Protein AF-A0A2I0HYA8-F1 (afdb_monomer)

Structure (mmCIF, N/CA/C/O backbone):
data_AF-A0A2I0HYA8-F1
#
_entry.id   AF-A0A2I0HYA8-F1
#
loop_
_atom_site.group_PDB
_atom_site.id
_atom_site.type_symbol
_atom_site.label_atom_id
_atom_site.label_alt_id
_atom_site.label_comp_id
_atom_site.label_asym_id
_atom_site.label_entity_id
_atom_site.label_seq_id
_atom_site.pdbx_PDB_ins_code
_atom_site.Cartn_x
_atom_site.Cartn_y
_atom_site.Cartn_z
_atom_site.occupancy
_atom_site.B_iso_or_equiv
_atom_site.auth_seq_id
_atom_site.auth_comp_id
_atom_site.auth_asym_id
_atom_site.auth_atom_id
_atom_site.pdbx_PDB_model_num
ATOM 1 N N . ASN A 1 1 ? -7.323 3.928 -19.469 1.00 40.09 1 ASN A N 1
ATOM 2 C CA . ASN A 1 1 ? -8.258 3.705 -20.597 1.00 40.09 1 ASN A CA 1
ATOM 3 C C . ASN A 1 1 ? -7.567 4.068 -21.906 1.00 40.09 1 ASN A C 1
ATOM 5 O O . ASN A 1 1 ? -8.044 4.926 -22.631 1.00 40.09 1 ASN A O 1
ATOM 9 N N . GLU A 1 2 ? -6.427 3.440 -22.195 1.00 40.09 2 GLU A N 1
ATOM 10 C CA . GLU A 1 2 ? -5.537 3.835 -23.297 1.00 40.09 2 GLU A CA 1
ATOM 11 C C . GLU A 1 2 ? -4.958 2.585 -23.986 1.00 40.09 2 GLU A C 1
ATOM 13 O O . GLU A 1 2 ? -5.238 1.457 -23.568 1.00 40.09 2 GLU A O 1
ATOM 18 N N . GLY A 1 3 ? -4.184 2.773 -25.058 1.00 48.06 3 GLY A N 1
ATOM 19 C CA . GLY A 1 3 ? -3.508 1.685 -25.771 1.00 48.06 3 GLY A CA 1
ATOM 20 C C . GLY A 1 3 ? -4.446 0.676 -26.453 1.00 48.06 3 GLY A C 1
ATOM 21 O O . GLY A 1 3 ? -5.624 0.937 -26.706 1.00 48.06 3 GLY A O 1
ATOM 22 N N . ARG A 1 4 ? -3.907 -0.510 -26.775 1.00 54.56 4 ARG A N 1
ATOM 23 C CA . ARG A 1 4 ? -4.624 -1.559 -27.533 1.00 54.56 4 ARG A CA 1
ATOM 24 C C . ARG A 1 4 ? -5.858 -2.087 -26.788 1.00 54.56 4 ARG A C 1
ATOM 26 O O . ARG A 1 4 ? -6.889 -2.340 -27.407 1.00 54.56 4 ARG A O 1
ATOM 33 N N . GLU A 1 5 ? -5.794 -2.186 -25.461 1.00 60.78 5 GLU A N 1
ATOM 34 C CA . GLU A 1 5 ? -6.918 -2.643 -24.634 1.00 60.78 5 GLU A CA 1
ATOM 35 C C . GLU A 1 5 ? -8.131 -1.711 -24.676 1.00 60.78 5 GLU A C 1
ATOM 37 O O . GLU A 1 5 ? -9.268 -2.175 -24.576 1.00 60.78 5 GLU A O 1
ATOM 42 N N . TYR A 1 6 ? -7.917 -0.399 -24.817 1.00 67.25 6 TYR A N 1
ATOM 43 C CA . TYR A 1 6 ? -9.014 0.557 -24.941 1.00 67.25 6 TYR A CA 1
ATOM 44 C C . TYR A 1 6 ? -9.824 0.317 -26.219 1.00 67.25 6 TYR A C 1
ATOM 46 O O . TYR A 1 6 ? -11.050 0.407 -26.188 1.00 67.25 6 TYR A O 1
ATOM 54 N N . VAL A 1 7 ? -9.171 -0.084 -27.316 1.00 73.19 7 VAL A N 1
ATOM 55 C CA . VAL A 1 7 ? -9.851 -0.449 -28.569 1.00 73.19 7 VAL A CA 1
ATOM 56 C C . VAL A 1 7 ? -10.744 -1.678 -28.368 1.00 73.19 7 VAL A C 1
ATOM 58 O O . VAL A 1 7 ? -11.903 -1.661 -28.783 1.00 73.19 7 VAL A O 1
ATOM 61 N N . LEU A 1 8 ? -10.251 -2.708 -27.671 1.00 77.12 8 LEU A N 1
ATOM 62 C CA . LEU A 1 8 ? -11.030 -3.911 -27.348 1.00 77.12 8 LEU A CA 1
ATOM 63 C C . LEU A 1 8 ? -12.220 -3.587 -26.429 1.00 77.12 8 LEU A C 1
ATOM 65 O O . LEU A 1 8 ? -13.354 -3.967 -26.726 1.00 77.12 8 LEU A O 1
ATOM 69 N N . ARG A 1 9 ? -11.992 -2.815 -25.357 1.00 79.94 9 ARG A N 1
ATOM 70 C CA . ARG A 1 9 ? -13.054 -2.375 -24.436 1.00 79.94 9 ARG A CA 1
ATOM 71 C C . ARG A 1 9 ? -14.092 -1.487 -25.132 1.00 79.94 9 ARG A C 1
ATOM 73 O O . ARG A 1 9 ? -15.279 -1.630 -24.854 1.00 79.94 9 ARG A O 1
ATOM 80 N N . ARG A 1 10 ? -13.690 -0.631 -26.080 1.00 81.50 10 ARG A N 1
ATOM 81 C CA . ARG A 1 10 ? -14.598 0.174 -26.918 1.00 81.50 10 ARG A CA 1
ATOM 82 C C . ARG A 1 10 ? -15.525 -0.704 -27.760 1.00 81.50 10 ARG A C 1
ATOM 84 O O . ARG A 1 10 ? -16.740 -0.518 -27.717 1.00 81.50 10 ARG A O 1
ATOM 91 N N . ILE A 1 11 ? -14.964 -1.686 -28.471 1.00 84.25 11 ILE A N 1
ATOM 92 C CA . ILE A 1 11 ? -15.730 -2.632 -29.300 1.00 84.25 11 ILE A CA 1
ATOM 93 C C . ILE A 1 11 ? -16.726 -3.417 -28.435 1.00 84.25 11 ILE A C 1
ATOM 95 O O . ILE A 1 11 ? -17.914 -3.455 -28.758 1.00 84.25 11 ILE A O 1
ATOM 99 N N . LEU A 1 12 ? -16.274 -3.973 -27.303 1.00 85.19 12 LEU A N 1
ATOM 100 C CA . LEU A 1 12 ? -17.135 -4.732 -26.393 1.00 85.19 12 LEU A CA 1
ATOM 101 C C . LEU A 1 12 ? -18.269 -3.868 -25.821 1.00 85.19 12 LEU A C 1
ATOM 103 O O . LEU A 1 12 ? -19.423 -4.280 -25.859 1.00 85.19 12 LEU A O 1
ATOM 107 N N . ARG A 1 13 ? -17.991 -2.643 -25.358 1.00 86.12 13 ARG A N 1
ATOM 108 C CA . ARG A 1 13 ? -19.020 -1.742 -24.798 1.00 86.12 13 ARG A CA 1
ATOM 109 C C . ARG A 1 13 ? -20.067 -1.329 -25.833 1.00 86.12 13 ARG A C 1
ATOM 111 O O . ARG A 1 13 ? -21.257 -1.303 -25.517 1.00 86.12 13 ARG A O 1
ATOM 118 N N . ARG A 1 14 ? -19.658 -1.087 -27.084 1.00 84.50 14 ARG A N 1
ATOM 119 C CA . ARG A 1 14 ? -20.584 -0.844 -28.202 1.00 84.50 14 ARG A CA 1
ATOM 120 C C . ARG A 1 14 ? -21.463 -2.066 -28.492 1.00 84.50 14 ARG A C 1
ATOM 122 O O . ARG A 1 14 ? -22.670 -1.908 -28.676 1.00 84.50 14 ARG A O 1
ATOM 129 N N . ALA A 1 15 ? -20.887 -3.269 -28.477 1.00 85.31 15 ALA A N 1
ATOM 130 C CA . ALA A 1 15 ? -21.629 -4.515 -28.656 1.00 85.31 15 ALA A CA 1
ATOM 131 C C . ALA A 1 15 ? -22.629 -4.766 -27.508 1.00 85.31 15 ALA A C 1
ATOM 133 O O . ALA A 1 15 ? -23.795 -5.058 -27.769 1.00 85.31 15 ALA A O 1
ATOM 134 N N . VAL A 1 16 ? -22.220 -4.551 -26.251 1.00 84.81 16 VAL A N 1
ATOM 135 C CA . VAL A 1 16 ? -23.078 -4.677 -25.057 1.00 84.81 16 VAL A CA 1
ATOM 136 C C . VAL A 1 16 ? -24.238 -3.679 -25.081 1.00 84.81 16 VAL A C 1
ATOM 138 O O . VAL A 1 16 ? -25.373 -4.079 -24.819 1.00 84.81 16 VAL A O 1
ATOM 141 N N . ARG A 1 17 ? -24.010 -2.412 -25.475 1.00 83.06 17 ARG A N 1
ATOM 142 C CA . ARG A 1 17 ? -25.111 -1.450 -25.684 1.00 83.06 17 ARG A CA 1
ATOM 143 C C . ARG A 1 17 ? -26.112 -1.982 -26.713 1.00 83.06 17 ARG A C 1
ATOM 145 O O . ARG A 1 17 ? -27.308 -1.988 -26.439 1.00 83.06 17 ARG A O 1
ATOM 152 N N . TYR A 1 18 ? -25.638 -2.438 -27.873 1.00 83.94 18 TYR A N 1
ATOM 153 C CA . TYR A 1 18 ? -26.504 -2.939 -28.946 1.00 83.94 18 TYR A CA 1
ATOM 154 C C . TYR A 1 18 ? -27.297 -4.186 -28.516 1.00 83.94 18 TYR A C 1
ATOM 156 O O . TYR A 1 18 ? -28.506 -4.265 -28.738 1.00 83.94 18 TYR A O 1
ATOM 164 N N . GLY A 1 19 ? -26.645 -5.126 -27.823 1.00 84.38 19 GLY A N 1
ATOM 165 C CA . GLY A 1 19 ? -27.302 -6.288 -27.224 1.00 84.38 19 GLY A CA 1
ATOM 166 C C . GLY A 1 19 ? -28.405 -5.898 -26.234 1.00 84.38 19 GLY A C 1
ATOM 167 O O . GLY A 1 19 ? -29.491 -6.470 -26.277 1.00 84.38 19 GLY A O 1
ATOM 168 N N . SER A 1 20 ? -28.162 -4.887 -25.396 1.00 80.88 20 SER A N 1
ATOM 169 C CA . SER A 1 20 ? -29.113 -4.436 -24.377 1.00 80.88 20 SER A CA 1
ATOM 170 C C . SER A 1 20 ? -30.277 -3.605 -24.941 1.00 80.88 20 SER A C 1
ATOM 172 O O . SER A 1 20 ? -31.434 -3.947 -24.703 1.00 80.88 20 SER A O 1
ATOM 174 N N . GLU A 1 21 ? -30.014 -2.537 -25.707 1.00 79.31 21 GLU A N 1
ATOM 175 C CA . GLU A 1 21 ? -31.072 -1.627 -26.184 1.00 79.31 21 GLU A CA 1
ATOM 176 C C . GLU A 1 21 ? -31.797 -2.140 -27.443 1.00 79.31 21 GLU A C 1
ATOM 178 O O . GLU A 1 21 ? -33.006 -1.934 -27.562 1.00 79.31 21 GLU A O 1
ATOM 183 N N . VAL A 1 22 ? -31.102 -2.821 -28.368 1.00 82.31 22 VAL A N 1
ATOM 184 C CA . VAL A 1 22 ? -31.682 -3.254 -29.658 1.00 82.31 22 VAL A CA 1
ATOM 185 C C . VAL A 1 22 ? -32.153 -4.707 -29.608 1.00 82.31 22 VAL A C 1
ATOM 187 O O . VAL A 1 22 ? -33.307 -4.985 -29.933 1.00 82.31 22 VAL A O 1
ATOM 190 N N . LEU A 1 23 ? -31.294 -5.635 -29.171 1.00 84.81 23 LEU A N 1
ATOM 191 C CA . LEU A 1 23 ? -31.637 -7.066 -29.113 1.00 84.81 23 LEU A CA 1
ATOM 192 C C . LEU A 1 23 ? -32.412 -7.460 -27.843 1.00 84.81 23 LEU A C 1
ATOM 194 O O . LEU A 1 23 ? -32.966 -8.557 -27.792 1.00 84.81 23 LEU A O 1
ATOM 198 N N . LYS A 1 24 ? -32.465 -6.581 -26.829 1.00 83.94 24 LYS A N 1
ATOM 199 C CA . LYS A 1 24 ? -33.075 -6.828 -25.505 1.00 83.94 24 LYS A CA 1
ATOM 200 C C . LYS A 1 24 ? -32.529 -8.084 -24.808 1.00 83.94 24 LYS A C 1
ATOM 202 O O . LYS A 1 24 ? -33.241 -8.749 -24.055 1.00 83.94 24 LYS A O 1
ATOM 207 N N . ALA A 1 25 ? -31.263 -8.405 -25.068 1.00 82.06 25 ALA A N 1
ATOM 208 C CA . ALA A 1 25 ? -30.562 -9.522 -24.455 1.00 82.06 25 ALA A CA 1
ATOM 209 C C . ALA A 1 25 ? -30.290 -9.262 -22.961 1.00 82.06 25 ALA A C 1
ATOM 211 O O . ALA A 1 25 ? -30.156 -8.117 -22.524 1.00 82.06 25 ALA A O 1
ATOM 212 N N . GLN A 1 26 ? -30.205 -10.341 -22.181 1.00 77.88 26 GLN A N 1
ATOM 213 C CA . GLN A 1 26 ? -29.858 -10.283 -20.759 1.00 77.88 26 GLN A CA 1
ATOM 214 C C . GLN A 1 26 ? -28.337 -10.161 -20.544 1.00 77.88 26 GLN A C 1
ATOM 216 O O . GLN A 1 26 ? -27.539 -10.400 -21.450 1.00 77.88 26 GLN A O 1
ATOM 221 N N . GLU A 1 27 ? -27.943 -9.770 -19.331 1.00 74.06 27 GLU A N 1
ATOM 222 C CA . GLU A 1 27 ? -26.543 -9.667 -18.901 1.00 74.06 27 GLU A CA 1
ATOM 223 C C . GLU A 1 27 ? -25.821 -11.025 -19.035 1.00 74.06 27 GLU A C 1
ATOM 225 O O . GLU A 1 27 ? -26.378 -12.062 -18.674 1.00 74.06 27 GLU A O 1
ATOM 230 N N . GLY A 1 28 ? -24.597 -11.029 -19.578 1.00 76.56 28 GLY A N 1
ATOM 231 C CA . GLY A 1 28 ? -23.833 -12.253 -19.870 1.00 76.56 28 GLY A CA 1
ATOM 232 C C . GLY A 1 28 ? -24.049 -12.836 -21.276 1.00 76.56 28 GLY A C 1
ATOM 233 O O . GLY A 1 28 ? -23.553 -13.927 -21.573 1.00 76.56 28 GLY A O 1
ATOM 234 N N . PHE A 1 29 ? -24.780 -12.141 -22.155 1.00 84.75 29 PHE A N 1
ATOM 235 C CA . PHE A 1 29 ? -25.015 -12.573 -23.536 1.00 84.75 29 PHE A CA 1
ATOM 236 C C . PHE A 1 29 ? -23.711 -12.761 -24.326 1.00 84.75 29 PHE A C 1
ATOM 238 O O . PHE A 1 29 ? -23.567 -13.768 -25.023 1.00 84.75 29 PHE A O 1
ATOM 245 N N . PHE A 1 30 ? -22.735 -11.853 -24.198 1.00 85.44 30 PHE A N 1
ATOM 246 C CA . PHE A 1 30 ? -21.478 -11.980 -24.941 1.00 85.44 30 PHE A CA 1
ATOM 247 C C . PHE A 1 30 ? -20.555 -13.061 -24.360 1.00 85.44 30 PHE A C 1
ATOM 249 O O . PHE A 1 30 ? -19.912 -13.756 -25.146 1.00 85.44 30 PHE A O 1
ATOM 256 N N . ASN A 1 31 ? -20.559 -13.313 -23.043 1.00 86.94 31 ASN A N 1
ATOM 257 C CA . ASN A 1 31 ? -19.929 -14.511 -22.461 1.00 86.94 31 ASN A CA 1
ATOM 258 C C . ASN A 1 31 ? -20.483 -15.805 -23.086 1.00 86.94 31 ASN A C 1
ATOM 260 O O . ASN A 1 31 ? -19.707 -16.697 -23.439 1.00 86.94 31 ASN A O 1
ATOM 264 N N . GLY A 1 32 ? -21.807 -15.896 -23.255 1.00 83.81 32 GLY A N 1
ATOM 265 C CA . GLY A 1 32 ? -22.467 -17.058 -23.858 1.00 83.81 32 GLY A CA 1
ATOM 266 C C . GLY A 1 32 ? -22.040 -17.325 -25.306 1.00 83.81 32 GLY A C 1
ATOM 267 O O . GLY A 1 32 ? -21.925 -18.482 -25.712 1.00 83.81 32 GLY A O 1
ATOM 268 N N . LEU A 1 33 ? -21.738 -16.272 -26.073 1.00 88.81 33 LEU A N 1
ATOM 269 C CA . LEU A 1 33 ? -21.272 -16.387 -27.458 1.00 88.81 33 LEU A CA 1
ATOM 270 C C . LEU A 1 33 ? -19.834 -16.917 -27.587 1.00 88.81 33 LEU A C 1
ATOM 272 O O . LEU A 1 33 ? -19.516 -17.511 -28.618 1.00 88.81 33 LEU A O 1
ATOM 276 N N . VAL A 1 34 ? -18.973 -16.763 -26.571 1.00 89.19 34 VAL A N 1
ATOM 277 C CA . VAL A 1 34 ? -17.556 -17.181 -26.660 1.00 89.19 34 VAL A CA 1
ATOM 278 C C . VAL A 1 34 ? -17.429 -18.668 -26.986 1.00 89.19 34 VAL A C 1
ATOM 280 O O . VAL A 1 34 ? -16.695 -19.022 -27.902 1.00 89.19 34 VAL A O 1
ATOM 283 N N . ALA A 1 35 ? -18.196 -19.535 -26.319 1.00 87.94 35 ALA A N 1
ATOM 284 C CA . ALA A 1 35 ? -18.169 -20.980 -26.569 1.00 87.94 35 ALA A CA 1
ATOM 285 C C . ALA A 1 35 ? -18.573 -21.346 -28.015 1.00 87.94 35 ALA A C 1
ATOM 287 O O . ALA A 1 35 ? -18.082 -22.323 -28.580 1.00 87.94 35 ALA A O 1
ATOM 288 N N . VAL A 1 36 ? -19.439 -20.543 -28.647 1.00 90.88 36 VAL A N 1
ATOM 289 C CA . VAL A 1 36 ? -19.831 -20.721 -30.054 1.00 90.88 36 VAL A CA 1
ATOM 290 C C . VAL A 1 36 ? -18.691 -20.307 -30.989 1.00 90.88 36 VAL A C 1
ATOM 292 O O . VAL A 1 36 ? -18.402 -21.020 -31.947 1.00 90.88 36 VAL A O 1
ATOM 295 N N . VAL A 1 37 ? -17.995 -19.206 -30.686 1.00 90.50 37 VAL A N 1
ATOM 296 C CA . VAL A 1 37 ? -16.816 -18.752 -31.446 1.00 90.50 37 VAL A CA 1
ATOM 297 C C . VAL A 1 37 ? -15.657 -19.744 -31.315 1.00 90.50 37 VAL A C 1
ATOM 299 O O . VAL A 1 37 ? -15.082 -20.135 -32.327 1.00 90.50 37 VAL A O 1
ATOM 302 N N . VAL A 1 38 ? -15.358 -20.231 -30.105 1.00 90.12 38 VAL A N 1
ATOM 303 C CA . VAL A 1 38 ? -14.327 -21.260 -29.863 1.00 90.12 38 VAL A CA 1
ATOM 304 C C . VAL A 1 38 ? -14.651 -22.550 -30.623 1.00 90.12 38 VAL A C 1
ATOM 306 O O . VAL A 1 38 ? -13.760 -23.135 -31.237 1.00 90.12 38 VAL A O 1
ATOM 309 N N . LYS A 1 39 ? -15.927 -22.961 -30.674 1.00 90.75 39 LYS A N 1
ATOM 310 C CA . LYS A 1 39 ? -16.368 -24.122 -31.464 1.00 90.75 39 LYS A CA 1
ATOM 311 C C . LYS A 1 39 ? -16.248 -23.920 -32.982 1.00 90.75 39 LYS A C 1
ATOM 313 O O . LYS A 1 39 ? -16.005 -24.892 -33.686 1.00 90.75 39 LYS A O 1
ATOM 318 N N . LEU A 1 40 ? -16.443 -22.702 -33.491 1.00 92.25 40 LEU A N 1
ATOM 319 C CA . LEU A 1 40 ? -16.378 -22.400 -34.930 1.00 92.25 40 LEU A CA 1
ATOM 320 C C . LEU A 1 40 ? -14.958 -22.112 -35.436 1.00 92.25 40 LEU A C 1
ATOM 322 O O . LEU A 1 40 ? -14.663 -22.382 -36.595 1.00 92.25 40 LEU A O 1
ATOM 326 N N . MET A 1 41 ? -14.099 -21.526 -34.599 1.00 90.88 41 MET A N 1
ATOM 327 C CA . MET A 1 41 ? -12.796 -20.985 -35.009 1.00 90.88 41 MET A CA 1
ATOM 328 C C . MET A 1 41 ? -11.602 -21.659 -34.328 1.00 90.88 41 MET A C 1
ATOM 330 O O . MET A 1 41 ? -10.484 -21.538 -34.819 1.00 90.88 41 MET A O 1
ATOM 334 N N . GLY A 1 42 ? -11.805 -22.403 -33.237 1.00 87.00 42 GLY A N 1
ATOM 335 C CA . GLY A 1 42 ? -10.724 -23.025 -32.465 1.00 87.00 42 GLY A CA 1
ATOM 336 C C . GLY A 1 42 ? -9.997 -24.184 -33.159 1.00 87.00 42 GLY A C 1
ATOM 337 O O . GLY A 1 42 ? -9.056 -24.733 -32.591 1.00 87.00 42 GLY A O 1
ATOM 338 N N . ASP A 1 43 ? -10.433 -24.602 -34.350 1.00 88.31 43 ASP A N 1
ATOM 339 C CA . ASP A 1 43 ? -9.675 -25.511 -35.229 1.00 88.31 43 ASP A CA 1
ATOM 340 C C . ASP A 1 43 ? -8.633 -24.757 -36.079 1.00 88.31 43 ASP A C 1
ATOM 342 O O . ASP A 1 43 ? -7.635 -25.344 -36.485 1.00 88.31 43 ASP A O 1
ATOM 346 N N . VAL A 1 44 ? -8.842 -23.454 -36.310 1.00 91.31 44 VAL A N 1
ATOM 347 C CA . VAL A 1 44 ? -7.919 -22.553 -37.027 1.00 91.31 44 VAL A CA 1
ATOM 348 C C . VAL A 1 44 ? -7.036 -21.766 -36.049 1.00 91.31 44 VAL A C 1
ATOM 350 O O . VAL A 1 44 ? -5.884 -21.484 -36.360 1.00 91.31 44 VAL A O 1
ATOM 353 N N . PHE A 1 45 ? -7.564 -21.457 -34.860 1.00 87.62 45 PHE A N 1
ATOM 354 C CA . PHE A 1 45 ? -6.907 -20.684 -33.799 1.00 87.62 45 PHE A CA 1
ATOM 355 C C . PHE A 1 45 ? -6.909 -21.483 -32.475 1.00 87.62 45 PHE A C 1
ATOM 357 O O . PHE A 1 45 ? -7.801 -21.288 -31.637 1.00 87.62 45 PHE A O 1
ATOM 364 N N . PRO A 1 46 ? -5.977 -22.441 -32.279 1.00 84.81 46 PRO A N 1
ATOM 365 C CA . PRO A 1 46 ? -5.940 -23.318 -31.102 1.00 84.81 46 PRO A CA 1
ATOM 366 C C . PRO A 1 46 ? -5.865 -22.577 -29.758 1.00 84.81 46 PRO A C 1
ATOM 368 O O . PRO A 1 46 ? -6.397 -23.056 -28.753 1.00 84.81 46 PRO A O 1
ATOM 371 N N . GLU A 1 47 ? -5.268 -21.386 -29.736 1.00 81.31 47 GLU A N 1
ATOM 372 C CA . GLU A 1 47 ? -5.173 -20.498 -28.578 1.00 81.31 47 GLU A CA 1
ATOM 373 C C . GLU A 1 47 ? -6.551 -20.100 -28.018 1.00 81.31 47 GLU A C 1
ATOM 375 O O . GLU A 1 47 ? -6.705 -19.930 -26.807 1.00 81.31 47 GLU A O 1
ATOM 380 N N . LEU A 1 48 ? -7.595 -20.051 -28.859 1.00 83.88 48 LEU A N 1
ATOM 381 C CA . LEU A 1 48 ? -8.968 -19.791 -28.412 1.00 83.88 48 LEU A CA 1
ATOM 382 C C . LEU A 1 48 ? -9.515 -20.924 -27.532 1.00 83.88 48 LEU A C 1
ATOM 384 O O . LEU A 1 48 ? -10.258 -20.656 -26.590 1.00 83.88 48 LEU A O 1
ATOM 388 N N . LYS A 1 49 ? -9.124 -22.180 -27.796 1.00 84.19 49 LYS A N 1
ATOM 389 C CA . LYS A 1 49 ? -9.468 -23.331 -26.942 1.00 84.19 49 LYS A CA 1
ATOM 390 C C . LYS A 1 49 ? -8.639 -23.330 -25.658 1.00 84.19 49 LYS A C 1
ATOM 392 O O . LYS A 1 49 ? -9.183 -23.560 -24.584 1.00 84.19 49 LYS A O 1
ATOM 397 N N . GLN A 1 50 ? -7.341 -23.030 -25.757 1.00 80.56 50 GLN A N 1
ATOM 398 C CA . GLN A 1 50 ? -6.436 -22.966 -24.601 1.00 80.56 50 GLN A CA 1
ATOM 399 C C . GLN A 1 50 ? -6.806 -21.855 -23.605 1.00 80.56 50 GLN A C 1
ATOM 401 O O . GLN A 1 50 ? -6.461 -21.940 -22.426 1.00 80.56 50 GLN A O 1
ATOM 406 N N . HIS A 1 51 ? -7.487 -20.799 -24.059 1.00 86.31 51 HIS A N 1
ATOM 407 C CA . HIS A 1 51 ? -7.801 -19.628 -23.241 1.00 86.31 51 HIS A CA 1
ATOM 408 C C . HIS A 1 51 ? -9.304 -19.343 -23.074 1.00 86.31 51 HIS A C 1
ATOM 410 O O . HIS A 1 51 ? -9.631 -18.302 -22.502 1.00 86.31 51 HIS A O 1
ATOM 416 N N . GLU A 1 52 ? -10.218 -20.241 -23.487 1.00 86.25 52 GLU A N 1
ATOM 417 C CA . GLU A 1 52 ? -11.678 -20.003 -23.415 1.00 86.25 52 GLU A CA 1
ATOM 418 C C . GLU A 1 52 ? -12.108 -19.491 -22.033 1.00 86.25 52 GLU A C 1
ATOM 420 O O . GLU A 1 52 ? -12.770 -18.458 -21.945 1.00 86.25 52 GLU A O 1
ATOM 425 N N . VAL A 1 53 ? -11.714 -20.181 -20.955 1.00 83.62 53 VAL A N 1
ATOM 426 C CA . VAL A 1 53 ? -12.120 -19.841 -19.579 1.00 83.62 53 VAL A CA 1
ATOM 427 C C . VAL A 1 53 ? -11.726 -18.401 -19.234 1.00 83.62 53 VAL A C 1
ATOM 429 O O . VAL A 1 53 ? -12.584 -17.603 -18.861 1.00 83.62 53 VAL A O 1
ATOM 432 N N . ARG A 1 54 ? -10.462 -18.034 -19.476 1.00 79.38 54 ARG A N 1
ATOM 433 C CA . ARG A 1 54 ? -9.926 -16.686 -19.227 1.00 79.38 54 ARG A CA 1
ATOM 434 C C . ARG A 1 54 ? -10.625 -15.621 -20.079 1.00 79.38 54 ARG A C 1
ATOM 436 O O . ARG A 1 54 ? -10.934 -14.542 -19.583 1.00 79.38 54 ARG A O 1
ATOM 443 N N . ILE A 1 55 ? -10.894 -15.913 -21.354 1.00 84.94 55 ILE A N 1
ATOM 444 C CA . ILE A 1 55 ? -11.614 -15.004 -22.264 1.00 84.94 55 ILE A CA 1
ATOM 445 C C . ILE A 1 55 ? -13.047 -14.773 -21.758 1.00 84.94 55 ILE A C 1
ATOM 447 O O . ILE A 1 55 ? -13.528 -13.639 -21.740 1.00 84.94 55 ILE A O 1
ATOM 451 N N . ARG A 1 56 ? -13.717 -15.834 -21.295 1.00 86.94 56 ARG A N 1
ATOM 452 C CA . ARG A 1 56 ? -15.077 -15.782 -20.745 1.00 86.94 56 ARG A CA 1
ATOM 453 C C . ARG A 1 56 ? -15.152 -15.005 -19.437 1.00 86.94 56 ARG A C 1
ATOM 455 O O . ARG A 1 56 ? -16.066 -14.195 -19.289 1.00 86.94 56 ARG A O 1
ATOM 462 N N . GLU A 1 57 ? -14.199 -15.198 -18.530 1.00 83.62 57 GLU A N 1
ATOM 463 C CA . GLU A 1 57 ? -14.089 -14.426 -17.286 1.00 83.62 57 GLU A CA 1
ATOM 464 C C . GLU A 1 57 ? -13.902 -12.929 -17.573 1.00 83.62 57 GLU A C 1
ATOM 466 O O . GLU A 1 57 ? -14.691 -12.115 -17.094 1.00 83.62 57 GLU A O 1
ATOM 471 N N . ILE A 1 58 ? -12.946 -12.562 -18.437 1.00 82.38 58 ILE A N 1
ATOM 472 C CA . ILE A 1 58 ? -12.684 -11.160 -18.816 1.00 82.38 58 ILE A CA 1
ATOM 473 C C . ILE A 1 58 ? -13.923 -10.503 -19.448 1.00 82.38 58 ILE A C 1
ATOM 475 O O . ILE A 1 58 ? -14.266 -9.369 -19.103 1.00 82.38 58 ILE A O 1
ATOM 479 N N . ILE A 1 59 ? -14.617 -11.206 -20.352 1.00 86.62 59 ILE A N 1
ATOM 480 C CA . ILE A 1 59 ? -15.833 -10.685 -20.995 1.00 86.62 59 ILE A CA 1
ATOM 481 C C . ILE A 1 59 ? -16.971 -10.540 -19.980 1.00 86.62 59 ILE A C 1
ATOM 483 O O . ILE A 1 59 ? -17.588 -9.479 -19.944 1.00 86.62 59 ILE A O 1
ATOM 487 N N . ALA A 1 60 ? -17.209 -11.528 -19.110 1.00 85.75 60 ALA A N 1
ATOM 488 C CA . ALA A 1 60 ? -18.236 -11.429 -18.070 1.00 85.75 60 ALA A CA 1
ATOM 489 C C . ALA A 1 60 ? -17.960 -10.276 -17.092 1.00 85.75 60 ALA A C 1
ATOM 491 O O . ALA A 1 60 ? -18.877 -9.541 -16.724 1.00 85.75 60 ALA A O 1
ATOM 492 N N . GLU A 1 61 ? -16.700 -10.073 -16.696 1.00 82.44 61 GLU A N 1
ATOM 493 C CA . GLU A 1 61 ? -16.333 -8.960 -15.828 1.00 82.44 61 GLU A CA 1
ATOM 494 C C . GLU A 1 61 ? -16.522 -7.595 -16.504 1.00 82.44 61 GLU A C 1
ATOM 496 O O . GLU A 1 61 ? -16.955 -6.654 -15.837 1.00 82.44 61 GLU A O 1
ATOM 501 N N . GLU A 1 62 ? -16.180 -7.417 -17.785 1.00 82.81 62 GLU A N 1
ATOM 502 C CA . GLU A 1 62 ? -16.467 -6.157 -18.495 1.00 82.81 62 GLU A CA 1
ATOM 503 C C . GLU A 1 62 ? -17.966 -5.973 -18.784 1.00 82.81 62 GLU A C 1
ATOM 505 O O . GLU A 1 62 ? -18.450 -4.859 -18.589 1.00 82.81 62 GLU A O 1
ATOM 510 N N . GLU A 1 63 ? -18.721 -7.021 -19.144 1.00 83.88 63 GLU A N 1
ATOM 511 C CA . GLU A 1 63 ? -20.189 -6.967 -19.286 1.00 83.88 63 GLU A CA 1
ATOM 512 C C . GLU A 1 63 ? -20.844 -6.481 -17.983 1.00 83.88 63 GLU A C 1
ATOM 514 O O . GLU A 1 63 ? -21.517 -5.448 -17.974 1.00 83.88 63 GLU A O 1
ATOM 519 N N . ALA A 1 64 ? -20.580 -7.160 -16.862 1.00 82.06 64 ALA A N 1
ATOM 520 C CA . ALA A 1 64 ? -21.185 -6.848 -15.566 1.00 82.06 64 ALA A CA 1
ATOM 521 C C . ALA A 1 64 ? -20.666 -5.541 -14.941 1.00 82.06 64 ALA A C 1
ATOM 523 O O . ALA A 1 64 ? -21.328 -4.931 -14.097 1.00 82.06 64 ALA A O 1
ATOM 524 N N . SER A 1 65 ? -19.465 -5.091 -15.317 1.00 78.75 65 SER A N 1
ATOM 525 C CA . SER A 1 65 ? -18.932 -3.791 -14.896 1.00 78.75 65 SER A CA 1
ATOM 526 C C . SER A 1 65 ? -19.522 -2.646 -15.712 1.00 78.75 65 SER A C 1
ATOM 528 O O . SER A 1 65 ? -19.834 -1.603 -15.141 1.00 78.75 65 SER A O 1
ATOM 530 N N . PHE A 1 66 ? -19.683 -2.824 -17.026 1.00 79.81 66 PHE A N 1
ATOM 531 C CA . PHE A 1 66 ? -20.259 -1.804 -17.893 1.00 79.81 66 PHE A CA 1
ATOM 532 C C . PHE A 1 66 ? -21.772 -1.708 -17.711 1.00 79.81 66 PHE A C 1
ATOM 534 O O . PHE A 1 66 ? -22.271 -0.599 -17.602 1.00 79.81 66 PHE A O 1
ATOM 541 N N . GLY A 1 67 ? -22.508 -2.816 -17.552 1.00 80.44 67 GLY A N 1
ATOM 542 C CA . GLY A 1 67 ? -23.958 -2.793 -17.300 1.00 80.44 67 GLY A CA 1
ATOM 543 C C . GLY A 1 67 ? -24.361 -1.894 -16.117 1.00 80.44 67 GLY A C 1
ATOM 544 O O . GLY A 1 67 ? -25.338 -1.146 -16.194 1.00 80.44 67 GLY A O 1
ATOM 545 N N . LYS A 1 68 ? -23.537 -1.871 -15.059 1.00 78.25 68 LYS A N 1
ATOM 546 C CA . LYS A 1 68 ? -23.722 -1.030 -13.860 1.00 78.25 68 LYS A CA 1
ATOM 547 C C . LYS A 1 68 ? -23.537 0.474 -14.110 1.00 78.25 68 LYS A C 1
ATOM 549 O O . LYS A 1 68 ? -24.133 1.273 -13.382 1.00 78.25 68 LYS A O 1
ATOM 554 N N . THR A 1 69 ? -22.740 0.881 -15.105 1.00 79.62 69 THR A N 1
ATOM 555 C CA . THR A 1 69 ? -22.579 2.298 -15.496 1.00 79.62 69 THR A CA 1
ATOM 556 C C . THR A 1 69 ? -23.433 2.677 -16.706 1.00 79.62 69 THR A C 1
ATOM 558 O O . THR A 1 69 ? -23.889 3.815 -16.777 1.00 79.62 69 THR A O 1
ATOM 561 N N . LEU A 1 70 ? -23.726 1.727 -17.598 1.00 80.00 70 LEU A N 1
ATOM 562 C CA . LEU A 1 70 ? -24.479 1.872 -18.844 1.00 80.00 70 LEU A CA 1
ATOM 563 C C . LEU A 1 70 ? -25.844 2.522 -18.616 1.00 80.00 70 LEU A C 1
ATOM 565 O O . LEU A 1 70 ? -26.147 3.527 -19.251 1.00 80.00 70 LEU A O 1
ATOM 569 N N . LEU A 1 71 ? -26.638 2.028 -17.660 1.00 77.88 71 LEU A N 1
ATOM 570 C CA . LEU A 1 71 ? -27.947 2.620 -17.349 1.00 77.88 71 LEU A CA 1
ATOM 571 C C . LEU A 1 71 ? -27.831 4.088 -16.898 1.00 77.88 71 LEU A C 1
ATOM 573 O O . LEU A 1 71 ? -28.589 4.938 -17.363 1.00 77.88 71 LEU A O 1
ATOM 577 N N . LYS A 1 72 ? -26.844 4.405 -16.048 1.00 81.56 72 LYS A N 1
ATOM 578 C CA . LYS A 1 72 ? -26.615 5.765 -15.526 1.00 81.56 72 LYS A CA 1
ATOM 579 C C . LYS A 1 72 ? -26.074 6.716 -16.595 1.00 81.56 72 LYS A C 1
ATOM 581 O O . LYS A 1 72 ? -26.514 7.859 -16.666 1.00 81.56 72 LYS A O 1
ATOM 586 N N . GLY A 1 73 ? -25.150 6.249 -17.435 1.00 82.81 73 GLY A N 1
ATOM 587 C CA . GLY A 1 73 ? -24.602 7.022 -18.549 1.00 82.81 73 GLY A CA 1
ATOM 588 C C . GLY A 1 73 ? -25.635 7.261 -19.649 1.00 82.81 73 GLY A C 1
ATOM 589 O O . GLY A 1 73 ? -25.736 8.376 -20.146 1.00 82.81 73 GLY A O 1
ATOM 590 N N . ILE A 1 74 ? -26.493 6.275 -19.946 1.00 82.56 74 ILE A N 1
ATOM 591 C CA . ILE A 1 74 ? -27.661 6.451 -20.821 1.00 82.56 74 ILE A CA 1
ATOM 592 C C . ILE A 1 74 ? -28.625 7.495 -20.240 1.00 82.56 74 ILE A C 1
ATOM 594 O O . ILE A 1 74 ? -29.142 8.317 -20.992 1.00 82.56 74 ILE A O 1
ATOM 598 N N . GLU A 1 75 ? -28.879 7.500 -18.928 1.00 84.44 75 GLU A N 1
ATOM 599 C CA . GLU A 1 75 ? -29.744 8.502 -18.289 1.00 84.44 75 GLU A CA 1
ATOM 600 C C . GLU A 1 75 ? -29.124 9.913 -18.316 1.00 84.44 75 GLU A C 1
ATOM 602 O O . GLU A 1 75 ? -29.808 10.878 -18.663 1.00 84.44 75 GLU A O 1
ATOM 607 N N . LYS A 1 76 ? -27.823 10.045 -18.019 1.00 85.50 76 LYS A N 1
ATOM 608 C CA . LYS A 1 76 ? -27.088 11.320 -18.103 1.00 85.50 76 LYS A CA 1
ATOM 609 C C . LYS A 1 76 ? -27.026 11.839 -19.542 1.00 85.50 76 LYS A C 1
ATOM 611 O O . LYS A 1 76 ? -27.342 13.004 -19.759 1.00 85.50 76 LYS A O 1
ATOM 616 N N . PHE A 1 77 ? -26.739 10.980 -20.522 1.00 86.38 77 PHE A N 1
ATOM 617 C CA . PHE A 1 77 ? -26.815 11.327 -21.943 1.00 86.38 77 PHE A CA 1
ATOM 618 C C . PHE A 1 77 ? -28.234 11.747 -22.349 1.00 86.38 77 PHE A C 1
ATOM 620 O O . PHE A 1 77 ? -28.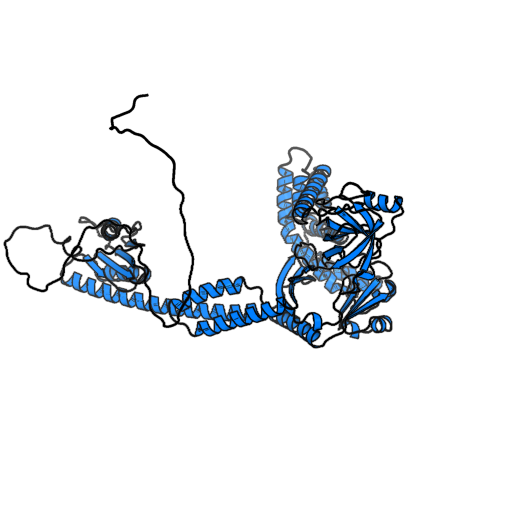399 12.740 -23.048 1.00 86.38 77 PHE A O 1
ATOM 627 N N . LYS A 1 78 ? -29.277 11.035 -21.890 1.00 86.12 78 LYS A N 1
ATOM 628 C CA . LYS A 1 78 ? -30.679 11.381 -22.184 1.00 86.12 78 LYS A CA 1
ATOM 629 C C . LYS A 1 78 ? -31.037 12.788 -21.699 1.00 86.12 78 LYS A C 1
ATOM 631 O O . LYS A 1 78 ? -31.710 13.481 -22.454 1.00 86.12 78 LYS A O 1
ATOM 636 N N . LYS A 1 79 ? -30.550 13.202 -20.522 1.00 86.25 79 LYS A N 1
ATOM 637 C CA . LYS A 1 79 ? -30.708 14.568 -19.985 1.00 86.25 79 LYS A CA 1
ATOM 638 C C . LYS A 1 79 ? -29.885 15.587 -20.774 1.00 86.25 79 LYS A C 1
ATOM 640 O O . LYS A 1 79 ? -30.459 16.505 -21.339 1.00 86.25 79 LYS A O 1
ATOM 645 N N . ALA A 1 80 ? -28.583 15.351 -20.949 1.00 84.19 80 ALA A N 1
ATOM 646 C CA . ALA A 1 80 ? -27.714 16.241 -21.723 1.00 84.19 80 ALA A CA 1
AT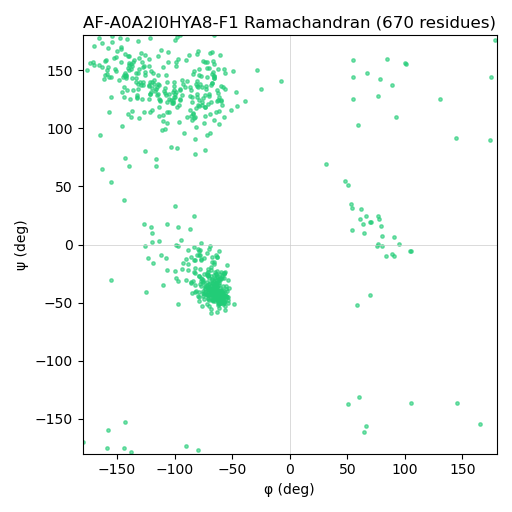OM 647 C C . ALA A 1 80 ? -28.249 16.488 -23.150 1.00 84.19 80 ALA A C 1
ATOM 649 O O . ALA A 1 80 ? -28.259 17.618 -23.619 1.00 84.19 80 ALA A O 1
ATOM 650 N N . ALA A 1 81 ? -28.782 15.457 -23.814 1.00 83.56 81 ALA A N 1
ATOM 651 C CA . ALA A 1 81 ? -29.415 15.554 -25.132 1.00 83.56 81 ALA A CA 1
ATOM 652 C C . ALA A 1 81 ? -30.822 16.197 -25.136 1.00 83.56 81 ALA A C 1
ATOM 654 O O . ALA A 1 81 ? -31.347 16.470 -26.213 1.00 83.56 81 ALA A O 1
ATOM 655 N N . GLN A 1 82 ? -31.452 16.404 -23.975 1.00 83.88 82 GLN A N 1
ATOM 656 C CA . GLN A 1 82 ? -32.679 17.201 -23.810 1.00 83.88 82 GLN A CA 1
ATOM 657 C C . GLN A 1 82 ? -32.364 18.675 -23.515 1.00 83.88 82 GLN A C 1
ATOM 659 O O . GLN A 1 82 ? -33.116 19.548 -23.939 1.00 83.88 82 GLN A O 1
ATOM 664 N N . ASP A 1 83 ? -31.240 18.946 -22.847 1.00 81.19 83 ASP A N 1
ATOM 665 C CA . ASP A 1 83 ? -30.796 20.293 -22.469 1.00 81.19 83 ASP A CA 1
ATOM 666 C C . ASP A 1 83 ? -30.109 21.060 -23.633 1.00 81.19 83 ASP A C 1
ATOM 668 O O . ASP A 1 83 ? -29.857 22.263 -23.530 1.00 81.19 83 ASP A O 1
ATOM 672 N N . VAL A 1 84 ? -29.822 20.398 -24.766 1.00 84.56 84 VAL A N 1
ATOM 673 C CA . VAL A 1 84 ? -29.216 21.013 -25.967 1.00 84.56 84 VAL A CA 1
ATOM 674 C C . VAL A 1 84 ? -30.185 21.971 -26.670 1.00 84.56 84 VAL A C 1
ATOM 676 O O . VAL A 1 84 ? -31.139 21.561 -27.333 1.00 84.56 84 VAL A O 1
ATOM 679 N N . GLN A 1 85 ? -29.866 23.266 -26.639 1.00 70.56 85 GLN A N 1
ATOM 680 C CA . GLN A 1 85 ? -30.506 24.281 -27.481 1.00 70.56 85 GLN A CA 1
ATOM 681 C C . GLN A 1 85 ? -29.877 24.304 -28.886 1.00 70.56 85 GLN A C 1
ATOM 683 O O . GLN A 1 85 ? -29.059 25.162 -29.207 1.00 70.56 85 GLN A O 1
ATOM 688 N N . GLY A 1 86 ? -30.244 23.340 -29.736 1.00 77.56 86 GLY A N 1
ATOM 689 C CA . GLY A 1 86 ? -29.793 23.281 -31.130 1.00 77.56 86 GLY A CA 1
ATOM 690 C C . GLY A 1 86 ? -29.596 21.856 -31.638 1.00 77.56 86 GLY A C 1
ATOM 691 O O . GLY A 1 86 ? -30.430 20.987 -31.402 1.00 77.56 86 GLY A O 1
ATOM 692 N N . LYS A 1 87 ? -28.493 21.622 -32.360 1.00 83.12 87 LYS A N 1
ATOM 693 C CA . LYS A 1 87 ? -28.100 20.294 -32.875 1.00 83.12 87 LYS A CA 1
ATOM 694 C C . LYS A 1 87 ? -26.742 19.794 -32.373 1.00 83.12 87 LYS A C 1
ATOM 696 O O . LYS A 1 87 ? -26.311 18.732 -32.805 1.00 83.12 87 LYS A O 1
ATOM 701 N N . ILE A 1 88 ? -26.056 20.541 -31.508 1.00 84.50 88 ILE A N 1
ATOM 702 C CA . ILE A 1 88 ? -24.681 20.234 -31.090 1.00 84.50 88 ILE A CA 1
ATOM 703 C C . ILE A 1 88 ? -24.670 19.861 -29.606 1.00 84.50 88 ILE A C 1
ATOM 705 O O . ILE A 1 88 ? -25.021 20.682 -28.761 1.00 84.50 88 ILE A O 1
ATOM 709 N N . LEU A 1 89 ? -24.260 18.631 -29.293 1.00 87.38 89 LEU A N 1
ATOM 710 C CA . LEU A 1 89 ? -23.938 18.205 -27.932 1.00 87.38 89 LEU A CA 1
ATOM 711 C C . LEU A 1 89 ? -22.521 18.682 -27.592 1.00 87.38 89 LEU A C 1
ATOM 713 O O . LEU A 1 89 ? -21.593 18.438 -28.365 1.00 87.38 89 LEU A O 1
ATOM 717 N N . SER A 1 90 ? -22.350 19.351 -26.450 1.00 88.12 90 SER A N 1
ATOM 718 C CA . SER A 1 90 ? -21.064 19.948 -26.078 1.00 88.12 90 SER A CA 1
ATOM 719 C C . SER A 1 90 ? -19.977 18.896 -25.842 1.00 88.12 90 SER A C 1
ATOM 721 O O . SER A 1 90 ? -20.215 17.832 -25.258 1.00 88.12 90 SER A O 1
ATOM 723 N N . GLY A 1 91 ? -18.748 19.225 -26.244 1.00 84.00 91 GLY A N 1
ATOM 724 C CA . GLY A 1 91 ? -17.591 18.361 -26.035 1.00 84.00 91 GLY A CA 1
ATOM 725 C C . GLY A 1 91 ? -17.310 18.053 -24.560 1.00 84.00 91 GLY A C 1
ATOM 726 O O . GLY A 1 91 ? -16.849 16.962 -24.238 1.00 84.00 91 GLY A O 1
ATOM 727 N N . GLN A 1 92 ? -17.676 18.965 -23.651 1.00 82.69 92 GLN A N 1
ATOM 728 C CA . GLN A 1 92 ? -17.557 18.782 -22.199 1.00 82.69 92 GLN A CA 1
ATOM 729 C C . GLN A 1 92 ? -18.527 17.725 -21.641 1.00 82.69 92 GLN A C 1
ATOM 731 O O . GLN A 1 92 ? -18.130 16.920 -20.802 1.00 82.69 92 GLN A O 1
ATOM 736 N N . GLU A 1 93 ? -19.775 17.663 -22.121 1.00 83.94 93 GLU A N 1
ATOM 737 C CA . GLU A 1 93 ? -20.719 16.600 -21.732 1.00 83.94 93 GLU A CA 1
ATOM 738 C C . GLU A 1 93 ? -20.308 15.242 -22.323 1.00 83.94 93 GLU A C 1
ATOM 740 O O . GLU A 1 93 ? -20.381 14.215 -21.646 1.00 83.94 93 GLU A O 1
ATOM 745 N N . ALA A 1 94 ? -19.781 15.230 -23.553 1.00 84.38 94 ALA A N 1
ATOM 746 C CA . ALA A 1 94 ? -19.185 14.030 -24.137 1.00 84.38 94 ALA A CA 1
ATOM 747 C C . ALA A 1 94 ? -17.931 13.561 -23.368 1.00 84.38 94 ALA A C 1
ATOM 749 O O . ALA A 1 94 ? -17.758 12.358 -23.163 1.00 84.38 94 ALA A O 1
ATOM 750 N N . PHE A 1 95 ? -17.095 14.488 -22.887 1.00 82.00 95 PHE A N 1
ATOM 751 C CA . PHE A 1 95 ? -15.939 14.193 -22.037 1.00 82.00 95 PHE A CA 1
ATOM 752 C C . PHE A 1 95 ? -16.361 13.631 -20.672 1.00 82.00 95 PHE A C 1
ATOM 754 O O . PHE A 1 95 ? -15.818 12.620 -20.236 1.00 82.00 95 PHE A O 1
ATOM 761 N N . LEU A 1 96 ? -17.382 14.208 -20.030 1.00 82.38 96 LEU A N 1
ATOM 762 C CA . LEU A 1 96 ? -17.930 13.706 -18.765 1.00 82.38 96 LEU A CA 1
ATOM 763 C C . LEU A 1 96 ? -18.468 12.268 -18.893 1.00 82.38 96 LEU A C 1
ATOM 765 O O . LEU A 1 96 ? -18.245 11.434 -18.013 1.00 82.38 96 LEU A O 1
ATOM 769 N N . LEU A 1 97 ? -19.151 11.953 -19.999 1.00 82.50 97 LEU A N 1
ATOM 770 C CA . LEU A 1 97 ? -19.608 10.592 -20.306 1.00 82.50 97 LEU A CA 1
ATOM 771 C C . LEU A 1 97 ? -18.437 9.617 -20.523 1.00 82.50 97 LEU A C 1
ATOM 773 O O . LEU A 1 97 ? -18.513 8.462 -20.093 1.00 82.50 97 LEU A O 1
ATOM 777 N N . TRP A 1 98 ? -17.347 10.080 -21.137 1.00 81.06 98 TRP A N 1
ATOM 778 C CA . TRP A 1 98 ? -16.131 9.295 -21.348 1.00 81.06 98 TRP A CA 1
ATOM 779 C C . TRP A 1 98 ? -15.384 8.991 -20.049 1.00 81.06 98 TRP A C 1
ATOM 781 O O . TRP A 1 98 ? -15.176 7.820 -19.724 1.00 81.06 98 TRP A O 1
ATOM 791 N N . ASP A 1 99 ? -15.038 10.032 -19.297 1.00 78.12 99 ASP A N 1
ATOM 792 C CA . ASP A 1 99 ? -14.230 9.962 -18.081 1.00 78.12 99 ASP A CA 1
ATOM 793 C C . ASP A 1 99 ? -14.975 9.257 -16.935 1.00 78.12 99 ASP A C 1
ATOM 795 O O . ASP A 1 99 ? -14.554 8.204 -16.452 1.00 78.12 99 ASP A O 1
ATOM 799 N N . THR A 1 100 ? -16.139 9.786 -16.546 1.00 75.50 100 THR A N 1
ATOM 800 C CA . THR A 1 100 ? -16.851 9.349 -15.335 1.00 75.50 100 THR A CA 1
ATOM 801 C C . THR A 1 100 ? -17.732 8.114 -15.561 1.00 75.50 100 THR A C 1
ATOM 803 O O . THR A 1 100 ? -17.905 7.304 -14.648 1.00 75.50 100 THR A O 1
ATOM 806 N N . TYR A 1 101 ? -18.298 7.931 -16.762 1.00 75.81 101 TYR A N 1
ATOM 807 C CA . TYR A 1 101 ? -19.232 6.825 -17.052 1.00 75.81 101 TYR A CA 1
ATOM 808 C C . TYR A 1 101 ? -18.635 5.726 -17.948 1.00 75.81 101 TYR A C 1
ATOM 810 O O . TYR A 1 101 ? -19.211 4.635 -18.046 1.00 75.81 101 TYR A O 1
ATOM 818 N N . GLY A 1 102 ? -17.470 5.969 -18.560 1.00 72.62 102 GLY A N 1
ATOM 819 C CA . GLY A 1 102 ? -16.750 5.001 -19.387 1.00 72.62 102 GLY A CA 1
ATOM 820 C C . GLY A 1 102 ? -17.310 4.815 -20.801 1.00 72.62 102 GLY A C 1
ATOM 821 O O . GLY A 1 102 ? -17.079 3.752 -21.391 1.00 72.62 102 GLY A O 1
ATOM 822 N N . PHE A 1 103 ? -18.058 5.794 -21.324 1.00 81.50 103 PHE A N 1
ATOM 823 C CA . PHE A 1 103 ? -18.652 5.772 -22.666 1.00 81.50 103 PHE A CA 1
ATOM 824 C C . PHE A 1 103 ? -17.622 6.250 -23.704 1.00 81.50 103 PHE A C 1
ATOM 826 O O . PHE A 1 103 ? -17.252 7.422 -23.697 1.00 81.50 103 PHE A O 1
ATOM 833 N N . PRO A 1 104 ? -17.132 5.388 -24.611 1.00 79.50 104 PRO A N 1
ATOM 834 C CA . PRO A 1 104 ? -16.186 5.822 -25.631 1.00 79.50 104 PRO A CA 1
ATOM 835 C C . PRO A 1 104 ? -16.858 6.803 -26.609 1.00 79.50 104 PRO A C 1
ATOM 837 O O . PRO A 1 104 ? -18.058 6.703 -26.867 1.00 79.50 104 PRO A O 1
ATOM 840 N N . LEU A 1 105 ? -16.090 7.758 -27.149 1.00 81.00 105 LEU A N 1
ATOM 841 C CA . LEU A 1 105 ? -16.623 8.871 -27.953 1.00 81.00 105 LEU A CA 1
ATOM 842 C C . LEU A 1 105 ? -17.476 8.410 -29.149 1.00 81.00 105 LEU A C 1
ATOM 844 O O . LEU A 1 105 ? -18.490 9.036 -29.438 1.00 81.00 105 LEU A O 1
ATOM 848 N N . ASP A 1 106 ? -17.120 7.293 -29.790 1.00 80.62 106 ASP A N 1
ATOM 849 C CA . ASP A 1 106 ? -17.874 6.713 -30.909 1.00 80.62 106 ASP A CA 1
ATOM 850 C C . ASP A 1 106 ? -19.267 6.215 -30.495 1.00 80.62 106 ASP A C 1
ATOM 852 O O . ASP A 1 106 ? -20.206 6.271 -31.286 1.00 80.62 106 ASP A O 1
ATOM 856 N N . LEU A 1 107 ? -19.431 5.773 -29.245 1.00 82.19 107 LEU A N 1
ATOM 857 C CA . LEU A 1 107 ? -20.733 5.413 -28.688 1.00 82.19 107 LEU A CA 1
ATOM 858 C C . LEU A 1 107 ? -21.590 6.662 -28.451 1.00 82.19 107 LEU A C 1
ATOM 860 O O . LEU A 1 107 ? -22.765 6.667 -28.807 1.00 82.19 107 LEU A O 1
ATOM 864 N N . THR A 1 108 ? -20.994 7.726 -27.906 1.00 85.38 108 THR A N 1
ATOM 865 C CA . THR A 1 108 ? -21.664 9.018 -27.674 1.00 85.38 108 THR A CA 1
ATOM 866 C C . THR A 1 108 ? -22.054 9.703 -28.989 1.00 85.38 108 THR A C 1
ATOM 868 O O . THR A 1 108 ? -23.144 10.261 -29.080 1.00 85.38 108 THR A O 1
ATOM 871 N N . GLN A 1 109 ? -21.211 9.610 -30.025 1.00 84.25 109 GLN A N 1
ATOM 872 C CA . GLN A 1 109 ? -21.517 10.060 -31.388 1.00 84.25 109 GLN A CA 1
ATOM 873 C C . GLN A 1 109 ? -22.711 9.300 -31.972 1.00 84.25 109 GLN A C 1
ATOM 875 O O . GLN A 1 109 ? -23.692 9.924 -32.363 1.00 84.25 109 GLN A O 1
ATOM 880 N N . LEU A 1 110 ? -22.691 7.966 -31.931 1.00 83.25 110 LEU A N 1
ATOM 881 C CA . LEU A 1 110 ? -23.776 7.130 -32.456 1.00 83.25 110 LEU A CA 1
ATOM 882 C C . LEU A 1 110 ? -25.107 7.395 -31.715 1.00 83.25 110 LEU A C 1
ATOM 884 O O . LEU A 1 110 ? -26.157 7.528 -32.339 1.00 83.25 110 LEU A O 1
ATOM 888 N N . MET A 1 111 ? -25.066 7.578 -30.389 1.00 83.62 111 MET A N 1
ATOM 889 C CA . MET A 1 111 ? -26.235 7.969 -29.580 1.00 83.62 111 MET A CA 1
ATOM 890 C C . MET A 1 111 ? -26.764 9.383 -29.892 1.00 83.62 111 MET A C 1
ATOM 892 O O . MET A 1 111 ? -27.945 9.658 -29.658 1.00 83.62 111 MET A O 1
ATOM 896 N N . ALA A 1 112 ? -25.915 10.286 -30.392 1.00 86.25 112 ALA A N 1
ATOM 897 C CA . ALA A 1 112 ? -26.308 11.619 -30.848 1.00 86.25 112 ALA A CA 1
ATOM 898 C C . ALA A 1 112 ? -26.927 11.566 -32.256 1.00 86.25 112 ALA A C 1
ATOM 900 O O . ALA A 1 112 ? -28.004 12.127 -32.467 1.00 86.25 112 ALA A O 1
ATOM 901 N N . GLU A 1 113 ? -26.317 10.818 -33.178 1.00 86.06 113 GLU A N 1
ATOM 902 C CA . GLU A 1 113 ? -26.806 10.606 -34.548 1.00 86.06 113 GLU A CA 1
ATOM 903 C C . GLU A 1 113 ? -28.211 9.981 -34.563 1.00 86.06 113 GLU A C 1
ATOM 905 O O . GLU A 1 113 ? -29.096 10.479 -35.261 1.00 86.06 113 GLU A O 1
ATOM 910 N N . GLU A 1 114 ? -28.468 8.986 -33.702 1.00 83.44 114 GLU A N 1
ATOM 911 C CA . GLU A 1 114 ? -29.799 8.396 -33.448 1.00 83.44 114 GLU A CA 1
ATOM 912 C C . GLU A 1 114 ? -30.883 9.427 -33.060 1.00 83.44 114 GLU A C 1
ATOM 914 O O . GLU A 1 114 ? -32.077 9.132 -33.124 1.00 83.44 114 GLU A O 1
ATOM 919 N N . ARG A 1 115 ? -30.482 10.632 -32.635 1.00 84.19 115 ARG A N 1
ATOM 920 C CA . ARG A 1 115 ? -31.352 11.738 -32.205 1.00 84.19 115 ARG A CA 1
ATOM 921 C C . ARG A 1 115 ? -31.299 12.953 -33.134 1.00 84.19 115 ARG A C 1
ATOM 923 O O . ARG A 1 115 ? -31.932 13.962 -32.837 1.00 84.19 115 ARG A O 1
ATOM 930 N N . GLY A 1 116 ? -30.551 12.885 -34.238 1.00 84.12 116 GLY A N 1
ATOM 931 C CA . GLY A 1 116 ? -30.312 14.028 -35.126 1.00 84.12 116 GLY A CA 1
ATOM 932 C C . GLY A 1 116 ? -29.409 15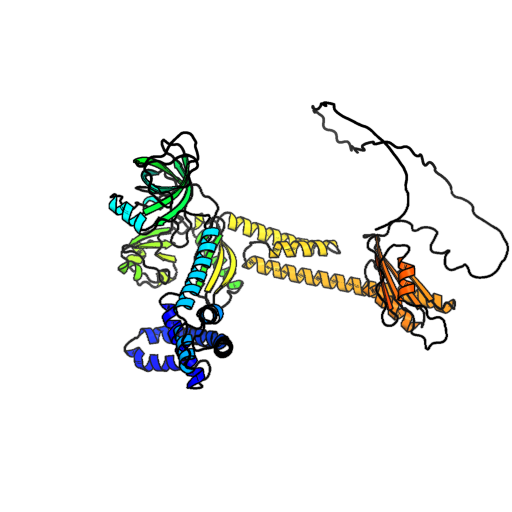.116 -34.525 1.00 84.12 116 GLY A C 1
ATOM 933 O O . GLY A 1 116 ? -29.436 16.256 -34.998 1.00 84.12 116 GLY A O 1
ATOM 934 N N . LEU A 1 117 ? -28.635 14.768 -33.492 1.00 89.12 117 LEU A N 1
ATOM 935 C CA . LEU A 1 117 ? -27.612 15.602 -32.863 1.00 89.12 117 LEU A CA 1
ATOM 936 C C . LEU A 1 117 ? -26.216 15.229 -33.389 1.00 89.12 117 LEU A C 1
ATOM 938 O O . LEU A 1 117 ? -25.976 14.106 -33.824 1.00 89.12 117 LEU A O 1
ATOM 942 N N . VAL A 1 118 ? -25.278 16.166 -33.295 1.00 88.81 118 VAL A N 1
ATOM 943 C CA . VAL A 1 118 ? -23.853 15.988 -33.604 1.00 88.81 118 VAL A CA 1
ATOM 944 C C . VAL A 1 118 ? -23.050 16.284 -32.340 1.00 88.81 118 VAL A C 1
ATOM 946 O O . VAL A 1 118 ? -23.376 17.217 -31.609 1.00 88.81 118 VAL A O 1
ATOM 949 N N . VAL A 1 119 ? -22.008 15.505 -32.055 1.00 88.12 119 VAL A N 1
ATOM 950 C CA . VAL A 1 119 ? -21.105 15.778 -30.924 1.00 88.12 119 VAL A CA 1
ATOM 951 C C . VAL A 1 119 ? -20.013 16.747 -31.360 1.00 88.12 119 VAL A C 1
ATOM 953 O O . VAL A 1 119 ? -19.378 16.537 -32.393 1.00 88.12 119 VAL A O 1
ATOM 956 N N . ASP A 1 120 ? -19.757 17.774 -30.555 1.00 88.56 120 ASP A N 1
ATOM 957 C CA . ASP A 1 120 ? -18.593 18.639 -30.719 1.00 88.56 120 ASP A CA 1
ATOM 958 C C . ASP A 1 120 ? -17.293 17.887 -30.372 1.00 88.56 120 ASP A C 1
ATOM 960 O O . ASP A 1 120 ? -16.878 17.770 -29.216 1.00 88.56 120 ASP A O 1
ATOM 964 N N . VAL A 1 121 ? -16.647 17.360 -31.414 1.00 82.69 121 VAL A N 1
ATOM 965 C CA . VAL A 1 121 ? -15.360 16.655 -31.327 1.00 82.69 121 VAL A CA 1
ATOM 966 C C . VAL A 1 121 ? -14.205 17.617 -31.023 1.00 82.69 121 VAL A C 1
ATOM 968 O O . VAL A 1 121 ? -13.223 17.201 -30.412 1.00 82.69 121 VAL A O 1
ATOM 971 N N . GLN A 1 122 ? -14.303 18.896 -31.404 1.00 80.25 122 GLN A N 1
ATOM 972 C CA . GLN A 1 122 ? -13.242 19.869 -31.130 1.00 80.25 122 GLN A CA 1
ATOM 973 C C . GLN A 1 122 ? -13.217 20.218 -29.642 1.00 80.25 122 GLN A C 1
ATOM 975 O O . GLN A 1 122 ? -12.184 20.031 -29.006 1.00 80.25 122 GLN A O 1
ATOM 980 N N . GLY A 1 123 ? -14.358 20.583 -29.054 1.00 82.31 123 GLY A N 1
ATOM 981 C CA . GLY A 1 123 ? -14.475 20.797 -27.613 1.00 82.31 123 GLY A CA 1
ATOM 982 C C . GLY A 1 123 ? -14.219 19.536 -26.781 1.00 82.31 123 GLY A C 1
ATOM 983 O O . GLY A 1 123 ? -13.743 19.653 -25.655 1.00 82.31 123 GLY A O 1
ATOM 984 N N . PHE A 1 124 ? -14.470 18.329 -27.313 1.00 81.88 124 PHE A N 1
ATOM 985 C CA . PHE A 1 124 ? -14.071 17.083 -26.643 1.00 81.88 124 PHE A CA 1
ATOM 986 C C . PHE A 1 124 ? -12.545 16.964 -26.590 1.00 81.88 124 PHE A C 1
ATOM 988 O O . PHE A 1 124 ? -11.988 16.702 -25.527 1.00 81.88 124 PHE A O 1
ATOM 995 N N . ASN A 1 125 ? -11.863 17.196 -27.716 1.00 76.06 125 ASN A N 1
ATOM 996 C CA . ASN A 1 125 ? -10.404 17.153 -27.784 1.00 76.06 125 ASN A CA 1
ATOM 997 C C . ASN A 1 125 ? -9.765 18.252 -26.918 1.00 76.06 125 ASN A C 1
ATOM 999 O O . ASN A 1 125 ? -8.792 17.972 -26.225 1.00 76.06 125 ASN A O 1
ATOM 1003 N N . SER A 1 126 ? -10.338 19.460 -26.884 1.00 78.00 126 SER A N 1
ATOM 1004 C CA . SER A 1 126 ? -9.913 20.529 -25.970 1.00 78.00 126 SER A CA 1
ATOM 1005 C C . SER A 1 126 ? -10.111 20.140 -24.505 1.00 78.00 126 SER A C 1
ATOM 1007 O O . SER A 1 126 ? -9.165 20.238 -23.737 1.00 78.00 126 SER A O 1
ATOM 1009 N N . ALA A 1 127 ? -11.276 19.613 -24.111 1.00 78.06 127 ALA A N 1
ATOM 1010 C CA . ALA A 1 127 ? -11.510 19.151 -22.738 1.00 78.06 127 ALA A CA 1
ATOM 1011 C C . ALA A 1 127 ? -10.594 17.974 -22.342 1.00 78.06 127 ALA A C 1
ATOM 1013 O O . ALA A 1 127 ? -10.171 17.873 -21.187 1.00 78.06 127 ALA A O 1
ATOM 1014 N N . MET A 1 128 ? -10.260 17.101 -23.299 1.00 71.75 128 MET A N 1
ATOM 1015 C CA . MET A 1 128 ? -9.329 15.990 -23.112 1.00 71.75 128 MET A CA 1
ATOM 1016 C C . MET A 1 128 ? -7.886 16.479 -22.948 1.00 71.75 128 MET A C 1
ATOM 1018 O O . MET A 1 128 ? -7.199 16.013 -22.040 1.00 71.75 128 MET A O 1
ATOM 1022 N N . GLU A 1 129 ? -7.432 17.440 -23.755 1.00 69.38 129 GLU A N 1
ATOM 1023 C CA . GLU A 1 129 ? -6.098 18.025 -23.598 1.00 69.38 129 GLU A CA 1
ATOM 1024 C C . GLU A 1 129 ? -6.031 18.929 -22.353 1.00 69.38 129 GLU A C 1
ATOM 1026 O O . GLU A 1 129 ? -5.060 18.829 -21.623 1.00 69.38 129 GLU A O 1
ATOM 1031 N N . GLU A 1 130 ? -7.086 19.661 -21.969 1.00 74.00 130 GLU A N 1
ATOM 1032 C CA . GLU A 1 130 ? -7.190 20.344 -20.663 1.00 74.00 130 GLU A CA 1
ATOM 1033 C C . GLU A 1 130 ? -7.129 19.362 -19.478 1.00 74.00 130 GLU A C 1
ATOM 1035 O O . GLU A 1 130 ? -6.597 19.681 -18.414 1.00 74.00 130 GLU A O 1
ATOM 1040 N N . ALA A 1 131 ? -7.728 18.172 -19.592 1.00 62.00 131 ALA A N 1
ATOM 1041 C CA . ALA A 1 131 ? -7.630 17.128 -18.568 1.00 62.00 131 ALA A CA 1
ATOM 1042 C C . ALA A 1 131 ? -6.215 16.529 -18.513 1.00 62.00 131 ALA A C 1
ATOM 1044 O O . ALA A 1 131 ? -5.676 16.272 -17.432 1.00 62.00 131 ALA A O 1
ATOM 1045 N N . ARG A 1 132 ? -5.581 16.372 -19.677 1.00 61.34 132 ARG A N 1
ATOM 1046 C CA . ARG A 1 132 ? -4.191 15.939 -19.822 1.00 61.34 132 ARG A CA 1
ATOM 1047 C C . ARG A 1 132 ? -3.206 16.991 -19.318 1.00 61.34 132 ARG A C 1
ATOM 1049 O O . ARG A 1 132 ? -2.248 16.623 -18.660 1.00 61.34 132 ARG A O 1
ATOM 1056 N N . GLU A 1 133 ? -3.460 18.277 -19.528 1.00 59.41 133 GLU A N 1
ATOM 1057 C CA . GLU A 1 133 ? -2.673 19.405 -19.022 1.00 59.41 133 GLU A CA 1
ATOM 1058 C C . GLU A 1 133 ? -2.883 19.630 -17.531 1.00 59.41 133 GLU A C 1
ATOM 1060 O O . GLU A 1 133 ? -1.919 19.909 -16.826 1.00 59.41 133 GLU A O 1
ATOM 1065 N N . ARG A 1 134 ? -4.091 19.419 -16.994 1.00 60.38 134 ARG A N 1
ATOM 1066 C CA . ARG A 1 134 ? -4.291 19.317 -15.539 1.00 60.38 134 ARG A CA 1
ATOM 1067 C C . ARG A 1 134 ? -3.512 18.136 -14.961 1.00 60.38 134 ARG A C 1
ATOM 1069 O O . ARG A 1 134 ? -2.850 18.296 -13.944 1.00 60.38 134 ARG A O 1
ATOM 1076 N N . SER A 1 135 ? -3.491 16.994 -15.648 1.00 47.66 135 SER A N 1
ATOM 1077 C CA . SER A 1 135 ? -2.674 15.837 -15.249 1.00 47.66 135 SER A CA 1
ATOM 1078 C C . SER A 1 135 ? -1.168 16.131 -15.335 1.00 47.66 135 SER A C 1
ATOM 1080 O O . SER A 1 135 ? -0.447 15.843 -14.385 1.00 47.66 135 SER A O 1
ATOM 1082 N N . ARG A 1 136 ? -0.692 16.770 -16.417 1.00 47.06 136 ARG A N 1
ATOM 1083 C CA . ARG A 1 136 ? 0.705 17.210 -16.592 1.00 47.06 136 ARG A CA 1
ATOM 1084 C C . ARG A 1 136 ? 1.104 18.272 -15.579 1.00 47.06 136 ARG A C 1
ATOM 1086 O O . ARG A 1 136 ? 2.203 18.201 -15.071 1.00 47.06 136 ARG A O 1
ATOM 1093 N N . SER A 1 137 ? 0.261 19.257 -15.283 1.00 44.25 137 SER A N 1
ATOM 1094 C CA . SER A 1 137 ? 0.598 20.359 -14.369 1.00 44.25 137 SER A CA 1
ATOM 1095 C C . SER A 1 137 ? 0.502 19.956 -12.899 1.00 44.25 137 SER A C 1
ATOM 1097 O O . SER A 1 137 ? 1.254 20.484 -12.083 1.00 44.25 137 SER A O 1
ATOM 1099 N N . VAL A 1 138 ? -0.340 18.972 -12.561 1.00 41.22 138 VAL A N 1
ATOM 1100 C CA . VAL A 1 138 ? -0.228 18.225 -11.300 1.00 41.22 138 VAL A CA 1
ATOM 1101 C C . VAL A 1 138 ? 1.090 17.450 -11.272 1.00 41.22 138 VAL A C 1
ATOM 1103 O O . VAL A 1 138 ? 1.825 17.576 -10.302 1.00 41.22 138 VAL A O 1
ATOM 1106 N N . GLN A 1 139 ? 1.445 16.745 -12.351 1.00 34.16 139 GLN A N 1
ATOM 1107 C CA . GLN A 1 139 ? 2.701 15.996 -12.441 1.00 34.16 139 GLN A CA 1
ATOM 1108 C C . GLN A 1 139 ? 3.944 16.906 -12.356 1.00 34.16 139 GLN A C 1
ATOM 1110 O O . GLN A 1 139 ? 4.833 16.624 -11.575 1.00 34.16 139 GLN A O 1
ATOM 1115 N N . ILE A 1 140 ? 3.984 18.059 -13.028 1.00 39.78 140 ILE A N 1
ATOM 1116 C CA . ILE A 1 140 ? 5.073 19.055 -12.942 1.00 39.78 140 ILE A CA 1
ATOM 1117 C C . ILE A 1 140 ? 5.182 19.637 -11.522 1.00 39.78 140 ILE A C 1
ATOM 1119 O O . ILE A 1 140 ? 6.283 19.861 -11.027 1.00 39.78 140 ILE A O 1
ATOM 1123 N N . LYS A 1 141 ? 4.049 19.825 -10.828 1.00 37.41 141 LYS A N 1
ATOM 1124 C CA . LYS A 1 141 ? 4.010 20.253 -9.417 1.00 37.41 141 LYS A CA 1
ATOM 1125 C C . LYS A 1 141 ? 4.282 19.128 -8.407 1.00 37.41 141 LYS A C 1
ATOM 1127 O O . LYS A 1 141 ? 4.356 19.421 -7.217 1.00 37.41 141 LYS A O 1
ATOM 1132 N N . GLN A 1 142 ? 4.415 17.876 -8.848 1.00 35.56 142 GLN A N 1
ATOM 1133 C CA . GLN A 1 142 ? 4.748 16.719 -8.005 1.00 35.56 142 GLN A CA 1
ATOM 1134 C C . GLN A 1 142 ? 6.163 16.182 -8.286 1.00 35.56 142 GLN A C 1
ATOM 1136 O O . GLN A 1 142 ? 6.865 15.834 -7.345 1.00 35.56 142 GLN A O 1
ATOM 1141 N N . ASN A 1 143 ? 6.634 16.231 -9.534 1.00 35.59 143 ASN A N 1
ATOM 1142 C CA . ASN A 1 143 ? 7.986 15.873 -9.983 1.00 35.59 143 ASN A CA 1
ATOM 1143 C C . ASN A 1 143 ? 9.019 17.012 -9.802 1.00 35.59 143 ASN A C 1
ATOM 1145 O O . ASN A 1 143 ? 10.015 17.066 -10.519 1.00 35.59 143 ASN A O 1
ATOM 1149 N N . GLY A 1 144 ? 8.785 17.941 -8.868 1.00 36.94 144 GLY A N 1
ATOM 1150 C CA . GLY A 1 144 ? 9.814 18.869 -8.378 1.00 36.94 144 GLY A CA 1
ATOM 1151 C C . GLY A 1 144 ? 10.454 19.816 -9.401 1.00 36.94 144 GLY A C 1
ATOM 1152 O O . GLY A 1 144 ? 11.550 20.286 -9.142 1.00 36.94 144 GLY A O 1
ATOM 1153 N N . GLY A 1 145 ? 9.809 20.103 -10.539 1.00 46.06 145 GLY A N 1
ATOM 1154 C CA . GLY A 1 145 ? 10.362 21.004 -11.564 1.00 46.06 145 GLY A CA 1
ATOM 1155 C C . GLY A 1 145 ? 11.410 20.391 -12.505 1.00 46.06 145 GLY A C 1
ATOM 1156 O O . GLY A 1 145 ? 11.964 21.128 -13.312 1.00 46.06 145 GLY A O 1
ATOM 1157 N N . ALA A 1 146 ? 11.640 19.072 -12.443 1.00 56.47 146 ALA A N 1
ATOM 1158 C CA . ALA A 1 146 ? 12.704 18.382 -13.177 1.00 56.47 146 ALA A CA 1
ATOM 1159 C C . ALA A 1 146 ? 12.820 18.772 -14.667 1.00 56.47 146 ALA A C 1
ATOM 1161 O O . ALA A 1 146 ? 11.842 18.737 -15.419 1.00 56.47 146 ALA A O 1
ATOM 1162 N N . ILE A 1 147 ? 14.051 19.077 -15.088 1.00 72.69 147 ILE A N 1
ATOM 1163 C CA . ILE A 1 147 ? 14.422 19.431 -16.462 1.00 72.69 147 ILE A CA 1
ATOM 1164 C C . ILE A 1 147 ? 14.073 18.289 -17.436 1.00 72.69 147 ILE A C 1
ATOM 1166 O O . ILE A 1 147 ? 14.527 17.152 -17.289 1.00 72.69 147 ILE A O 1
ATOM 1170 N N . VAL A 1 148 ? 13.290 18.607 -18.471 1.00 76.75 148 VAL A N 1
ATOM 1171 C CA . VAL A 1 148 ? 12.888 17.669 -19.532 1.00 76.75 148 VAL A CA 1
ATOM 1172 C C . VAL A 1 148 ? 13.600 18.023 -20.831 1.00 76.75 148 VAL A C 1
ATOM 1174 O O . VAL A 1 148 ? 13.579 19.179 -21.240 1.00 76.75 148 VAL A O 1
ATOM 1177 N N . MET A 1 149 ? 14.195 17.031 -21.498 1.00 77.94 149 MET A N 1
ATOM 1178 C CA . MET A 1 149 ? 14.803 17.200 -22.819 1.00 77.94 149 MET A CA 1
ATOM 1179 C C . MET A 1 149 ? 13.884 16.622 -23.902 1.00 77.94 149 MET A C 1
ATOM 1181 O O . MET A 1 149 ? 13.490 15.457 -23.837 1.00 77.94 149 MET A O 1
ATOM 1185 N N . ASP A 1 150 ? 13.520 17.439 -24.891 1.00 75.62 150 ASP A N 1
ATOM 1186 C CA . ASP A 1 150 ? 12.552 17.064 -25.926 1.00 75.62 150 ASP A CA 1
ATOM 1187 C C . ASP A 1 150 ? 13.183 16.407 -27.179 1.00 75.62 150 ASP A C 1
ATOM 1189 O O . ASP A 1 150 ? 14.374 16.070 -27.237 1.00 75.62 150 ASP A O 1
ATOM 1193 N N . ALA A 1 151 ? 12.351 16.175 -28.199 1.00 75.19 151 ALA A N 1
ATOM 1194 C CA . ALA A 1 151 ? 12.759 15.553 -29.457 1.00 75.19 151 ALA A CA 1
ATOM 1195 C C . ALA A 1 151 ? 13.651 16.454 -30.336 1.00 75.19 151 ALA A C 1
ATOM 1197 O O . ALA A 1 151 ? 14.447 15.937 -31.122 1.00 75.19 151 ALA A O 1
ATOM 1198 N N . ASP A 1 152 ? 13.558 17.780 -30.209 1.00 73.50 152 ASP A N 1
ATOM 1199 C CA . ASP A 1 152 ? 14.383 18.728 -30.963 1.00 73.50 152 ASP A CA 1
ATOM 1200 C C . ASP A 1 152 ? 15.727 18.974 -30.263 1.00 73.50 152 ASP A C 1
ATOM 1202 O O . ASP A 1 152 ? 16.759 19.091 -30.933 1.00 73.50 152 ASP A O 1
ATOM 1206 N N . ALA A 1 153 ? 15.756 18.944 -28.930 1.00 78.44 153 ALA A N 1
ATOM 1207 C CA . ALA A 1 153 ? 16.968 18.982 -28.122 1.00 78.44 153 ALA A CA 1
ATOM 1208 C C . ALA A 1 153 ? 17.816 17.706 -28.293 1.00 78.44 153 ALA A C 1
ATOM 1210 O O . ALA A 1 153 ? 19.003 17.805 -28.615 1.00 78.44 153 ALA A O 1
ATOM 1211 N N . THR A 1 154 ? 17.217 16.509 -28.215 1.00 83.19 154 THR A N 1
ATOM 1212 C CA . THR A 1 154 ? 17.921 15.242 -28.530 1.00 83.19 154 THR A CA 1
ATOM 1213 C C . THR A 1 154 ? 18.397 15.200 -29.987 1.00 83.19 154 THR A C 1
ATOM 1215 O O . THR A 1 154 ? 19.556 14.878 -30.258 1.00 83.19 154 THR A O 1
ATOM 1218 N N . SER A 1 155 ? 17.567 15.645 -30.938 1.00 79.31 155 SER A N 1
ATOM 1219 C CA . SER A 1 155 ? 17.983 15.814 -32.339 1.00 79.31 155 SER A CA 1
ATOM 1220 C C . SER A 1 155 ? 19.131 16.818 -32.508 1.00 79.31 155 SER A C 1
ATOM 1222 O O . SER A 1 155 ? 19.910 16.703 -33.454 1.00 79.31 155 SER A O 1
ATOM 1224 N N . SER A 1 156 ? 19.254 17.811 -31.625 1.00 81.50 156 SER A N 1
ATOM 1225 C CA . SER A 1 156 ? 20.333 18.804 -31.657 1.00 81.50 156 SER A CA 1
ATOM 1226 C C . SER A 1 156 ? 21.649 18.261 -31.097 1.00 81.50 156 SER A C 1
ATOM 1228 O O . SER A 1 156 ? 22.697 18.573 -31.659 1.00 81.50 156 SER A O 1
ATOM 1230 N N . LEU A 1 157 ? 21.615 17.375 -30.094 1.00 85.50 157 LEU A N 1
ATOM 1231 C CA . LEU A 1 157 ? 22.795 16.620 -29.647 1.00 85.50 157 LEU A CA 1
ATOM 1232 C C . LEU A 1 157 ? 23.351 15.730 -30.767 1.00 85.50 157 LEU A C 1
ATOM 1234 O O . LEU A 1 157 ? 24.542 15.807 -31.075 1.00 85.50 157 LEU A O 1
ATOM 1238 N N . HIS A 1 158 ? 22.488 14.979 -31.461 1.00 82.56 158 HIS A N 1
ATOM 1239 C CA . HIS A 1 158 ? 22.902 14.194 -32.630 1.00 82.56 158 HIS A CA 1
ATOM 1240 C C . HIS A 1 158 ? 23.485 15.073 -33.754 1.00 82.56 158 HIS A C 1
ATOM 1242 O O . HIS A 1 158 ? 24.504 14.716 -34.340 1.00 82.56 158 HIS A O 1
ATOM 1248 N N . LYS A 1 159 ? 22.902 16.253 -34.030 1.00 82.38 159 LYS A N 1
ATOM 1249 C CA . LYS A 1 159 ? 23.450 17.224 -35.006 1.00 82.38 159 LYS A CA 1
ATOM 1250 C C . LYS A 1 159 ? 24.793 17.829 -34.566 1.00 82.38 159 LYS A C 1
ATOM 1252 O O . LYS A 1 159 ? 25.624 18.099 -35.427 1.00 82.38 159 LYS A O 1
ATOM 1257 N N . LYS A 1 160 ? 25.021 18.021 -33.257 1.00 81.56 160 LYS A N 1
ATOM 1258 C CA . LYS A 1 160 ? 26.325 18.406 -32.678 1.00 81.56 160 LYS A CA 1
ATOM 1259 C C . LYS A 1 160 ? 27.359 17.261 -32.714 1.00 81.56 160 LYS A C 1
ATOM 1261 O O . LYS A 1 160 ? 28.519 17.500 -32.396 1.00 81.56 160 LYS A O 1
ATOM 1266 N N . GLY A 1 161 ? 26.974 16.041 -33.105 1.00 83.06 161 GLY A N 1
ATOM 1267 C CA . GLY A 1 161 ? 27.860 14.872 -33.138 1.00 83.06 161 GLY A CA 1
ATOM 1268 C C . GLY A 1 161 ? 28.080 14.209 -31.774 1.00 83.06 161 GLY A C 1
ATOM 1269 O O . GLY A 1 161 ? 29.014 13.424 -31.628 1.00 83.06 161 GLY A O 1
ATOM 1270 N N . VAL A 1 162 ? 27.239 14.510 -30.779 1.00 86.38 162 VAL A N 1
ATOM 1271 C CA . VAL A 1 162 ? 27.299 13.869 -29.459 1.00 86.38 162 VAL A CA 1
ATOM 1272 C C . VAL A 1 162 ? 26.729 12.451 -29.566 1.00 86.38 162 VAL A C 1
ATOM 1274 O O . VAL A 1 162 ? 25.617 12.251 -30.065 1.00 86.38 162 VAL A O 1
ATOM 1277 N N . ALA A 1 163 ? 27.505 11.463 -29.120 1.00 86.12 163 ALA A N 1
ATOM 1278 C CA . ALA A 1 163 ? 27.080 10.069 -29.040 1.00 86.12 163 ALA A CA 1
ATOM 1279 C C . ALA A 1 163 ? 26.097 9.847 -27.877 1.00 86.12 163 ALA A C 1
ATOM 1281 O O . ALA A 1 163 ? 26.089 10.612 -26.913 1.00 86.12 163 ALA A O 1
ATOM 1282 N N . ALA A 1 164 ? 25.287 8.789 -27.967 1.00 87.44 164 ALA A N 1
ATOM 1283 C CA . ALA A 1 164 ? 24.480 8.310 -26.845 1.00 87.44 164 ALA A CA 1
ATOM 1284 C C . ALA A 1 164 ? 25.374 7.998 -25.627 1.00 87.44 164 ALA A C 1
ATOM 1286 O O . ALA A 1 164 ? 26.524 7.590 -25.800 1.00 87.44 164 ALA A O 1
ATOM 1287 N N . THR A 1 165 ? 24.851 8.192 -24.415 1.00 90.44 165 THR A N 1
ATOM 1288 C CA . THR A 1 165 ? 25.606 7.946 -23.177 1.00 90.44 165 THR A CA 1
ATOM 1289 C C . THR A 1 165 ? 25.744 6.444 -22.943 1.00 90.44 165 THR A C 1
ATOM 1291 O O . THR A 1 165 ? 24.745 5.727 -22.935 1.00 90.44 165 THR A O 1
ATOM 1294 N N . ASP A 1 166 ? 26.966 5.972 -22.704 1.00 88.50 166 ASP A N 1
ATOM 1295 C CA . ASP A 1 166 ? 27.217 4.592 -22.285 1.00 88.50 166 ASP A CA 1
ATOM 1296 C C . ASP A 1 166 ? 26.976 4.449 -20.772 1.00 88.50 166 ASP A C 1
ATOM 1298 O O . ASP A 1 166 ? 27.792 4.842 -19.936 1.00 88.50 166 ASP A O 1
ATOM 1302 N N . ASP A 1 167 ? 25.814 3.904 -20.421 1.00 86.25 167 ASP A N 1
ATOM 1303 C CA . ASP A 1 167 ? 25.394 3.661 -19.040 1.00 86.25 167 ASP A CA 1
ATOM 1304 C C . ASP A 1 167 ? 25.649 2.210 -18.576 1.00 86.25 167 ASP A C 1
ATOM 1306 O O . ASP A 1 167 ? 25.124 1.776 -17.550 1.00 86.25 167 ASP A O 1
ATOM 1310 N N . SER A 1 168 ? 26.472 1.435 -19.299 1.00 84.31 168 SER A N 1
ATOM 1311 C CA . SER A 1 168 ? 26.766 0.027 -18.969 1.00 84.31 168 SER A CA 1
ATOM 1312 C C . SER A 1 168 ? 27.400 -0.166 -17.584 1.00 84.31 168 SER A C 1
ATOM 1314 O O . SER A 1 168 ? 27.260 -1.227 -16.969 1.00 84.31 168 SER A O 1
ATOM 1316 N N . LEU A 1 169 ? 28.054 0.874 -17.062 1.00 82.50 169 LEU A N 1
ATOM 1317 C CA . LEU A 1 169 ? 28.764 0.862 -15.785 1.00 82.50 169 LEU A CA 1
ATOM 1318 C C . LEU A 1 169 ? 27.833 0.949 -14.567 1.00 82.50 169 LEU A C 1
ATOM 1320 O O . LEU A 1 169 ? 28.264 0.593 -13.474 1.00 82.50 169 LEU A O 1
ATOM 1324 N N . LYS A 1 170 ? 26.541 1.279 -14.741 1.00 79.88 170 LYS A N 1
ATOM 1325 C CA . LYS A 1 170 ? 25.518 1.275 -13.667 1.00 79.88 170 LYS A CA 1
ATOM 1326 C C . LYS A 1 170 ? 25.265 -0.091 -13.014 1.00 79.88 170 LYS A C 1
ATOM 1328 O O . LYS A 1 170 ? 24.483 -0.222 -12.078 1.00 79.88 170 LYS A O 1
ATOM 1333 N N . PHE A 1 171 ? 25.890 -1.145 -13.534 1.00 76.38 171 PHE A N 1
ATOM 1334 C CA . PHE A 1 171 ? 25.860 -2.488 -12.959 1.00 76.38 171 PHE A CA 1
ATOM 1335 C C . PHE A 1 171 ? 27.095 -2.811 -12.093 1.00 76.38 171 PHE A C 1
ATOM 1337 O O . PHE A 1 171 ? 27.159 -3.904 -11.528 1.00 76.38 171 PHE A O 1
ATOM 1344 N N . ILE A 1 172 ? 28.061 -1.890 -11.972 1.00 70.56 172 ILE A N 1
ATOM 1345 C CA . ILE A 1 172 ? 29.315 -2.056 -11.223 1.00 70.56 172 ILE A CA 1
ATOM 1346 C C . ILE A 1 172 ? 29.287 -1.145 -9.988 1.00 70.56 172 ILE A C 1
ATOM 1348 O O . ILE A 1 172 ? 29.569 0.045 -10.062 1.00 70.56 172 ILE A O 1
ATOM 1352 N N . TRP A 1 173 ? 28.947 -1.724 -8.839 1.00 57.22 173 TRP A N 1
ATOM 1353 C CA . TRP A 1 173 ? 28.788 -0.990 -7.582 1.00 57.22 173 TRP A CA 1
ATOM 1354 C C . TRP A 1 173 ? 30.131 -0.660 -6.909 1.00 57.22 173 TRP A C 1
ATOM 1356 O O . TRP A 1 173 ? 31.077 -1.447 -6.964 1.00 57.22 173 TRP A O 1
ATOM 1366 N N . PHE A 1 174 ? 30.160 0.449 -6.160 1.00 55.91 174 PHE A N 1
ATOM 1367 C CA . PHE A 1 174 ? 31.260 0.853 -5.264 1.00 55.91 174 PHE A CA 1
ATOM 1368 C C . PHE A 1 174 ? 32.620 1.105 -5.944 1.00 55.91 174 PHE A C 1
ATOM 1370 O O . PHE A 1 174 ? 33.669 0.916 -5.322 1.00 55.91 174 PHE A O 1
ATOM 1377 N N . GLN A 1 175 ? 32.617 1.556 -7.201 1.00 66.12 175 GLN A N 1
ATOM 1378 C CA . GLN A 1 175 ? 33.824 1.934 -7.935 1.00 66.12 175 GLN A CA 1
ATOM 1379 C C . GLN A 1 175 ? 33.695 3.354 -8.509 1.00 66.12 175 GLN A C 1
ATOM 1381 O O . GLN A 1 175 ? 32.910 3.574 -9.425 1.00 66.12 175 GLN A O 1
ATOM 1386 N N . ASP A 1 176 ? 34.514 4.292 -8.014 1.00 68.81 176 ASP A N 1
ATOM 1387 C CA . ASP A 1 176 ? 34.655 5.645 -8.574 1.00 68.81 176 ASP A CA 1
ATOM 1388 C C . ASP A 1 176 ? 34.920 5.575 -10.090 1.00 68.81 176 ASP A C 1
ATOM 1390 O O . ASP A 1 176 ? 35.959 5.066 -10.531 1.00 68.81 176 ASP A O 1
ATOM 1394 N N . HIS A 1 177 ? 33.993 6.104 -10.894 1.00 76.50 177 HIS A N 1
ATOM 1395 C CA . HIS A 1 177 ? 34.087 6.081 -12.356 1.00 76.50 177 HIS A CA 1
ATOM 1396 C C . HIS A 1 177 ? 34.436 7.455 -12.939 1.00 76.50 177 HIS A C 1
ATOM 1398 O O . HIS A 1 177 ? 33.903 8.472 -12.504 1.00 76.50 177 HIS A O 1
ATOM 1404 N N . LYS A 1 178 ? 35.305 7.491 -13.956 1.00 88.69 178 LYS A N 1
ATOM 1405 C CA . LYS A 1 178 ? 35.731 8.716 -14.650 1.00 88.69 178 LYS A CA 1
ATOM 1406 C C . LYS A 1 178 ? 35.010 8.902 -15.982 1.00 88.69 178 LYS A C 1
ATOM 1408 O O . LYS A 1 178 ? 35.131 8.064 -16.872 1.00 88.69 178 LYS A O 1
ATOM 1413 N N . SER A 1 179 ? 34.357 10.046 -16.152 1.00 92.12 179 SER A N 1
ATOM 1414 C CA . SER A 1 179 ? 33.641 10.420 -17.374 1.00 92.12 179 SER A CA 1
ATOM 1415 C C . SER A 1 179 ? 33.993 11.839 -17.829 1.00 92.12 179 SER A C 1
ATOM 1417 O O . SER A 1 179 ? 34.707 12.562 -17.138 1.00 92.12 179 SER A O 1
ATOM 1419 N N . THR A 1 180 ? 33.479 12.241 -18.991 1.00 92.94 180 THR A N 1
ATOM 1420 C CA . THR A 1 180 ? 33.647 13.585 -19.566 1.00 92.94 180 THR A CA 1
ATOM 1421 C C . THR A 1 180 ? 32.279 14.216 -19.802 1.00 92.94 180 THR A C 1
ATOM 1423 O O . THR A 1 180 ? 31.384 13.556 -20.344 1.00 92.94 180 THR A O 1
ATOM 1426 N N . ILE A 1 181 ? 32.110 15.495 -19.456 1.00 92.88 181 ILE A N 1
ATOM 1427 C CA . ILE A 1 181 ? 30.892 16.255 -19.782 1.00 92.88 181 ILE A CA 1
ATOM 1428 C C . ILE A 1 181 ? 30.826 16.478 -21.297 1.00 92.88 181 ILE A C 1
ATOM 1430 O O . ILE A 1 181 ? 31.728 17.073 -21.885 1.00 92.88 181 ILE A O 1
ATOM 1434 N N . ARG A 1 182 ? 29.745 16.025 -21.942 1.00 92.81 182 ARG A N 1
ATOM 1435 C CA . ARG A 1 182 ? 29.525 16.157 -23.394 1.00 92.81 182 ARG A CA 1
ATOM 1436 C C . ARG A 1 182 ? 28.470 17.198 -23.770 1.00 92.81 182 ARG A C 1
ATOM 1438 O O . ARG A 1 182 ? 28.525 17.708 -24.886 1.00 92.81 182 ARG A O 1
ATOM 1445 N N . ALA A 1 183 ? 27.560 17.552 -22.861 1.00 91.50 183 ALA A N 1
ATOM 1446 C CA . ALA A 1 183 ? 26.704 18.735 -22.986 1.00 91.50 183 ALA A CA 1
ATOM 1447 C C . ALA A 1 183 ? 26.168 19.211 -21.624 1.00 91.50 183 ALA A C 1
ATOM 1449 O O . ALA A 1 183 ? 25.968 18.405 -20.716 1.00 91.50 183 ALA A O 1
ATOM 1450 N N . ILE A 1 184 ? 25.876 20.511 -21.528 1.00 91.44 184 ILE A N 1
ATOM 1451 C CA . ILE A 1 184 ? 25.176 21.162 -20.411 1.00 91.44 184 ILE A CA 1
ATOM 1452 C C . ILE A 1 184 ? 23.854 21.724 -20.955 1.00 91.44 184 ILE A C 1
ATOM 1454 O O . ILE A 1 184 ? 23.857 22.345 -22.018 1.00 91.44 184 ILE A O 1
ATOM 1458 N N . TYR A 1 185 ? 22.732 21.516 -20.262 1.00 89.56 185 TYR A N 1
ATOM 1459 C CA . TYR A 1 185 ? 21.388 21.872 -20.734 1.00 89.56 185 TYR A CA 1
ATOM 1460 C C . TYR A 1 185 ? 20.539 22.546 -19.645 1.00 89.56 185 TYR A C 1
ATOM 1462 O O . TYR A 1 185 ? 20.443 22.041 -18.531 1.00 89.56 185 TYR A O 1
ATOM 1470 N N . THR A 1 186 ? 19.877 23.659 -19.968 1.00 81.31 186 THR A N 1
ATOM 1471 C CA . THR A 1 186 ? 19.059 24.457 -19.021 1.00 81.31 186 THR A CA 1
ATOM 1472 C C . THR A 1 186 ? 17.568 24.103 -19.020 1.00 81.31 186 THR A C 1
ATOM 1474 O O . THR A 1 186 ? 16.764 24.797 -18.403 1.00 81.31 186 THR A O 1
ATOM 1477 N N . GLY A 1 187 ? 17.154 23.091 -19.788 1.00 78.19 187 GLY A N 1
ATOM 1478 C CA . GLY A 1 187 ? 15.738 22.833 -20.089 1.00 78.19 187 GLY A CA 1
ATOM 1479 C C . GLY A 1 187 ? 15.172 23.651 -21.252 1.00 78.19 187 GLY A C 1
ATOM 1480 O O . GLY A 1 187 ? 14.087 23.337 -21.727 1.00 78.19 187 GLY A O 1
ATOM 1481 N N . ASN A 1 188 ? 15.910 24.649 -21.752 1.00 76.25 188 ASN A N 1
ATOM 1482 C CA . ASN A 1 188 ? 15.566 25.381 -22.977 1.00 76.25 188 ASN A CA 1
ATOM 1483 C C . ASN A 1 188 ? 16.709 25.360 -24.004 1.00 76.25 188 ASN A C 1
ATOM 1485 O O . ASN A 1 188 ? 16.459 25.185 -25.194 1.00 76.25 188 ASN A O 1
ATOM 1489 N N . GLU A 1 189 ? 17.961 25.515 -23.565 1.00 84.88 189 GLU A N 1
ATOM 1490 C CA . GLU A 1 189 ? 19.121 25.629 -24.457 1.00 84.88 189 GLU A CA 1
ATOM 1491 C C . GLU A 1 189 ? 20.354 24.880 -23.936 1.00 84.88 189 GLU A C 1
ATOM 1493 O O . GLU A 1 189 ? 20.443 24.527 -22.757 1.00 84.88 189 GLU A O 1
ATOM 1498 N N . PHE A 1 190 ? 21.306 24.620 -24.837 1.00 87.44 190 PHE A N 1
ATOM 1499 C CA . PHE A 1 190 ? 22.584 23.995 -24.505 1.00 87.44 190 PHE A CA 1
ATOM 1500 C C . PHE A 1 190 ? 23.660 25.054 -24.286 1.00 87.44 190 PHE A C 1
ATOM 1502 O O . PHE A 1 190 ? 23.936 25.843 -25.191 1.00 87.44 190 PHE A O 1
ATOM 1509 N N . LEU A 1 191 ? 24.299 25.019 -23.120 1.00 86.69 191 LEU A N 1
ATOM 1510 C CA . LEU A 1 191 ? 25.394 25.913 -22.760 1.00 86.69 191 LEU A CA 1
ATOM 1511 C C . LEU A 1 191 ? 26.751 25.232 -22.955 1.00 86.69 191 LEU A C 1
ATOM 1513 O O . LEU A 1 191 ? 26.879 24.013 -22.855 1.00 86.69 191 LEU A O 1
ATOM 1517 N N . GLU A 1 192 ? 27.778 26.046 -23.187 1.00 85.38 192 GLU A N 1
ATOM 1518 C CA . GLU A 1 192 ? 29.177 25.598 -23.176 1.00 85.38 192 GLU A CA 1
ATOM 1519 C C . GLU A 1 192 ? 29.787 25.683 -21.756 1.00 85.38 192 GLU A C 1
ATOM 1521 O O . GLU A 1 192 ? 30.763 24.996 -21.465 1.00 85.38 192 GLU A O 1
ATOM 1526 N N . ASN A 1 193 ? 29.208 26.513 -20.869 1.00 84.44 193 ASN A N 1
ATOM 1527 C CA . ASN A 1 193 ? 29.636 26.734 -19.478 1.00 84.44 193 ASN A CA 1
ATOM 1528 C C . ASN A 1 193 ? 28.409 26.916 -18.552 1.00 84.44 193 ASN A C 1
ATOM 1530 O O . ASN A 1 193 ? 27.436 27.539 -18.977 1.00 84.44 193 ASN A O 1
ATOM 1534 N N . ALA A 1 194 ? 28.474 26.464 -17.294 1.00 82.38 194 ALA A N 1
ATOM 1535 C CA . ALA A 1 194 ? 27.479 26.714 -16.236 1.00 82.38 194 ALA A CA 1
ATOM 1536 C C . ALA A 1 194 ? 28.089 27.403 -15.001 1.00 82.38 194 ALA A C 1
ATOM 1538 O O . ALA A 1 194 ? 29.280 27.237 -14.718 1.00 82.38 194 ALA A O 1
ATOM 1539 N N . SER A 1 195 ? 27.259 28.144 -14.256 1.00 78.12 195 SER A N 1
ATOM 1540 C CA . SER A 1 195 ? 27.658 28.904 -13.061 1.00 78.12 195 SER A CA 1
ATOM 1541 C C . SER A 1 195 ? 27.179 28.247 -11.759 1.00 78.12 195 SER A C 1
ATOM 1543 O O . SER A 1 195 ? 26.314 27.372 -11.754 1.00 78.12 195 SER A O 1
ATOM 1545 N N . CYS A 1 196 ? 27.726 28.692 -10.624 1.00 73.31 196 CYS A N 1
ATOM 1546 C CA . CYS A 1 196 ? 27.247 28.289 -9.301 1.00 73.31 196 CYS A CA 1
ATOM 1547 C C . CYS A 1 196 ? 25.799 28.755 -9.063 1.00 73.31 196 CYS A C 1
ATOM 1549 O O . CYS A 1 196 ? 25.484 29.927 -9.265 1.00 73.31 196 CYS A O 1
ATOM 1551 N N . GLY A 1 197 ? 24.945 27.851 -8.571 1.00 66.56 197 GLY A N 1
ATOM 1552 C CA . GLY A 1 197 ? 23.544 28.130 -8.231 1.00 66.56 197 GLY A CA 1
ATOM 1553 C C . GLY A 1 197 ? 22.519 27.917 -9.353 1.00 66.56 197 GLY A C 1
ATOM 1554 O O . GLY A 1 197 ? 21.325 27.908 -9.054 1.00 66.56 197 GLY A O 1
ATOM 1555 N N . ASP A 1 198 ? 22.947 27.698 -10.599 1.00 70.38 198 ASP A N 1
ATOM 1556 C CA . ASP A 1 198 ? 22.048 27.297 -11.688 1.00 70.38 198 ASP A CA 1
ATOM 1557 C C . ASP A 1 198 ? 21.679 25.803 -11.559 1.00 70.38 198 ASP A C 1
ATOM 1559 O O . ASP A 1 198 ? 22.549 24.957 -11.328 1.00 70.38 198 ASP A O 1
ATOM 1563 N N . GLU A 1 199 ? 20.398 25.462 -11.737 1.00 81.81 199 GLU A N 1
ATOM 1564 C CA . GLU A 1 199 ? 19.964 24.072 -11.938 1.00 81.81 199 GLU A CA 1
ATOM 1565 C C . GLU A 1 199 ? 20.101 23.716 -13.425 1.00 81.81 199 GLU A C 1
ATOM 1567 O O . GLU A 1 199 ? 19.544 24.394 -14.293 1.00 81.81 199 GLU A O 1
ATOM 1572 N N . VAL A 1 200 ? 20.864 22.665 -13.731 1.00 88.94 200 VAL A N 1
ATOM 1573 C CA . VAL A 1 200 ? 21.155 22.225 -15.104 1.00 88.94 200 VAL A CA 1
ATOM 1574 C C . VAL A 1 200 ? 21.120 20.703 -15.222 1.00 88.94 200 VAL A C 1
ATOM 1576 O O . VAL A 1 200 ? 21.312 19.974 -14.252 1.00 88.94 200 VAL A O 1
ATOM 1579 N N . GLY A 1 201 ? 20.874 20.214 -16.435 1.00 90.31 201 GLY A N 1
ATOM 1580 C CA . GLY A 1 201 ? 21.026 18.814 -16.813 1.00 90.31 201 GLY A CA 1
ATOM 1581 C C . GLY A 1 201 ? 22.348 18.579 -17.545 1.00 90.31 201 GLY A C 1
ATOM 1582 O O . GLY A 1 201 ? 22.652 19.277 -18.514 1.00 90.31 201 GLY A O 1
ATOM 1583 N N . LEU A 1 202 ? 23.120 17.583 -17.115 1.00 91.31 202 LEU A N 1
ATOM 1584 C CA . LEU A 1 202 ? 24.413 17.221 -17.702 1.00 91.31 202 LEU A CA 1
ATOM 1585 C C . LEU A 1 202 ? 24.320 15.913 -18.487 1.00 91.31 202 LEU A C 1
ATOM 1587 O O . LEU A 1 202 ? 23.876 14.893 -17.957 1.00 91.31 202 LEU A O 1
ATOM 1591 N N . VAL A 1 203 ? 24.787 15.929 -19.735 1.00 92.62 203 VAL A N 1
ATOM 1592 C CA . VAL A 1 203 ? 24.971 14.720 -20.547 1.00 92.62 203 VAL A CA 1
ATOM 1593 C C . VAL A 1 203 ? 26.433 14.308 -20.463 1.00 92.62 203 VAL A C 1
ATOM 1595 O O . VAL A 1 203 ? 27.322 15.061 -20.870 1.00 92.62 203 VAL A O 1
ATOM 1598 N N . LEU A 1 204 ? 26.676 13.111 -19.936 1.00 92.94 204 LEU A N 1
ATOM 1599 C CA . LEU A 1 204 ? 28.005 12.511 -19.834 1.00 92.94 204 LEU A CA 1
ATOM 1600 C C . LEU A 1 204 ? 28.264 11.547 -21.000 1.00 92.94 204 LEU A C 1
ATOM 1602 O O . LEU A 1 204 ? 27.334 11.063 -21.647 1.00 92.94 204 LEU A O 1
ATOM 1606 N N . GLU A 1 205 ? 29.538 11.261 -21.257 1.00 91.75 205 GLU A N 1
ATOM 1607 C CA . GLU A 1 205 ? 29.969 10.237 -22.220 1.00 91.75 205 GLU A CA 1
ATOM 1608 C C . GLU A 1 205 ? 29.674 8.816 -21.728 1.00 91.75 205 GLU A C 1
ATOM 1610 O O . GLU A 1 205 ? 29.084 8.011 -22.443 1.00 91.75 205 GLU A O 1
ATOM 1615 N N . THR A 1 206 ? 30.046 8.541 -20.480 1.00 90.88 206 THR A N 1
ATOM 1616 C CA . THR A 1 206 ? 29.747 7.308 -19.737 1.00 90.88 206 THR A CA 1
ATOM 1617 C C . THR A 1 206 ? 29.138 7.657 -18.377 1.00 90.88 206 THR A C 1
ATOM 1619 O O . THR A 1 206 ? 29.368 8.760 -17.876 1.00 90.88 206 THR A O 1
ATOM 1622 N N . THR A 1 207 ? 28.388 6.756 -17.741 1.00 89.38 207 THR A N 1
ATOM 1623 C CA . THR A 1 207 ? 27.910 6.976 -16.362 1.00 89.38 207 THR A CA 1
ATOM 1624 C C . THR A 1 207 ? 27.692 5.677 -15.584 1.00 89.38 207 THR A C 1
ATOM 1626 O O . THR A 1 207 ? 27.376 4.641 -16.169 1.00 89.38 207 THR A O 1
ATOM 1629 N N . SER A 1 208 ? 27.855 5.747 -14.259 1.00 84.25 208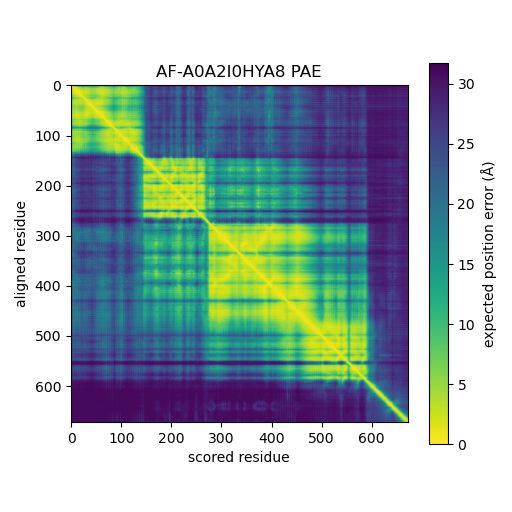 SER A N 1
ATOM 1630 C CA . SER A 1 208 ? 27.407 4.718 -13.310 1.00 84.25 208 SER A CA 1
ATOM 1631 C C . SER A 1 208 ? 26.006 4.996 -12.750 1.00 84.25 208 SER A C 1
ATOM 1633 O O . SER A 1 208 ? 25.371 4.088 -12.228 1.00 84.25 208 SER A O 1
ATOM 1635 N N . PHE A 1 209 ? 25.481 6.218 -12.891 1.00 81.44 209 PHE A N 1
ATOM 1636 C CA . PHE A 1 209 ? 24.171 6.576 -12.348 1.00 81.44 209 PHE A CA 1
ATOM 1637 C C . PHE A 1 209 ? 23.038 5.879 -13.109 1.00 81.44 209 PHE A C 1
ATOM 1639 O O . PHE A 1 209 ? 22.909 6.014 -14.330 1.00 81.44 209 PHE A O 1
ATOM 1646 N N . TYR A 1 210 ? 22.148 5.208 -12.383 1.00 82.50 210 TYR A N 1
ATOM 1647 C CA . TYR A 1 210 ? 20.903 4.694 -12.931 1.00 82.50 210 TYR A CA 1
ATOM 1648 C C . TYR A 1 210 ? 19.917 5.835 -13.232 1.00 82.50 210 TYR A C 1
ATOM 1650 O O . TYR A 1 210 ? 19.501 6.575 -12.340 1.00 82.50 210 TYR A O 1
ATOM 1658 N N . ALA A 1 211 ? 19.499 5.960 -14.493 1.00 85.31 211 ALA A N 1
ATOM 1659 C CA . ALA A 1 211 ? 18.386 6.824 -14.890 1.00 85.31 211 ALA A CA 1
ATOM 1660 C C . ALA A 1 211 ? 17.030 6.187 -14.537 1.00 85.31 211 ALA A C 1
ATOM 1662 O O . ALA A 1 211 ? 16.882 4.975 -14.677 1.00 85.31 211 ALA A O 1
ATOM 1663 N N . GLU A 1 212 ? 16.025 6.981 -14.144 1.00 78.94 212 GLU A N 1
ATOM 1664 C CA . GLU A 1 212 ? 14.684 6.470 -13.800 1.00 78.94 212 GLU A CA 1
ATOM 1665 C C . GLU A 1 212 ? 14.061 5.685 -14.972 1.00 78.94 212 GLU A C 1
ATOM 1667 O O . GLU A 1 212 ? 13.668 6.248 -15.995 1.00 78.94 212 GLU A O 1
ATOM 1672 N N . GLN A 1 213 ? 13.957 4.363 -14.817 1.00 73.56 213 GLN A N 1
ATOM 1673 C CA . GLN A 1 213 ? 13.358 3.453 -15.797 1.00 73.56 213 GLN A CA 1
ATOM 1674 C C . GLN A 1 213 ? 12.934 2.134 -15.132 1.00 73.56 213 GLN A C 1
ATOM 1676 O O . GLN A 1 213 ? 13.408 1.774 -14.052 1.00 73.56 213 GLN A O 1
ATOM 1681 N N . GLY A 1 214 ? 12.015 1.395 -15.763 1.00 64.06 214 GLY A N 1
ATOM 1682 C CA . GLY A 1 214 ? 11.562 0.076 -15.286 1.00 64.06 214 GLY A CA 1
ATOM 1683 C C . GLY A 1 214 ? 10.826 0.065 -13.932 1.00 64.06 214 GLY A C 1
ATOM 1684 O O . GLY A 1 214 ? 10.604 -1.005 -13.377 1.00 64.06 214 GLY A O 1
ATOM 1685 N N . GLY A 1 215 ? 10.463 1.232 -13.385 1.00 60.75 215 GLY A N 1
ATOM 1686 C CA . GLY A 1 215 ? 9.861 1.379 -12.048 1.00 60.75 215 GLY A CA 1
ATOM 1687 C C . GLY A 1 215 ? 10.873 1.557 -10.904 1.00 60.75 215 GLY A C 1
ATOM 1688 O O . GLY A 1 215 ? 10.490 1.908 -9.787 1.00 60.75 215 GLY A O 1
ATOM 1689 N N . GLN A 1 216 ? 12.168 1.392 -11.174 1.00 62.84 216 GLN A N 1
ATOM 1690 C CA . GLN A 1 216 ? 13.234 1.800 -10.261 1.00 62.84 216 GLN A CA 1
ATOM 1691 C C . GLN A 1 216 ? 13.473 3.314 -10.395 1.00 62.84 216 GLN A C 1
ATOM 1693 O O . GLN A 1 216 ? 13.518 3.847 -11.506 1.00 62.84 216 GLN A O 1
ATOM 1698 N N . ILE A 1 217 ? 13.609 3.999 -9.257 1.00 64.56 217 ILE A N 1
ATOM 1699 C CA . ILE A 1 217 ? 13.949 5.428 -9.207 1.00 64.56 217 ILE A CA 1
ATOM 1700 C C . ILE A 1 217 ? 15.361 5.689 -9.727 1.00 64.56 217 ILE A C 1
ATOM 1702 O O . ILE A 1 217 ? 16.204 4.797 -9.706 1.00 64.56 217 ILE A O 1
ATOM 1706 N N . CYS A 1 218 ? 15.621 6.921 -10.155 1.00 74.56 218 CYS A N 1
ATOM 1707 C CA . CYS A 1 218 ? 16.973 7.359 -10.467 1.00 74.56 218 CYS A CA 1
ATOM 1708 C C . CYS A 1 218 ? 17.901 7.314 -9.246 1.00 74.56 218 CYS A C 1
ATOM 1710 O O . CYS A 1 218 ? 17.464 7.558 -8.116 1.00 74.56 218 CYS A O 1
ATOM 1712 N N . ASP A 1 219 ? 19.191 7.112 -9.495 1.00 73.94 219 ASP A N 1
ATOM 1713 C CA . ASP A 1 219 ? 20.220 7.380 -8.496 1.00 73.94 219 ASP A CA 1
ATOM 1714 C C . ASP A 1 219 ? 20.404 8.890 -8.283 1.00 73.94 219 ASP A C 1
ATOM 1716 O O . ASP A 1 219 ? 20.101 9.725 -9.140 1.00 73.94 219 ASP A O 1
ATOM 1720 N N . THR A 1 220 ? 20.939 9.236 -7.117 1.00 74.44 220 THR A N 1
ATOM 1721 C CA . THR A 1 220 ? 21.371 10.586 -6.737 1.00 74.44 220 THR A CA 1
ATOM 1722 C C . THR A 1 220 ? 22.823 10.529 -6.282 1.00 74.44 220 THR A C 1
ATOM 1724 O O . THR A 1 220 ? 23.336 9.446 -5.992 1.00 74.44 220 THR A O 1
ATOM 1727 N N . GLY A 1 221 ? 23.521 11.661 -6.222 1.00 74.19 221 GLY A N 1
ATOM 1728 C CA . GLY A 1 221 ? 24.946 11.638 -5.895 1.00 74.19 221 GLY A CA 1
ATOM 1729 C C . GLY A 1 221 ? 25.700 12.919 -6.199 1.00 74.19 221 GLY A C 1
ATOM 1730 O O . GLY A 1 221 ? 25.130 14.005 -6.232 1.00 74.19 221 GLY A O 1
ATOM 1731 N N . LEU A 1 222 ? 27.003 12.773 -6.411 1.00 81.94 222 LEU A N 1
ATOM 1732 C CA . LEU A 1 222 ? 27.939 13.855 -6.679 1.00 81.94 222 LEU A CA 1
ATOM 1733 C C . LEU A 1 222 ? 28.740 13.551 -7.951 1.00 81.94 222 LEU A C 1
ATOM 1735 O O . LEU A 1 222 ? 29.182 12.421 -8.167 1.00 81.94 222 LEU A O 1
ATOM 1739 N N . LEU A 1 223 ? 28.964 14.582 -8.763 1.00 85.25 223 LEU A N 1
ATOM 1740 C CA . LEU A 1 223 ? 30.008 14.600 -9.785 1.00 85.25 223 LEU A CA 1
ATOM 1741 C C . LEU A 1 223 ? 31.123 15.532 -9.301 1.00 85.25 223 LEU A C 1
ATOM 1743 O O . LEU A 1 223 ? 30.904 16.735 -9.147 1.00 85.25 223 LEU A O 1
ATOM 1747 N N . GLU A 1 224 ? 32.307 14.985 -9.031 1.00 85.12 224 GLU A N 1
ATOM 1748 C CA . GLU A 1 224 ? 33.488 15.763 -8.629 1.00 85.12 224 GLU A CA 1
ATOM 1749 C C . GLU A 1 224 ? 34.364 16.073 -9.848 1.00 85.12 224 GLU A C 1
ATOM 1751 O O . GLU A 1 224 ? 34.790 15.158 -10.551 1.00 85.12 224 GLU A O 1
ATOM 1756 N N . GLY A 1 225 ? 34.672 17.348 -10.086 1.00 84.94 225 GLY A N 1
ATOM 1757 C CA . GLY A 1 225 ? 35.510 17.799 -11.200 1.00 84.94 225 GLY A CA 1
ATOM 1758 C C . GLY A 1 225 ? 36.398 18.998 -10.836 1.00 84.94 225 GLY A C 1
ATOM 1759 O O . GLY A 1 225 ? 36.411 19.440 -9.684 1.00 84.94 225 GLY A O 1
ATOM 1760 N N . PRO A 1 226 ? 37.137 19.575 -11.804 1.00 80.44 226 PRO A N 1
ATOM 1761 C CA . PRO A 1 226 ? 37.981 20.758 -11.586 1.00 80.44 226 PRO A CA 1
ATOM 1762 C C . PRO A 1 226 ? 37.224 21.982 -11.043 1.00 80.44 226 PRO A C 1
ATOM 1764 O O . PRO A 1 226 ? 37.818 22.843 -10.398 1.00 80.44 226 PRO A O 1
ATOM 1767 N N . PHE A 1 227 ? 35.915 22.038 -11.294 1.00 76.75 227 PHE A N 1
ATOM 1768 C CA . PHE A 1 227 ? 34.976 23.074 -10.859 1.00 76.75 227 PHE A CA 1
ATOM 1769 C C . PHE A 1 227 ? 34.431 22.881 -9.426 1.00 76.75 227 PHE A C 1
ATOM 1771 O O . PHE A 1 227 ? 33.653 23.712 -8.959 1.00 76.75 227 PHE A O 1
ATOM 1778 N N . GLY A 1 228 ? 34.807 21.799 -8.731 1.00 82.94 228 GLY A N 1
ATOM 1779 C CA . GLY A 1 228 ? 34.270 21.427 -7.419 1.00 82.94 228 GLY A CA 1
ATOM 1780 C C . GLY A 1 228 ? 33.294 20.251 -7.496 1.00 82.94 228 GLY A C 1
ATOM 1781 O O . GLY A 1 228 ? 33.575 19.258 -8.167 1.00 82.94 228 GLY A O 1
ATOM 1782 N N . SER A 1 229 ? 32.166 20.338 -6.786 1.00 83.06 229 SER A N 1
ATOM 1783 C CA . SER A 1 229 ? 31.154 19.274 -6.722 1.00 83.06 229 SER A CA 1
ATOM 1784 C C . SER A 1 229 ? 29.817 19.722 -7.307 1.00 83.06 229 SER A C 1
ATOM 1786 O O . SER A 1 229 ? 29.298 20.775 -6.940 1.00 83.06 229 SER A O 1
ATOM 1788 N N . PHE A 1 230 ? 29.236 18.899 -8.175 1.00 84.81 230 PHE A N 1
ATOM 1789 C CA . PHE A 1 230 ? 27.877 19.057 -8.691 1.00 84.81 230 PHE A CA 1
ATOM 1790 C C . PHE A 1 230 ? 26.958 18.013 -8.043 1.00 84.81 230 PHE A C 1
ATOM 1792 O O . PHE A 1 230 ? 27.238 16.816 -8.119 1.00 84.81 230 PHE A O 1
ATOM 1799 N N . GLU A 1 231 ? 25.888 18.460 -7.387 1.00 81.31 231 GLU A N 1
ATOM 1800 C CA . GLU A 1 231 ? 24.942 17.611 -6.654 1.00 81.31 231 GLU A CA 1
ATOM 1801 C C . GLU A 1 231 ? 23.824 17.137 -7.587 1.00 81.31 231 GLU A C 1
ATOM 1803 O O . GLU A 1 231 ? 22.985 17.922 -8.027 1.00 81.31 231 GLU A O 1
ATOM 1808 N N . VAL A 1 232 ? 23.835 15.841 -7.911 1.00 82.31 232 VAL A N 1
ATOM 1809 C CA . VAL A 1 232 ? 22.878 15.180 -8.804 1.00 82.31 232 VAL A CA 1
ATOM 1810 C C . VAL A 1 232 ? 21.640 14.782 -8.006 1.00 82.31 232 VAL A C 1
ATOM 1812 O O . VAL A 1 232 ? 21.658 13.824 -7.227 1.00 82.31 232 VAL A O 1
ATOM 1815 N N . CYS A 1 233 ? 20.550 15.509 -8.234 1.00 77.94 233 CYS A N 1
ATOM 1816 C CA . CYS A 1 233 ? 19.278 15.350 -7.534 1.00 77.94 233 CYS A CA 1
ATOM 1817 C C . CYS A 1 233 ? 18.288 14.428 -8.261 1.00 77.94 233 CYS A C 1
ATOM 1819 O O . CYS A 1 233 ? 17.353 13.943 -7.619 1.00 77.94 233 CYS A O 1
ATOM 1821 N N . ASN A 1 234 ? 18.453 14.217 -9.573 1.00 78.00 234 ASN A N 1
ATOM 1822 C CA . ASN A 1 234 ? 17.601 13.365 -10.412 1.00 78.00 234 ASN A CA 1
ATOM 1823 C C . ASN A 1 234 ? 18.367 12.939 -11.686 1.00 78.00 234 ASN A C 1
ATOM 1825 O O . ASN A 1 234 ? 19.158 13.723 -12.208 1.00 78.00 234 ASN A O 1
ATOM 1829 N N . VAL A 1 235 ? 18.134 11.735 -12.220 1.00 82.75 235 VAL A N 1
ATOM 1830 C CA . VAL A 1 235 ? 18.751 11.253 -13.473 1.00 82.75 235 VAL A CA 1
ATOM 1831 C C . VAL A 1 235 ? 17.691 10.644 -14.394 1.00 82.75 235 VAL A C 1
ATOM 1833 O O . VAL A 1 235 ? 16.946 9.750 -14.000 1.00 82.75 235 VAL A O 1
ATOM 1836 N N . GLN A 1 236 ? 17.612 11.117 -15.638 1.00 84.62 236 GLN A N 1
ATOM 1837 C CA . GLN A 1 236 ? 16.559 10.755 -16.599 1.00 84.62 236 GLN A CA 1
ATOM 1838 C C . GLN A 1 236 ? 17.162 10.364 -17.955 1.00 84.62 236 GLN A C 1
ATOM 1840 O O . GLN A 1 236 ? 18.218 10.870 -18.330 1.00 84.62 236 GLN A O 1
ATOM 1845 N N . ILE A 1 237 ? 16.493 9.488 -18.713 1.00 85.19 237 ILE A N 1
ATOM 1846 C CA . ILE A 1 237 ? 16.966 9.025 -20.029 1.00 85.19 237 ILE A CA 1
ATOM 1847 C C . ILE A 1 237 ? 16.069 9.526 -21.169 1.00 85.19 237 ILE A C 1
ATOM 1849 O O . ILE A 1 237 ? 14.865 9.277 -21.206 1.00 85.19 237 ILE A O 1
ATOM 1853 N N . TYR A 1 238 ? 16.676 10.210 -22.142 1.00 85.00 238 TYR A N 1
ATOM 1854 C CA . TYR A 1 238 ? 15.989 10.814 -23.285 1.00 85.00 238 TYR A CA 1
ATOM 1855 C C . TYR A 1 238 ? 16.705 10.437 -24.587 1.00 85.00 238 TYR A C 1
ATOM 1857 O O . TYR A 1 238 ? 17.812 10.894 -24.856 1.00 85.00 238 TYR A O 1
ATOM 1865 N N . GLY A 1 239 ? 16.089 9.581 -25.410 1.00 79.12 239 GLY A N 1
ATOM 1866 C CA . GLY A 1 239 ? 16.621 9.216 -26.735 1.00 79.12 239 GLY A CA 1
ATOM 1867 C C . GLY A 1 239 ? 17.973 8.480 -26.735 1.00 79.12 239 GLY A C 1
ATOM 1868 O O . GLY A 1 239 ? 18.631 8.447 -27.768 1.00 79.12 239 GLY A O 1
ATOM 1869 N N . GLY A 1 240 ? 18.392 7.907 -25.601 1.00 81.94 240 GLY A N 1
ATOM 1870 C CA . GLY A 1 240 ? 19.718 7.295 -25.420 1.00 81.94 240 GLY A CA 1
ATOM 1871 C C . GLY A 1 240 ? 20.771 8.221 -24.798 1.00 81.94 240 GLY A C 1
ATOM 1872 O O . GLY A 1 240 ? 21.899 7.797 -24.577 1.00 81.94 240 GLY A O 1
ATOM 1873 N N . PHE A 1 241 ? 20.425 9.468 -24.476 1.00 89.62 241 PHE A N 1
ATOM 1874 C CA . PHE A 1 241 ? 21.252 10.341 -23.642 1.00 89.62 241 PHE A CA 1
ATOM 1875 C C . PHE A 1 241 ? 20.785 10.257 -22.187 1.00 89.62 241 PHE A C 1
ATOM 1877 O O . PHE A 1 241 ? 19.581 10.351 -21.927 1.00 89.62 241 PHE A O 1
ATOM 1884 N N . VAL A 1 242 ? 21.721 10.119 -21.245 1.00 89.75 242 VAL A N 1
ATOM 1885 C CA . VAL A 1 242 ? 21.422 10.176 -19.806 1.00 89.75 242 VAL A CA 1
ATOM 1886 C C . VAL A 1 242 ? 21.694 11.589 -19.294 1.00 89.75 242 VAL A C 1
ATOM 1888 O O . VAL A 1 242 ? 22.809 12.100 -19.407 1.00 89.75 242 VAL A O 1
ATOM 1891 N N . LEU A 1 243 ? 20.652 12.222 -18.756 1.00 91.56 243 LEU A N 1
ATOM 1892 C CA . LEU A 1 243 ? 20.644 13.596 -18.272 1.00 91.56 243 LEU A CA 1
ATOM 1893 C C . LEU A 1 243 ? 20.671 13.609 -16.739 1.00 91.56 243 LEU A C 1
ATOM 1895 O O . LEU A 1 243 ? 19.706 13.199 -16.094 1.00 91.56 243 LEU A O 1
ATOM 1899 N N . HIS A 1 244 ? 21.766 14.106 -16.171 1.00 90.62 244 HIS A N 1
ATOM 1900 C CA . HIS A 1 244 ? 22.000 14.202 -14.731 1.00 90.62 244 HIS A CA 1
ATOM 1901 C C . HIS A 1 244 ? 21.606 15.610 -14.277 1.00 90.62 244 HIS A C 1
ATOM 1903 O O . HIS A 1 244 ? 22.294 16.577 -14.598 1.00 90.62 244 HIS A O 1
ATOM 1909 N N . ILE A 1 245 ? 20.464 15.736 -13.608 1.00 87.12 245 ILE A N 1
ATOM 1910 C CA . ILE A 1 245 ? 19.844 17.007 -13.220 1.00 87.12 245 ILE A CA 1
ATOM 1911 C C . ILE A 1 245 ? 20.289 17.357 -11.800 1.00 87.12 245 ILE A C 1
ATOM 1913 O O . ILE A 1 245 ? 20.189 16.532 -10.888 1.00 87.12 245 ILE A O 1
ATOM 1917 N N . GLY A 1 246 ? 20.780 18.577 -11.610 1.00 85.50 246 GLY A N 1
ATOM 1918 C CA . GLY A 1 246 ? 21.398 18.990 -10.357 1.00 85.50 246 GLY A CA 1
ATOM 1919 C C . GLY A 1 246 ? 21.877 20.436 -10.364 1.00 85.50 246 GLY A C 1
ATOM 1920 O O . GLY A 1 246 ? 21.598 21.187 -11.300 1.00 85.50 246 GLY A O 1
ATOM 1921 N N . SER A 1 247 ? 22.627 20.819 -9.332 1.00 84.50 247 SER A N 1
ATOM 1922 C CA . SER A 1 247 ? 23.235 22.150 -9.225 1.00 84.50 247 SER A CA 1
ATOM 1923 C C . SER A 1 247 ? 24.673 22.094 -8.700 1.00 84.50 247 SER A C 1
ATOM 1925 O O . SER A 1 247 ? 25.094 21.143 -8.037 1.00 84.50 247 SER A O 1
ATOM 1927 N N . LEU A 1 248 ? 25.466 23.113 -9.038 1.00 83.44 248 LEU A N 1
ATOM 1928 C CA . LEU A 1 248 ? 26.861 23.222 -8.606 1.00 83.44 248 LEU A CA 1
ATOM 1929 C C . LEU A 1 248 ? 26.933 23.737 -7.157 1.00 83.44 248 LEU A C 1
ATOM 1931 O O . LEU A 1 248 ? 26.482 24.848 -6.876 1.00 83.44 248 LEU A O 1
ATOM 1935 N N . SER A 1 249 ? 27.531 22.956 -6.251 1.00 69.44 249 SER A N 1
ATOM 1936 C CA . SER A 1 249 ? 27.534 23.219 -4.801 1.00 69.44 249 SER A CA 1
ATOM 1937 C C . SER A 1 249 ? 28.545 24.285 -4.345 1.00 69.44 249 SER A C 1
ATOM 1939 O O . SER A 1 249 ? 28.565 24.644 -3.167 1.00 69.44 249 SER A O 1
ATOM 1941 N N . THR A 1 250 ? 29.439 24.746 -5.228 1.00 62.00 250 THR A N 1
ATOM 1942 C CA . THR A 1 250 ? 30.624 25.541 -4.863 1.00 62.00 250 THR A CA 1
ATOM 1943 C C . THR A 1 250 ? 30.815 26.781 -5.734 1.00 62.00 250 THR A C 1
ATOM 1945 O O . THR A 1 250 ? 30.947 26.678 -6.949 1.00 62.00 250 THR A O 1
ATOM 1948 N N . GLU A 1 251 ? 30.978 27.946 -5.097 1.00 56.78 251 GLU A N 1
ATOM 1949 C CA . GLU A 1 251 ? 31.224 29.252 -5.747 1.00 56.78 251 GLU A CA 1
ATOM 1950 C C . GLU A 1 251 ? 32.565 29.343 -6.515 1.00 56.78 251 GLU A C 1
ATOM 1952 O O . GLU A 1 251 ? 32.827 30.324 -7.208 1.00 56.78 251 GLU A O 1
ATOM 1957 N N . ALA A 1 252 ? 33.443 28.345 -6.372 1.00 51.31 252 ALA A N 1
ATOM 1958 C CA . ALA A 1 252 ? 34.851 28.390 -6.771 1.00 51.31 252 ALA A CA 1
ATOM 1959 C C . ALA A 1 252 ? 35.157 27.715 -8.127 1.00 51.31 252 ALA A C 1
ATOM 1961 O O . ALA A 1 252 ? 36.243 27.167 -8.310 1.00 51.31 252 ALA A O 1
ATOM 1962 N N . GLY A 1 253 ? 34.227 27.764 -9.082 1.00 58.38 253 GLY A N 1
ATOM 1963 C CA . GLY A 1 253 ? 34.431 27.236 -10.430 1.00 58.38 253 GLY A CA 1
ATOM 1964 C C . GLY A 1 253 ? 33.246 27.495 -11.358 1.00 58.38 253 GLY A C 1
ATOM 1965 O O . GLY A 1 253 ? 32.105 27.568 -10.913 1.00 58.38 253 GLY A O 1
ATOM 1966 N N . GLY A 1 254 ? 33.525 27.633 -12.655 1.00 72.12 254 GLY A N 1
ATOM 1967 C CA . GLY A 1 254 ? 32.537 27.422 -13.713 1.00 72.12 254 GLY A CA 1
ATOM 1968 C C . GLY A 1 254 ? 32.756 26.032 -14.307 1.00 72.12 254 GLY A C 1
ATOM 1969 O O . GLY A 1 254 ? 33.903 25.616 -14.458 1.00 72.12 254 GLY A O 1
ATOM 1970 N N . MET A 1 255 ? 31.677 25.317 -14.609 1.00 85.69 255 MET A N 1
ATOM 1971 C CA . MET A 1 255 ? 31.719 23.964 -15.178 1.00 85.69 255 MET A CA 1
ATOM 1972 C C . MET A 1 255 ? 31.599 24.035 -16.702 1.00 85.69 255 MET A C 1
ATOM 1974 O O . MET A 1 255 ? 30.703 24.715 -17.201 1.00 85.69 255 MET A O 1
ATOM 1978 N N . THR A 1 256 ? 32.458 23.326 -17.434 1.00 88.94 256 THR A N 1
ATOM 1979 C CA . THR A 1 256 ? 32.630 23.458 -18.891 1.00 88.94 256 THR A CA 1
ATOM 1980 C C . THR A 1 256 ? 32.309 22.152 -19.620 1.00 88.94 256 THR A C 1
ATOM 1982 O O . THR A 1 256 ? 32.578 21.054 -19.128 1.00 88.94 256 THR A O 1
ATOM 1985 N N . VAL A 1 257 ? 31.782 22.242 -20.845 1.00 89.38 257 VAL A N 1
ATOM 1986 C CA . VAL A 1 257 ? 31.728 21.078 -21.745 1.00 89.38 257 VAL A CA 1
ATOM 1987 C C . VAL A 1 257 ? 33.157 20.625 -22.070 1.00 89.38 257 VAL A C 1
ATOM 1989 O O . VAL A 1 257 ? 33.964 21.403 -22.574 1.00 89.38 257 VAL A O 1
ATOM 1992 N N . GLY A 1 258 ? 33.463 19.355 -21.796 1.00 87.56 258 GLY A N 1
ATOM 1993 C CA . GLY A 1 258 ? 34.800 18.773 -21.927 1.00 87.56 258 GLY A CA 1
ATOM 1994 C C . GLY A 1 258 ? 35.555 18.555 -20.610 1.00 87.56 258 GLY A C 1
ATOM 1995 O O . GLY A 1 258 ? 36.613 17.931 -20.651 1.00 87.56 258 GLY A O 1
ATOM 1996 N N . ASP A 1 259 ? 35.033 19.002 -19.460 1.00 88.88 259 ASP A N 1
ATOM 1997 C CA . ASP A 1 259 ? 35.646 18.706 -18.157 1.00 88.88 259 ASP A CA 1
ATOM 1998 C C . ASP A 1 259 ? 35.549 17.203 -17.804 1.00 88.88 259 ASP A C 1
ATOM 2000 O O . ASP A 1 259 ? 34.511 16.561 -18.014 1.00 88.88 259 ASP A O 1
ATOM 2004 N N . GLU A 1 260 ? 36.630 16.648 -17.236 1.00 89.88 260 GLU A N 1
ATOM 2005 C CA . GLU A 1 260 ? 36.640 15.322 -16.595 1.00 89.88 260 GLU A CA 1
ATOM 2006 C C . GLU A 1 260 ? 35.896 15.375 -15.250 1.00 89.88 260 GLU A C 1
ATOM 2008 O O . GLU A 1 260 ? 36.134 16.269 -14.436 1.00 89.88 260 GLU A O 1
ATOM 2013 N N . VAL A 1 261 ? 35.059 14.371 -14.979 1.00 88.69 261 VAL A N 1
ATOM 2014 C CA . VAL A 1 261 ? 34.306 14.219 -13.724 1.00 88.69 261 VAL A CA 1
ATOM 2015 C C . VAL A 1 261 ? 34.423 12.810 -13.148 1.00 88.69 261 VAL A C 1
ATOM 2017 O O . VAL A 1 261 ? 34.502 11.827 -13.887 1.00 88.69 261 VAL A O 1
ATOM 2020 N N . ILE A 1 262 ? 34.398 12.705 -11.820 1.00 84.56 262 ILE A N 1
ATOM 2021 C CA . ILE A 1 262 ? 34.309 11.447 -11.073 1.00 84.56 262 ILE A CA 1
ATOM 2022 C C . ILE A 1 262 ? 32.866 11.262 -10.597 1.00 84.56 262 ILE A C 1
ATOM 2024 O O . ILE A 1 262 ? 32.337 12.106 -9.875 1.00 84.56 262 ILE A O 1
ATOM 2028 N N . CYS A 1 263 ? 32.245 10.155 -10.997 1.00 77.50 263 CYS A N 1
ATOM 2029 C CA . CYS A 1 263 ? 30.898 9.756 -10.604 1.00 77.50 263 CYS A CA 1
ATOM 2030 C C . CYS A 1 263 ? 30.919 9.112 -9.212 1.00 77.50 263 CYS A C 1
ATOM 2032 O O . CYS A 1 263 ? 31.684 8.171 -8.991 1.00 77.50 263 CYS A O 1
ATOM 2034 N N . LYS A 1 264 ? 30.082 9.607 -8.290 1.00 67.75 264 LYS A N 1
ATOM 2035 C CA . LYS A 1 264 ? 29.905 9.054 -6.939 1.00 67.75 264 LYS A CA 1
ATOM 2036 C C . LYS A 1 264 ? 28.427 9.024 -6.550 1.00 67.75 264 LYS A C 1
ATOM 2038 O O . LYS A 1 264 ? 27.837 10.071 -6.287 1.00 67.75 264 LYS A O 1
ATOM 2043 N N . GLU A 1 265 ? 27.829 7.839 -6.466 1.00 53.09 265 GLU A N 1
ATOM 2044 C CA . GLU A 1 265 ? 26.455 7.687 -5.970 1.00 53.09 265 GLU A CA 1
ATOM 2045 C C . GLU A 1 265 ? 26.343 8.011 -4.465 1.00 53.09 265 GLU A C 1
ATOM 2047 O O . GLU A 1 265 ? 27.158 7.581 -3.646 1.00 53.09 265 GLU A O 1
ATOM 2052 N N . VAL A 1 266 ? 25.292 8.744 -4.083 1.00 44.53 266 VAL A N 1
ATOM 2053 C CA . VAL A 1 266 ? 24.918 9.049 -2.692 1.00 44.53 266 VAL A CA 1
ATOM 2054 C C . VAL A 1 266 ? 23.392 8.989 -2.567 1.00 44.53 266 VAL A C 1
ATOM 2056 O O . VAL A 1 266 ? 22.678 9.822 -3.120 1.00 44.53 266 VAL A O 1
ATOM 2059 N N . LEU A 1 267 ? 22.883 8.001 -1.827 1.00 33.62 267 LEU A N 1
ATOM 2060 C CA . LEU A 1 267 ? 21.451 7.674 -1.744 1.00 33.62 267 LEU A CA 1
ATOM 2061 C C . LEU A 1 267 ? 20.605 8.788 -1.078 1.00 33.62 267 LEU A C 1
ATOM 2063 O O . LEU A 1 267 ? 20.634 8.965 0.143 1.00 33.62 267 LEU A O 1
ATOM 2067 N N . GLY A 1 268 ? 19.825 9.508 -1.891 1.00 33.56 268 GLY A N 1
ATOM 2068 C CA . GLY A 1 268 ? 18.917 10.604 -1.527 1.00 33.56 268 GLY A CA 1
ATOM 2069 C C . GLY A 1 268 ? 17.447 10.178 -1.376 1.00 33.56 268 GLY A C 1
ATOM 2070 O O . GLY A 1 268 ? 17.108 9.005 -1.515 1.00 33.56 268 GLY A O 1
ATOM 2071 N N . ASN A 1 269 ? 16.554 11.117 -1.023 1.00 29.61 269 ASN A N 1
ATOM 2072 C CA . ASN A 1 269 ? 15.193 10.796 -0.553 1.00 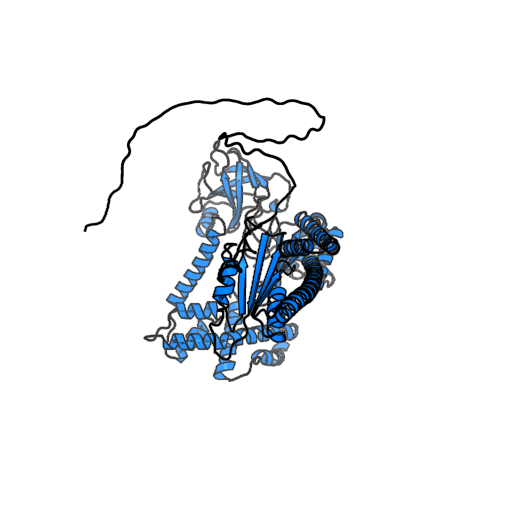29.61 269 ASN A CA 1
ATOM 2073 C C . ASN A 1 269 ? 14.096 11.784 -1.029 1.00 29.61 269 ASN A C 1
ATOM 2075 O O . ASN A 1 269 ? 13.558 12.545 -0.223 1.00 29.61 269 ASN A O 1
ATOM 2079 N N . HIS A 1 270 ? 13.693 11.731 -2.307 1.00 28.47 270 HIS A N 1
ATOM 2080 C CA . HIS A 1 270 ? 12.586 12.547 -2.853 1.00 28.47 270 HIS A CA 1
ATOM 2081 C C . HIS A 1 270 ? 11.968 11.928 -4.130 1.00 28.47 270 HIS A C 1
ATOM 2083 O O . HIS A 1 270 ? 12.656 11.817 -5.136 1.00 28.47 270 HIS A O 1
ATOM 2089 N N . VAL A 1 271 ? 10.690 11.487 -4.104 1.00 26.36 271 VAL A N 1
ATOM 2090 C CA . VAL A 1 271 ? 10.065 10.681 -5.195 1.00 26.36 271 VAL A CA 1
ATOM 2091 C C . VAL A 1 271 ? 8.520 10.754 -5.255 1.00 26.36 271 VAL A C 1
ATOM 2093 O O . VAL A 1 271 ? 7.875 10.700 -4.210 1.00 26.36 271 VAL A O 1
ATOM 2096 N N . ASP A 1 272 ? 7.935 10.734 -6.466 1.00 28.00 272 ASP A N 1
ATOM 2097 C CA . ASP A 1 272 ? 6.709 9.989 -6.883 1.00 28.00 272 ASP A CA 1
ATOM 2098 C C . ASP A 1 272 ? 6.530 10.159 -8.427 1.00 28.00 272 ASP A C 1
ATOM 2100 O O . ASP A 1 272 ? 6.978 11.160 -8.978 1.00 28.00 272 ASP A O 1
ATOM 2104 N N . GLN A 1 273 ? 5.860 9.316 -9.233 1.00 31.12 273 GLN A N 1
ATOM 2105 C CA . GLN A 1 273 ? 5.437 7.899 -9.170 1.00 31.12 273 GLN A CA 1
ATOM 2106 C C . GLN A 1 273 ? 4.900 7.498 -10.577 1.00 31.12 273 GLN A C 1
ATOM 2108 O O . GLN A 1 273 ? 4.281 8.345 -11.229 1.00 31.12 273 GLN A O 1
ATOM 2113 N N . LYS A 1 274 ? 4.925 6.202 -10.976 1.00 33.56 274 LYS A N 1
ATOM 2114 C CA . LYS A 1 274 ? 3.766 5.620 -11.723 1.00 33.56 274 LYS A CA 1
ATOM 2115 C C . LYS A 1 274 ? 3.498 4.102 -11.680 1.00 33.56 274 LYS A C 1
ATOM 2117 O O . LYS A 1 274 ? 2.318 3.757 -11.698 1.00 33.56 274 LYS A O 1
ATOM 2122 N N . GLY A 1 275 ? 4.480 3.204 -11.551 1.00 42.59 275 GLY A N 1
ATOM 2123 C CA . GLY A 1 275 ? 4.221 1.748 -11.493 1.00 42.59 275 GLY A CA 1
ATOM 2124 C C . GLY A 1 275 ? 5.416 0.917 -11.008 1.00 42.59 275 GLY A C 1
ATOM 2125 O O . GLY A 1 275 ? 6.537 1.391 -11.120 1.00 42.59 275 GLY A O 1
ATOM 2126 N N . SER A 1 276 ? 5.148 -0.267 -10.429 1.00 55.78 276 SER A N 1
ATOM 2127 C CA . SER A 1 276 ? 6.113 -1.214 -9.811 1.00 55.78 276 SER A CA 1
ATOM 2128 C C . SER A 1 276 ? 7.345 -0.552 -9.172 1.00 55.78 276 SER A C 1
ATOM 2130 O O . SER A 1 276 ? 8.454 -0.642 -9.687 1.00 55.78 276 SER A O 1
ATOM 2132 N N . ILE A 1 277 ? 7.131 0.161 -8.066 1.00 65.19 277 ILE A N 1
ATOM 2133 C CA . ILE A 1 277 ? 8.040 1.214 -7.601 1.00 65.19 277 ILE A CA 1
ATOM 2134 C C . ILE A 1 277 ? 8.960 0.709 -6.490 1.00 65.19 277 ILE A C 1
ATOM 2136 O O . ILE A 1 277 ? 8.466 0.250 -5.457 1.00 65.19 277 ILE A O 1
ATOM 2140 N N . VAL A 1 278 ? 10.273 0.878 -6.650 1.00 69.19 278 VAL A N 1
ATOM 2141 C CA . VAL A 1 278 ? 11.267 0.687 -5.577 1.00 69.19 278 VAL A CA 1
ATOM 2142 C C . VAL A 1 278 ? 11.685 2.053 -5.027 1.00 69.19 278 VAL A C 1
ATOM 2144 O O . VAL A 1 278 ? 12.139 2.907 -5.779 1.00 69.19 278 VAL A O 1
ATOM 2147 N N . LEU A 1 279 ? 11.508 2.266 -3.721 1.00 68.69 279 LEU A N 1
ATOM 2148 C CA . LEU A 1 279 ? 11.865 3.486 -2.984 1.00 68.69 279 LEU A CA 1
ATOM 2149 C C . LEU A 1 279 ? 12.837 3.137 -1.839 1.00 68.69 279 LEU A C 1
ATOM 2151 O O . LEU A 1 279 ? 12.814 1.992 -1.378 1.00 68.69 279 LEU A O 1
ATOM 2155 N N . PRO A 1 280 ? 13.609 4.099 -1.291 1.00 69.81 280 PRO A N 1
ATOM 2156 C CA . PRO A 1 280 ? 14.568 3.825 -0.213 1.00 69.81 280 PRO A CA 1
ATOM 2157 C C . PRO A 1 280 ? 13.929 3.262 1.069 1.00 69.81 280 PRO A C 1
ATOM 2159 O O . PRO A 1 280 ? 14.584 2.560 1.837 1.00 69.81 280 PRO A O 1
ATOM 2162 N N . ASP A 1 281 ? 12.645 3.549 1.312 1.00 75.31 281 ASP A N 1
ATOM 2163 C CA . ASP A 1 281 ? 11.900 3.063 2.477 1.00 75.31 281 ASP A CA 1
ATOM 2164 C C . ASP A 1 281 ? 11.002 1.842 2.198 1.00 75.31 281 ASP A C 1
ATOM 2166 O O . ASP A 1 281 ? 10.651 1.127 3.140 1.00 75.31 281 ASP A O 1
ATOM 2170 N N . LYS A 1 282 ? 10.592 1.603 0.941 1.00 82.69 282 LYS A N 1
ATOM 2171 C CA . LYS A 1 282 ? 9.554 0.615 0.583 1.00 82.69 282 LYS A CA 1
ATOM 2172 C C . LYS A 1 282 ? 9.541 0.231 -0.897 1.00 82.69 282 LYS A C 1
ATOM 2174 O O . LYS A 1 282 ? 9.805 1.056 -1.762 1.00 82.69 282 LYS A O 1
ATOM 2179 N N . LEU A 1 283 ? 9.076 -0.980 -1.195 1.00 85.94 283 LEU A N 1
ATOM 2180 C CA . LEU A 1 283 ? 8.690 -1.397 -2.546 1.00 85.94 283 LEU A CA 1
ATOM 2181 C C . LEU A 1 283 ? 7.163 -1.504 -2.683 1.00 85.94 283 LEU A C 1
ATOM 2183 O O . LEU A 1 283 ? 6.464 -1.880 -1.737 1.00 85.94 283 LEU A O 1
ATOM 2187 N N . ARG A 1 284 ? 6.647 -1.175 -3.870 1.00 85.31 284 ARG A N 1
ATOM 2188 C CA . ARG A 1 284 ? 5.237 -1.272 -4.285 1.00 85.31 284 ARG A CA 1
ATOM 2189 C C . ARG A 1 284 ? 5.153 -2.193 -5.507 1.00 85.31 284 ARG A C 1
ATOM 2191 O O . ARG A 1 284 ? 5.645 -1.816 -6.564 1.00 85.31 284 ARG A O 1
ATOM 2198 N N . PHE A 1 285 ? 4.512 -3.354 -5.394 1.00 77.19 285 PHE A N 1
ATOM 2199 C CA . PHE A 1 285 ? 4.358 -4.314 -6.496 1.00 77.19 285 PHE A CA 1
ATOM 2200 C C . PHE A 1 285 ? 2.892 -4.435 -6.927 1.00 77.19 285 PHE A C 1
ATOM 2202 O O . PHE A 1 285 ? 2.032 -4.772 -6.107 1.00 77.19 285 PHE A O 1
ATOM 2209 N N . ASP A 1 286 ? 2.619 -4.188 -8.211 1.00 75.56 286 ASP A N 1
ATOM 2210 C CA . ASP A 1 286 ? 1.269 -4.189 -8.785 1.00 75.56 286 ASP A CA 1
ATOM 2211 C C . ASP A 1 286 ? 1.027 -5.460 -9.612 1.00 75.56 286 ASP A C 1
ATOM 2213 O O . ASP A 1 286 ? 1.815 -5.809 -10.488 1.00 75.56 286 ASP A O 1
ATOM 2217 N N . PHE A 1 287 ? -0.084 -6.151 -9.355 1.00 67.00 287 PHE A N 1
ATOM 2218 C CA . PHE A 1 287 ? -0.392 -7.456 -9.940 1.00 67.00 287 PHE A CA 1
ATOM 2219 C C . PHE A 1 287 ? -1.876 -7.598 -10.304 1.00 67.00 287 PHE A C 1
ATOM 2221 O O . PHE A 1 287 ? -2.763 -6.983 -9.704 1.00 67.00 287 PHE A O 1
ATOM 2228 N N . SER A 1 288 ? -2.158 -8.431 -11.309 1.00 65.38 288 SER A N 1
ATOM 2229 C CA . SER A 1 288 ? -3.526 -8.711 -11.763 1.00 65.38 288 SER A CA 1
ATOM 2230 C C . SER A 1 288 ? -4.190 -9.768 -10.876 1.00 65.38 288 SER A C 1
ATOM 2232 O O . SER A 1 288 ? -3.822 -10.941 -10.926 1.00 65.38 288 SER A O 1
ATOM 2234 N N . HIS A 1 289 ? -5.179 -9.372 -10.073 1.00 67.88 289 HIS A N 1
ATOM 2235 C CA . HIS A 1 289 ? -5.956 -10.283 -9.231 1.00 67.88 289 HIS A CA 1
ATOM 2236 C C . HIS A 1 289 ? -7.350 -9.714 -8.905 1.00 67.88 289 HIS A C 1
ATOM 2238 O O . HIS A 1 289 ? -7.489 -8.601 -8.400 1.00 67.88 289 HIS A O 1
ATOM 2244 N N . GLY A 1 290 ? -8.411 -10.483 -9.176 1.00 60.09 290 GLY A N 1
ATOM 2245 C CA . GLY A 1 290 ? -9.802 -10.009 -9.066 1.00 60.09 290 GLY A CA 1
ATOM 2246 C C . GLY A 1 290 ? -10.389 -9.938 -7.646 1.00 60.09 290 GLY A C 1
ATOM 2247 O O . GLY A 1 290 ? -11.486 -9.413 -7.468 1.00 60.09 290 GLY A O 1
ATOM 2248 N N . LYS A 1 291 ? -9.701 -10.468 -6.626 1.00 75.81 291 LYS A N 1
ATOM 2249 C CA . LYS A 1 291 ? -10.204 -10.601 -5.240 1.00 75.81 291 LYS A CA 1
ATOM 2250 C C . LYS A 1 291 ? -9.187 -10.068 -4.231 1.00 75.81 291 LYS A C 1
ATOM 2252 O O . LYS A 1 291 ? -8.021 -9.933 -4.566 1.00 75.81 291 LYS A O 1
ATOM 2257 N N . GLN A 1 292 ? -9.616 -9.754 -3.009 1.00 83.12 292 GLN A N 1
ATOM 2258 C CA . GLN A 1 292 ? -8.686 -9.375 -1.940 1.00 83.12 292 GLN A CA 1
ATOM 2259 C C . GLN A 1 292 ? -7.827 -10.574 -1.520 1.00 83.12 292 GLN A C 1
ATOM 2261 O O . GLN A 1 292 ? -8.342 -11.687 -1.409 1.00 83.12 292 GLN A O 1
ATOM 2266 N N . VAL A 1 293 ? -6.534 -10.347 -1.279 1.00 79.50 293 VAL A N 1
ATOM 2267 C CA . VAL A 1 293 ? -5.612 -11.390 -0.824 1.00 79.50 293 VAL A CA 1
ATOM 2268 C C . VAL A 1 293 ? -5.867 -11.660 0.656 1.00 79.50 293 VAL A C 1
ATOM 2270 O O . VAL A 1 293 ? -5.804 -10.764 1.498 1.00 79.50 293 VAL A O 1
ATOM 2273 N N . GLU A 1 294 ? -6.175 -12.911 0.989 1.00 85.62 294 GLU A N 1
ATOM 2274 C CA . GLU A 1 294 ? -6.454 -13.305 2.369 1.00 85.62 294 GLU A CA 1
ATOM 2275 C C . GLU A 1 294 ? -5.210 -13.176 3.260 1.00 85.62 294 GLU A C 1
ATOM 2277 O O . GLU A 1 294 ? -4.093 -13.484 2.845 1.00 85.62 294 GLU A O 1
ATOM 2282 N N . THR A 1 295 ? -5.402 -12.802 4.528 1.00 89.25 295 THR A N 1
ATOM 2283 C CA . THR A 1 295 ? -4.323 -12.627 5.521 1.00 89.25 295 THR A CA 1
ATOM 2284 C C . THR A 1 295 ? -3.414 -13.856 5.663 1.00 89.25 295 THR A C 1
ATOM 2286 O O . THR A 1 295 ? -2.228 -13.718 5.962 1.00 89.25 295 THR A O 1
ATOM 2289 N N . GLU A 1 296 ? -3.945 -15.062 5.444 1.00 86.31 296 GLU A N 1
ATOM 2290 C CA . GLU A 1 296 ? -3.157 -16.299 5.471 1.00 86.31 296 GLU A CA 1
ATOM 2291 C C . GLU A 1 296 ? -2.261 -16.440 4.233 1.00 86.31 296 GLU A C 1
ATOM 2293 O O . GLU A 1 296 ? -1.109 -16.853 4.341 1.00 86.31 296 GLU A O 1
ATOM 2298 N N . LEU A 1 297 ? -2.752 -16.039 3.057 1.00 79.62 297 LEU A N 1
ATOM 2299 C CA . LEU A 1 297 ? -1.963 -16.012 1.828 1.00 79.62 297 LEU A CA 1
ATOM 2300 C C . LEU A 1 297 ? -0.898 -14.907 1.885 1.00 79.62 297 LEU A C 1
ATOM 2302 O O . LEU A 1 297 ? 0.251 -15.165 1.540 1.00 79.62 297 LEU A O 1
ATOM 2306 N N . MET A 1 298 ? -1.229 -13.736 2.441 1.00 84.94 298 MET A N 1
ATOM 2307 C CA . MET A 1 298 ? -0.256 -12.681 2.763 1.00 84.94 298 MET A CA 1
ATOM 2308 C C . MET A 1 298 ? 0.883 -13.206 3.651 1.00 84.94 298 MET A C 1
ATOM 2310 O O . MET A 1 298 ? 2.052 -12.967 3.362 1.00 84.94 298 MET A O 1
ATOM 2314 N N . ARG A 1 299 ? 0.565 -13.977 4.704 1.00 89.06 299 ARG A N 1
ATOM 2315 C CA . ARG A 1 299 ? 1.582 -14.589 5.577 1.00 89.06 299 ARG A CA 1
ATOM 2316 C C . ARG A 1 299 ? 2.446 -15.616 4.839 1.00 89.06 299 ARG A C 1
ATOM 2318 O O . ARG A 1 299 ? 3.645 -15.671 5.081 1.00 89.06 299 ARG A O 1
ATOM 2325 N N . LYS A 1 300 ? 1.865 -16.412 3.936 1.00 84.44 300 LYS A N 1
ATOM 2326 C CA . LYS A 1 300 ? 2.618 -17.376 3.114 1.00 84.44 300 LYS A CA 1
ATOM 2327 C C . LYS A 1 300 ? 3.574 -16.683 2.144 1.00 84.44 300 LYS A C 1
ATOM 2329 O O . LYS A 1 300 ? 4.715 -17.110 2.044 1.00 84.44 300 LYS A O 1
ATOM 2334 N N . ILE A 1 301 ? 3.142 -15.604 1.489 1.00 83.62 301 ILE A N 1
ATOM 2335 C CA . ILE A 1 301 ? 3.995 -14.792 0.604 1.00 83.62 301 ILE A CA 1
ATOM 2336 C C . ILE A 1 301 ? 5.167 -14.196 1.396 1.00 83.62 301 ILE A C 1
ATOM 2338 O O . ILE A 1 301 ? 6.317 -14.334 0.991 1.00 83.62 301 ILE A O 1
ATOM 2342 N N . GLU A 1 302 ? 4.885 -13.613 2.564 1.00 92.44 302 GLU A N 1
ATOM 2343 C CA . GLU A 1 302 ? 5.907 -13.109 3.488 1.00 92.44 302 GLU A CA 1
ATOM 2344 C C . GLU A 1 302 ? 6.893 -14.212 3.919 1.00 92.44 302 GLU A C 1
ATOM 2346 O O . GLU A 1 302 ? 8.100 -13.980 3.906 1.00 92.44 302 GLU A O 1
ATOM 2351 N N . SER A 1 303 ? 6.414 -15.423 4.225 1.00 91.62 303 SER A N 1
ATOM 2352 C CA . SER A 1 303 ? 7.269 -16.572 4.562 1.00 91.62 303 SER A CA 1
ATOM 2353 C C . SER A 1 303 ? 8.179 -16.972 3.397 1.00 91.62 303 SER A C 1
ATOM 2355 O O . SER A 1 303 ? 9.394 -16.991 3.561 1.00 91.62 303 SER A O 1
ATOM 2357 N N . ILE A 1 304 ? 7.616 -17.185 2.200 1.00 86.19 304 ILE A N 1
ATOM 2358 C CA . ILE A 1 304 ? 8.346 -17.641 1.004 1.00 86.19 304 ILE A CA 1
ATOM 2359 C C . ILE A 1 304 ? 9.476 -16.673 0.628 1.00 86.19 304 ILE A C 1
ATOM 2361 O O . ILE A 1 304 ? 10.584 -17.117 0.331 1.00 86.19 304 ILE A O 1
ATOM 2365 N N . VAL A 1 305 ? 9.241 -15.357 0.678 1.00 88.62 305 VAL A N 1
ATOM 2366 C CA . VAL A 1 305 ? 10.294 -14.373 0.367 1.00 88.62 305 VAL A CA 1
ATOM 2367 C C . VAL A 1 305 ? 11.397 -14.390 1.433 1.00 88.62 305 VAL A C 1
ATOM 2369 O O . VAL A 1 305 ? 12.574 -14.408 1.085 1.00 88.62 305 VAL A O 1
ATOM 2372 N N . ASN A 1 306 ? 11.061 -14.465 2.727 1.00 95.25 306 ASN A N 1
ATOM 2373 C CA . ASN A 1 306 ? 12.080 -14.581 3.780 1.00 95.25 306 ASN A CA 1
ATOM 2374 C C . ASN A 1 306 ? 12.828 -15.929 3.741 1.00 95.25 306 ASN A C 1
ATOM 2376 O O . ASN A 1 306 ? 14.007 -15.982 4.084 1.00 95.25 306 ASN A O 1
ATOM 2380 N N . GLU A 1 307 ? 12.185 -17.007 3.291 1.00 93.12 307 GLU A N 1
ATOM 2381 C CA . GLU A 1 307 ? 12.822 -18.304 3.041 1.00 93.12 307 GLU A CA 1
ATOM 2382 C C . GLU A 1 307 ? 13.821 -18.222 1.875 1.00 93.12 307 GLU A C 1
ATOM 2384 O O . GLU A 1 307 ? 14.926 -18.744 1.999 1.00 93.12 307 GLU A O 1
ATOM 2389 N N . GLN A 1 308 ? 13.499 -17.500 0.794 1.00 87.81 308 GLN A N 1
ATOM 2390 C CA . GLN A 1 308 ? 14.424 -17.243 -0.322 1.00 87.81 308 GLN A CA 1
ATOM 2391 C C . GLN A 1 308 ? 15.575 -16.294 0.050 1.00 87.81 308 GLN A C 1
ATOM 2393 O O . GLN A 1 308 ? 16.693 -16.490 -0.422 1.00 87.81 308 GLN A O 1
ATOM 2398 N N . ILE A 1 309 ? 15.347 -15.304 0.921 1.00 94.38 309 ILE A N 1
ATOM 2399 C CA . ILE A 1 309 ? 16.410 -14.462 1.507 1.00 94.38 309 ILE A CA 1
ATOM 2400 C C . ILE A 1 309 ? 17.351 -15.322 2.362 1.00 94.38 309 ILE A C 1
ATOM 2402 O O . ILE A 1 309 ? 18.567 -15.263 2.206 1.00 94.38 309 ILE A O 1
ATOM 2406 N N . LYS A 1 310 ? 16.790 -16.181 3.221 1.00 96.25 310 LYS A N 1
ATOM 2407 C CA . LYS A 1 310 ? 17.542 -17.108 4.081 1.00 96.25 310 LYS A CA 1
ATOM 2408 C C . LYS A 1 310 ? 18.264 -18.222 3.308 1.00 96.25 310 LYS A C 1
ATOM 2410 O O . LYS A 1 310 ? 19.207 -18.804 3.835 1.00 96.25 310 LYS A O 1
ATOM 2415 N N . ALA A 1 311 ? 17.825 -18.537 2.092 1.00 94.62 311 ALA A N 1
ATOM 2416 C CA . ALA A 1 311 ? 18.474 -19.513 1.220 1.00 94.62 311 ALA A CA 1
ATOM 2417 C C . ALA A 1 311 ? 19.738 -18.974 0.520 1.00 94.62 311 ALA A C 1
ATOM 2419 O O . ALA A 1 311 ? 20.402 -19.755 -0.155 1.00 94.62 311 ALA A O 1
ATOM 2420 N N . GLU A 1 312 ? 20.061 -17.681 0.679 1.00 96.94 312 GLU A N 1
ATOM 2421 C CA . GLU A 1 312 ? 21.236 -17.014 0.095 1.00 96.94 312 GLU A CA 1
ATOM 2422 C C . GLU A 1 312 ? 21.411 -17.316 -1.405 1.00 96.94 312 GLU A C 1
ATOM 2424 O O . GLU A 1 312 ? 22.453 -17.796 -1.851 1.00 96.94 312 GLU A O 1
ATOM 2429 N N . LEU A 1 313 ? 20.364 -17.065 -2.194 1.00 93.56 313 LEU A N 1
ATOM 2430 C CA . LEU A 1 313 ? 20.346 -17.347 -3.628 1.00 93.56 313 LEU A CA 1
ATOM 2431 C C . LEU A 1 313 ? 21.104 -16.259 -4.396 1.00 93.56 313 LEU A C 1
ATOM 2433 O O . LEU A 1 313 ? 20.758 -15.081 -4.308 1.00 93.56 313 LEU A O 1
ATOM 2437 N N . ASP A 1 314 ? 22.095 -16.657 -5.190 1.00 96.81 314 ASP A N 1
ATOM 2438 C CA . ASP A 1 314 ? 22.807 -15.750 -6.095 1.00 96.81 314 ASP A CA 1
ATOM 2439 C C . ASP A 1 314 ? 21.881 -15.221 -7.205 1.00 96.81 314 ASP A C 1
ATOM 2441 O O . ASP A 1 314 ? 21.004 -15.935 -7.706 1.00 96.81 314 ASP A O 1
ATOM 2445 N N . VAL A 1 315 ? 22.091 -13.967 -7.604 1.00 94.56 315 VAL A N 1
ATOM 2446 C CA . VAL A 1 315 ? 21.366 -13.293 -8.686 1.00 94.56 315 VAL A CA 1
ATOM 2447 C C . VAL A 1 315 ? 22.273 -13.207 -9.911 1.00 94.56 315 VAL A C 1
ATOM 2449 O O . VAL A 1 315 ? 23.387 -12.692 -9.848 1.00 94.56 315 VAL A O 1
ATOM 2452 N N . PHE A 1 316 ? 21.788 -13.704 -11.044 1.00 94.75 316 PHE A N 1
ATOM 2453 C CA . PHE A 1 316 ? 22.517 -13.745 -12.307 1.00 94.75 316 PHE A CA 1
ATOM 2454 C C . PHE A 1 316 ? 21.845 -12.825 -13.324 1.00 94.75 316 PHE A C 1
ATOM 2456 O O . PHE A 1 316 ? 20.624 -12.842 -13.460 1.00 94.75 316 PHE A O 1
ATOM 2463 N N . ALA A 1 317 ? 22.633 -12.056 -14.074 1.00 93.50 317 ALA A N 1
ATOM 2464 C CA . ALA A 1 317 ? 22.146 -11.198 -15.151 1.00 93.50 317 ALA A CA 1
ATOM 2465 C C . ALA A 1 317 ? 23.013 -11.371 -16.403 1.00 93.50 317 ALA A C 1
ATOM 2467 O O . ALA A 1 317 ? 24.234 -11.492 -16.292 1.00 93.50 317 ALA A O 1
ATOM 2468 N N . LYS A 1 318 ? 22.392 -11.402 -17.587 1.00 93.81 318 LYS A N 1
ATOM 2469 C CA . LYS A 1 318 ? 23.088 -11.608 -18.865 1.00 93.81 318 LYS A CA 1
ATOM 2470 C C . LYS A 1 318 ? 22.279 -11.105 -20.059 1.00 93.81 318 LYS A C 1
ATOM 2472 O O . LYS A 1 318 ? 21.052 -11.158 -20.048 1.00 93.81 318 LYS A O 1
ATOM 2477 N N . GLU A 1 319 ? 22.975 -10.668 -21.102 1.00 93.38 319 GLU A N 1
ATOM 2478 C CA . GLU A 1 319 ? 22.376 -10.348 -22.398 1.00 93.38 319 GLU A CA 1
ATOM 2479 C C . GLU A 1 319 ? 22.117 -11.600 -23.252 1.00 93.38 319 GLU A C 1
ATOM 2481 O O . GLU A 1 319 ? 22.960 -12.496 -23.352 1.00 93.38 319 GLU A O 1
ATOM 2486 N N . ALA A 1 320 ? 20.948 -11.647 -23.885 1.00 91.81 320 ALA A N 1
ATOM 2487 C CA . ALA A 1 320 ? 20.512 -12.689 -24.813 1.00 91.81 320 ALA A CA 1
ATOM 2488 C C . ALA A 1 320 ? 19.700 -12.060 -25.953 1.00 91.81 320 ALA A C 1
ATOM 2490 O O . ALA A 1 320 ? 19.221 -10.932 -25.806 1.00 91.81 320 ALA A O 1
ATOM 2491 N N . THR A 1 321 ? 19.478 -12.766 -27.069 1.00 93.06 321 THR A N 1
ATOM 2492 C CA . THR A 1 321 ? 18.534 -12.236 -28.065 1.00 93.06 321 THR A CA 1
ATOM 2493 C C . THR A 1 321 ? 17.114 -12.240 -27.502 1.00 93.06 321 THR A C 1
ATOM 2495 O O . THR A 1 321 ? 16.709 -13.143 -26.759 1.00 93.06 321 THR A O 1
ATOM 2498 N N . LEU A 1 322 ? 16.312 -11.259 -27.909 1.00 87.25 322 LEU A N 1
ATOM 2499 C CA . LEU A 1 322 ? 14.891 -11.162 -27.578 1.00 87.25 322 LEU A CA 1
ATOM 2500 C C . LEU A 1 322 ? 14.116 -12.417 -28.023 1.00 87.25 322 LEU A C 1
ATOM 2502 O O . LEU A 1 322 ? 13.071 -12.731 -27.450 1.00 87.25 322 LEU A O 1
ATOM 2506 N N . SER A 1 323 ? 14.618 -13.131 -29.037 1.00 87.94 323 SER A N 1
ATOM 2507 C CA . SER A 1 323 ? 14.039 -14.374 -29.554 1.00 87.94 323 SER A CA 1
ATOM 2508 C C . SER A 1 323 ? 14.291 -15.591 -28.653 1.00 87.94 323 SER A C 1
ATOM 2510 O O . SER A 1 323 ? 13.370 -16.374 -28.418 1.00 87.94 323 SER A O 1
ATOM 2512 N N . GLU A 1 324 ? 15.501 -15.731 -28.105 1.00 90.88 324 GLU A N 1
ATOM 2513 C CA . GLU A 1 324 ? 15.884 -16.849 -27.235 1.00 90.88 324 GLU A CA 1
ATOM 2514 C C . GLU A 1 324 ? 15.342 -16.649 -25.824 1.00 90.88 324 GLU A C 1
ATOM 2516 O O . GLU A 1 324 ? 14.737 -17.562 -25.264 1.00 90.88 324 GLU A O 1
ATOM 2521 N N . ALA A 1 325 ? 15.474 -15.433 -25.280 1.00 88.25 325 ALA A N 1
ATOM 2522 C CA . ALA A 1 325 ? 14.970 -15.099 -23.954 1.00 88.25 325 ALA A CA 1
ATOM 2523 C C . ALA A 1 325 ? 13.470 -15.414 -23.831 1.00 88.25 325 ALA A C 1
ATOM 2525 O O . ALA A 1 325 ? 13.054 -16.068 -22.881 1.00 88.25 325 ALA A O 1
ATOM 2526 N N . LYS A 1 326 ? 12.661 -15.050 -24.838 1.00 85.44 326 LYS A N 1
ATOM 2527 C CA . LYS A 1 326 ? 11.208 -15.310 -24.871 1.00 85.44 326 LYS A CA 1
ATOM 2528 C C . LYS A 1 326 ? 10.802 -16.788 -24.884 1.00 85.44 326 LYS A C 1
ATOM 2530 O O . LYS A 1 326 ? 9.615 -17.057 -24.710 1.00 85.44 326 LYS A O 1
ATOM 2535 N N . ARG A 1 327 ? 11.728 -17.733 -25.089 1.00 89.31 327 ARG A N 1
ATOM 2536 C CA . ARG A 1 327 ? 11.446 -19.171 -24.936 1.00 89.31 327 ARG A CA 1
ATOM 2537 C C . ARG A 1 327 ? 11.523 -19.649 -23.487 1.00 89.31 327 ARG A C 1
ATOM 2539 O O . ARG A 1 327 ? 10.971 -20.701 -23.197 1.00 89.31 327 ARG A O 1
ATOM 2546 N N . ILE A 1 328 ? 12.204 -18.916 -22.601 1.00 87.00 328 ILE A N 1
ATOM 2547 C CA . ILE A 1 328 ? 12.421 -19.330 -21.209 1.00 87.00 328 ILE A CA 1
ATOM 2548 C C . ILE A 1 328 ? 11.068 -19.479 -20.502 1.00 87.00 328 ILE A C 1
ATOM 2550 O O . ILE A 1 328 ? 10.330 -18.511 -20.295 1.00 87.00 328 ILE A O 1
ATOM 2554 N N . ASN A 1 329 ? 10.747 -20.709 -20.114 1.00 78.25 329 ASN A N 1
ATOM 2555 C CA . ASN A 1 329 ? 9.504 -21.058 -19.450 1.00 78.25 329 ASN A CA 1
ATOM 2556 C C . ASN A 1 329 ? 9.402 -20.337 -18.092 1.00 78.25 329 ASN A C 1
ATOM 2558 O O . ASN A 1 329 ? 10.338 -20.329 -17.296 1.00 78.25 329 ASN A O 1
ATOM 2562 N N . GLY A 1 330 ? 8.272 -19.678 -17.833 1.00 69.44 330 GLY A N 1
ATOM 2563 C CA . GLY A 1 330 ? 8.074 -18.864 -16.629 1.00 69.44 330 GLY A CA 1
ATOM 2564 C C . GLY A 1 330 ? 8.743 -17.482 -16.614 1.00 69.44 330 GLY A C 1
ATOM 2565 O O . GLY A 1 330 ? 8.547 -16.763 -15.629 1.00 69.44 330 GLY A O 1
ATOM 2566 N N . LEU A 1 331 ? 9.464 -17.076 -17.672 1.00 79.94 331 LEU A N 1
ATOM 2567 C CA . LEU A 1 331 ? 10.031 -15.726 -17.792 1.00 79.94 331 LEU A CA 1
ATOM 2568 C C . LEU A 1 331 ? 8.941 -14.650 -17.677 1.00 79.94 331 LEU A C 1
ATOM 2570 O O . LEU A 1 331 ? 7.896 -14.716 -18.330 1.00 79.94 331 LEU A O 1
ATOM 2574 N N . ARG A 1 332 ? 9.214 -13.619 -16.876 1.00 73.69 332 ARG A N 1
ATOM 2575 C CA . ARG A 1 332 ? 8.322 -12.475 -16.667 1.00 73.69 332 ARG A CA 1
ATOM 2576 C C . ARG A 1 332 ? 8.785 -11.276 -17.496 1.00 73.69 332 ARG A C 1
ATOM 2578 O O . ARG A 1 332 ? 9.968 -10.966 -17.580 1.00 73.69 332 ARG A O 1
ATOM 2585 N N . ALA A 1 333 ? 7.829 -10.607 -18.124 1.00 69.00 333 ALA A N 1
ATOM 2586 C CA . ALA A 1 333 ? 8.034 -9.379 -18.882 1.00 69.00 333 ALA A CA 1
ATOM 2587 C C . ALA A 1 333 ? 6.807 -8.481 -18.685 1.00 69.00 333 ALA A C 1
ATOM 2589 O O . ALA A 1 333 ? 5.686 -8.982 -18.542 1.00 69.00 333 ALA A O 1
ATOM 2590 N N . VAL A 1 334 ? 7.004 -7.165 -18.659 1.00 57.91 334 VAL A N 1
ATOM 2591 C CA . VAL A 1 334 ? 5.930 -6.202 -18.404 1.00 57.91 334 VAL A CA 1
ATOM 2592 C C . VAL A 1 334 ? 5.014 -6.113 -19.625 1.00 57.91 334 VAL A C 1
ATOM 2594 O O . VAL A 1 334 ? 5.444 -6.031 -20.778 1.00 57.91 334 VAL A O 1
ATOM 2597 N N . PHE A 1 335 ? 3.705 -6.159 -19.380 1.00 42.81 335 PHE A N 1
ATOM 2598 C CA . PHE A 1 335 ? 2.720 -6.228 -20.451 1.00 42.81 335 PHE A CA 1
ATOM 2599 C C . PHE A 1 335 ? 2.579 -4.886 -21.183 1.00 42.81 335 PHE A C 1
ATOM 2601 O O . PHE A 1 335 ? 2.014 -3.931 -20.654 1.00 42.81 335 PHE A O 1
ATOM 2608 N N . GLY A 1 336 ? 3.041 -4.848 -22.434 1.00 47.47 336 GLY A N 1
ATOM 2609 C CA . GLY A 1 336 ? 2.928 -3.688 -23.323 1.00 47.47 336 GLY A CA 1
ATOM 2610 C C . GLY A 1 336 ? 4.224 -2.901 -23.528 1.00 47.47 336 GLY A C 1
ATOM 2611 O O . GLY A 1 336 ? 4.236 -2.014 -24.379 1.00 47.47 336 GLY A O 1
ATOM 2612 N N . GLU A 1 337 ? 5.301 -3.239 -22.816 1.00 58.94 337 GLU A N 1
ATOM 2613 C CA . GLU A 1 337 ? 6.627 -2.659 -23.052 1.00 58.94 337 GLU A CA 1
ATOM 2614 C C . GLU A 1 337 ? 7.259 -3.174 -24.356 1.00 58.94 337 GLU A C 1
ATOM 2616 O O . GLU A 1 337 ? 6.982 -4.283 -24.827 1.00 58.94 337 GLU A O 1
ATOM 2621 N N . ILE A 1 338 ? 8.121 -2.344 -24.949 1.00 66.75 338 ILE A N 1
ATOM 2622 C CA . ILE A 1 338 ? 8.953 -2.702 -26.100 1.00 66.75 338 ILE A CA 1
ATOM 2623 C C . ILE A 1 338 ? 10.379 -2.867 -25.584 1.00 66.75 338 ILE A C 1
ATOM 2625 O O . ILE A 1 338 ? 11.058 -1.884 -25.304 1.00 66.75 338 ILE A O 1
ATOM 2629 N N . TYR A 1 339 ? 10.818 -4.116 -25.463 1.00 71.56 339 TYR A N 1
ATOM 2630 C CA . TYR A 1 339 ? 12.201 -4.434 -25.127 1.00 71.56 339 TYR A CA 1
ATOM 2631 C C . TYR A 1 339 ? 13.111 -4.291 -26.361 1.00 71.56 339 TYR A C 1
ATOM 2633 O O . TYR A 1 339 ? 12.653 -4.588 -27.471 1.00 71.56 339 TYR A O 1
ATOM 2641 N N . PRO A 1 340 ? 14.375 -3.858 -26.184 1.00 73.69 340 PRO A N 1
ATOM 2642 C CA . PRO A 1 340 ? 15.386 -3.872 -27.242 1.00 73.69 340 PRO A CA 1
ATOM 2643 C C . PRO A 1 340 ? 15.750 -5.310 -27.660 1.00 73.69 340 PRO A C 1
ATOM 2645 O O . PRO A 1 340 ? 15.210 -6.283 -27.137 1.00 73.69 340 PRO A O 1
ATOM 2648 N N . ASP A 1 341 ? 16.663 -5.445 -28.620 1.00 79.44 341 ASP A N 1
ATOM 2649 C CA . ASP A 1 341 ? 17.325 -6.711 -28.952 1.00 79.44 341 ASP A CA 1
ATOM 2650 C C . ASP A 1 341 ? 18.821 -6.398 -29.174 1.00 79.44 341 ASP A C 1
ATOM 2652 O O . ASP A 1 341 ? 19.117 -5.608 -30.078 1.00 79.44 341 ASP A O 1
ATOM 2656 N N . PRO A 1 342 ? 19.762 -6.907 -28.350 1.00 88.31 342 PRO A N 1
ATOM 2657 C CA . PRO A 1 342 ? 19.584 -7.878 -27.262 1.00 88.31 342 PRO A CA 1
ATOM 2658 C C . PRO A 1 342 ? 18.780 -7.355 -26.057 1.00 88.31 342 PRO A C 1
ATOM 2660 O O . PRO A 1 342 ? 18.563 -6.156 -25.887 1.00 88.31 342 PRO A O 1
ATOM 2663 N N . VAL A 1 343 ? 18.353 -8.286 -25.198 1.00 87.75 343 VAL A N 1
ATOM 2664 C CA . VAL A 1 343 ? 17.731 -8.021 -23.891 1.00 87.75 343 VAL A CA 1
ATOM 2665 C C . VAL A 1 343 ? 18.599 -8.503 -22.742 1.00 87.75 343 VAL A C 1
ATOM 2667 O O . VAL A 1 343 ? 19.201 -9.572 -22.814 1.00 87.75 343 VAL A O 1
ATOM 2670 N N . ARG A 1 344 ? 18.566 -7.771 -21.626 1.00 89.12 344 ARG A N 1
ATOM 2671 C CA . ARG A 1 344 ? 19.104 -8.227 -20.344 1.00 89.12 344 ARG A CA 1
ATOM 2672 C C . ARG A 1 344 ? 18.075 -9.093 -19.613 1.00 89.12 344 ARG A C 1
ATOM 2674 O O . ARG A 1 344 ? 17.027 -8.608 -19.185 1.00 89.12 344 ARG A O 1
ATOM 2681 N N . VAL A 1 345 ? 18.390 -10.377 -19.477 1.00 91.31 345 VAL A N 1
ATOM 2682 C CA . VAL A 1 345 ? 17.660 -11.343 -18.649 1.00 91.31 345 VAL A CA 1
ATOM 2683 C C . VAL A 1 345 ? 18.283 -11.350 -17.255 1.00 91.31 345 VAL A C 1
ATOM 2685 O O . VAL A 1 345 ? 19.507 -11.402 -17.128 1.00 91.31 345 VAL A O 1
ATOM 2688 N N . VAL A 1 346 ? 17.451 -11.335 -16.217 1.00 91.25 346 VAL A N 1
ATOM 2689 C CA . VAL A 1 346 ? 17.850 -11.496 -14.811 1.00 91.25 346 VAL A CA 1
ATOM 2690 C C . VAL A 1 346 ? 17.187 -12.752 -14.248 1.00 91.25 346 VAL A C 1
ATOM 2692 O O . VAL A 1 346 ? 16.048 -13.053 -14.595 1.00 91.25 346 VAL A O 1
ATOM 2695 N N . SER A 1 347 ? 17.898 -13.511 -13.415 1.00 93.44 347 SER A N 1
ATOM 2696 C CA . SER A 1 347 ? 17.463 -14.797 -12.862 1.00 93.44 347 SER A CA 1
ATOM 2697 C C . SER A 1 347 ? 17.982 -14.997 -11.435 1.00 93.44 347 SER A C 1
ATOM 2699 O O . SER A 1 347 ? 19.169 -14.817 -11.168 1.00 93.44 347 SER A O 1
ATOM 2701 N N . ILE A 1 348 ? 17.104 -15.393 -10.511 1.00 91.12 348 ILE A N 1
ATOM 2702 C CA . ILE A 1 348 ? 17.428 -15.604 -9.091 1.00 91.12 348 ILE A CA 1
ATOM 2703 C C . ILE A 1 348 ? 17.578 -17.105 -8.806 1.00 91.12 348 ILE A C 1
ATOM 2705 O O . ILE A 1 348 ? 16.649 -17.886 -9.014 1.00 91.12 348 ILE A O 1
ATOM 2709 N N . GLY A 1 349 ? 18.745 -17.513 -8.301 1.00 91.50 349 GLY A N 1
ATOM 2710 C CA . GLY A 1 349 ? 19.062 -18.889 -7.902 1.00 91.50 349 GLY A CA 1
ATOM 2711 C C . GLY A 1 349 ? 19.433 -19.850 -9.042 1.00 91.50 349 GLY A C 1
ATOM 2712 O O . GLY A 1 349 ? 19.749 -21.011 -8.772 1.00 91.50 349 GLY A O 1
ATOM 2713 N N . ARG A 1 350 ? 19.415 -19.399 -10.305 1.00 92.25 350 ARG A N 1
ATOM 2714 C CA . ARG A 1 350 ? 19.840 -20.162 -11.497 1.00 92.25 350 ARG A CA 1
ATOM 2715 C C . ARG A 1 350 ? 20.549 -19.266 -12.501 1.00 92.25 350 ARG A C 1
ATOM 2717 O O . ARG A 1 350 ? 20.133 -18.123 -12.689 1.00 92.25 350 ARG A O 1
ATOM 2724 N N . LYS A 1 351 ? 21.579 -19.789 -13.171 1.00 95.25 351 LYS A N 1
ATOM 2725 C CA . LYS A 1 351 ? 22.328 -19.034 -14.181 1.00 95.25 351 LYS A CA 1
ATOM 2726 C C . LYS A 1 351 ? 21.491 -18.845 -15.435 1.00 95.25 351 LYS A C 1
ATOM 2728 O O . LYS A 1 351 ? 20.779 -19.755 -15.853 1.00 95.25 351 LYS A O 1
ATOM 2733 N N . VAL A 1 352 ? 21.630 -17.687 -16.073 1.00 93.44 352 VAL A N 1
ATOM 2734 C CA . VAL A 1 352 ? 20.934 -17.398 -17.333 1.00 93.44 352 VAL A CA 1
ATOM 2735 C C . VAL A 1 352 ? 21.403 -18.350 -18.446 1.00 93.44 352 VAL A C 1
ATOM 2737 O O . VAL A 1 352 ? 20.602 -18.735 -19.288 1.00 93.44 352 VAL A O 1
ATOM 2740 N N . GLU A 1 353 ? 22.659 -18.813 -18.413 1.00 95.00 353 GLU A N 1
ATOM 2741 C CA . GLU A 1 353 ? 23.161 -19.902 -19.263 1.00 95.00 353 GLU A CA 1
ATOM 2742 C C . GLU A 1 353 ? 22.313 -21.175 -19.174 1.00 95.00 353 GLU A C 1
ATOM 2744 O O . GLU A 1 353 ? 21.957 -21.732 -20.210 1.00 95.00 353 GLU A O 1
ATOM 2749 N N . ASP A 1 354 ? 21.984 -21.623 -17.957 1.00 94.44 354 ASP A N 1
ATOM 2750 C CA . ASP A 1 354 ? 21.230 -22.861 -17.735 1.00 94.44 354 ASP A CA 1
ATOM 2751 C C . ASP A 1 354 ? 19.835 -22.725 -18.375 1.00 94.44 354 ASP A C 1
ATOM 2753 O O . ASP A 1 354 ? 19.412 -23.580 -19.156 1.00 94.44 354 ASP A O 1
ATOM 2757 N N . LEU A 1 355 ? 19.174 -21.588 -18.122 1.00 92.31 355 LEU A N 1
ATOM 2758 C CA . LEU A 1 355 ? 17.856 -21.238 -18.661 1.00 92.31 355 LEU A CA 1
ATOM 2759 C C . LEU A 1 355 ? 17.856 -21.101 -20.192 1.00 92.31 355 LEU A C 1
ATOM 2761 O O . LEU A 1 355 ? 16.903 -21.526 -20.832 1.00 92.31 355 LEU A O 1
ATOM 2765 N N . LEU A 1 356 ? 18.902 -20.535 -20.798 1.00 93.00 356 LEU A N 1
ATOM 2766 C CA . LEU A 1 356 ? 19.017 -20.433 -22.260 1.00 93.00 356 LEU A CA 1
ATOM 2767 C C . LEU A 1 356 ? 19.366 -21.775 -22.924 1.00 93.00 356 LEU A C 1
ATOM 2769 O O . LEU A 1 356 ? 19.055 -21.966 -24.098 1.00 93.00 356 LEU A O 1
ATOM 2773 N N . SER A 1 357 ? 20.011 -22.695 -22.198 1.00 94.50 357 SER A N 1
ATOM 2774 C CA . SER A 1 357 ? 20.424 -23.997 -22.740 1.00 94.50 357 SER A CA 1
ATOM 2775 C C . SER A 1 357 ? 19.274 -25.005 -22.863 1.00 94.50 357 SER A C 1
ATOM 2777 O O . SER A 1 357 ? 19.273 -25.815 -23.789 1.00 94.50 357 SER A O 1
ATOM 2779 N N . ASP A 1 358 ? 18.283 -24.921 -21.971 1.00 93.69 358 ASP A N 1
ATOM 2780 C CA . ASP A 1 358 ? 17.079 -25.761 -21.953 1.00 93.69 358 ASP A CA 1
ATOM 2781 C C . ASP A 1 358 ? 15.839 -24.905 -21.605 1.00 93.69 358 ASP A C 1
ATOM 2783 O O . ASP A 1 358 ? 15.292 -25.015 -20.506 1.00 93.69 358 ASP A O 1
ATOM 2787 N N . PRO A 1 359 ? 15.415 -23.972 -22.481 1.00 90.12 359 PRO A N 1
ATOM 2788 C CA . PRO A 1 359 ? 14.458 -22.926 -22.108 1.00 90.12 359 PRO A CA 1
ATOM 2789 C C . PRO A 1 359 ? 13.038 -23.440 -21.878 1.00 90.12 359 PRO A C 1
ATOM 2791 O O . PRO A 1 359 ? 12.303 -22.846 -21.095 1.00 90.12 359 PRO A O 1
ATOM 2794 N N . ASP A 1 360 ? 12.655 -24.551 -22.504 1.00 89.88 360 ASP A N 1
ATOM 2795 C CA . ASP A 1 360 ? 11.295 -25.094 -22.436 1.00 89.88 360 ASP A CA 1
ATOM 2796 C C . ASP A 1 360 ? 11.021 -25.885 -21.127 1.00 89.88 360 ASP A C 1
ATOM 2798 O O . ASP A 1 360 ? 9.887 -26.297 -20.871 1.00 89.88 360 ASP A O 1
ATOM 2802 N N . ASN A 1 361 ? 12.029 -26.068 -20.263 1.00 89.25 361 ASN A N 1
ATOM 2803 C CA . ASN A 1 361 ? 11.959 -26.878 -19.041 1.00 89.25 361 ASN A CA 1
ATOM 2804 C C . ASN A 1 361 ? 10.924 -26.365 -18.016 1.00 89.25 361 ASN A C 1
ATOM 2806 O O . ASN A 1 361 ? 10.962 -25.213 -17.580 1.00 89.25 361 ASN A O 1
ATOM 2810 N N . GLU A 1 362 ? 10.022 -27.242 -17.559 1.00 82.69 362 GLU A N 1
ATOM 2811 C CA . GLU A 1 362 ? 8.973 -26.895 -16.585 1.00 82.69 362 GLU A CA 1
ATOM 2812 C C . GLU A 1 362 ? 9.520 -26.448 -15.216 1.00 82.69 362 GLU A C 1
ATOM 2814 O O . GLU A 1 362 ? 8.842 -25.710 -14.498 1.00 82.69 362 GLU A O 1
ATOM 2819 N N . ALA A 1 363 ? 10.747 -26.832 -14.843 1.00 82.50 363 ALA A N 1
ATOM 2820 C CA . ALA A 1 363 ? 11.347 -26.435 -13.568 1.00 82.50 363 ALA A CA 1
ATOM 2821 C C . ALA A 1 363 ? 11.520 -24.909 -13.440 1.00 82.50 363 ALA A C 1
ATOM 2823 O O . ALA A 1 363 ? 11.439 -24.375 -12.328 1.00 82.50 363 ALA A O 1
ATOM 2824 N N . TRP A 1 364 ? 11.710 -24.190 -14.552 1.00 82.50 364 TRP A N 1
ATOM 2825 C CA . TRP A 1 364 ? 11.916 -22.737 -14.562 1.00 82.50 364 TRP A CA 1
ATOM 2826 C C . TRP A 1 364 ? 10.694 -21.942 -14.079 1.00 82.50 364 TRP A C 1
ATOM 2828 O O . TRP A 1 364 ? 10.864 -20.880 -13.482 1.00 82.50 364 TRP A O 1
ATOM 2838 N N . LEU A 1 365 ? 9.482 -22.510 -14.168 1.00 70.69 365 LEU A N 1
ATOM 2839 C CA . LEU A 1 365 ? 8.258 -21.940 -13.582 1.00 70.69 365 LEU A CA 1
ATOM 2840 C C . LEU A 1 365 ? 8.352 -21.712 -12.061 1.00 70.69 365 LEU A C 1
ATOM 2842 O O . LEU A 1 365 ? 7.626 -20.875 -11.524 1.00 70.69 365 LEU A O 1
ATOM 2846 N N . SER A 1 366 ? 9.226 -22.451 -11.366 1.00 72.06 366 SER A N 1
ATOM 2847 C CA . SER A 1 366 ? 9.440 -22.324 -9.916 1.00 72.06 366 SER A CA 1
ATOM 2848 C C . SER A 1 366 ? 10.444 -21.235 -9.514 1.00 72.06 366 SER A C 1
ATOM 2850 O O . SER A 1 366 ? 10.530 -20.891 -8.335 1.00 72.06 366 SER A O 1
ATOM 2852 N N . TYR A 1 367 ? 11.178 -20.671 -10.477 1.00 78.75 367 TYR A N 1
ATOM 2853 C CA . TYR A 1 367 ? 12.191 -19.641 -10.253 1.00 78.75 367 TYR A CA 1
ATOM 2854 C C . TYR A 1 367 ? 11.654 -18.229 -10.558 1.00 78.75 367 TYR A C 1
ATOM 2856 O O . TYR A 1 367 ? 10.507 -18.028 -10.980 1.00 78.75 367 TYR A O 1
ATOM 2864 N N . SER A 1 368 ? 12.480 -17.213 -10.298 1.00 81.06 368 SER A N 1
ATOM 2865 C CA . SER A 1 368 ? 12.219 -15.846 -10.748 1.00 81.06 368 SER A CA 1
ATOM 2866 C C . SER A 1 368 ? 13.218 -15.479 -11.829 1.00 81.06 368 SER A C 1
ATOM 2868 O O . SER A 1 368 ? 14.388 -15.262 -11.524 1.00 81.06 368 SER A O 1
ATOM 2870 N N . ALA A 1 369 ? 12.741 -15.439 -13.072 1.00 85.38 369 ALA A N 1
ATOM 2871 C CA . ALA A 1 369 ? 13.481 -14.961 -14.228 1.00 85.38 369 ALA A CA 1
ATOM 2872 C C . ALA A 1 369 ? 12.653 -13.897 -14.958 1.00 85.38 369 ALA A C 1
ATOM 2874 O O . ALA A 1 369 ? 11.439 -14.057 -15.117 1.00 85.38 369 ALA A O 1
ATOM 2875 N N . GLU A 1 370 ? 13.290 -12.813 -15.387 1.00 84.75 370 GLU A N 1
ATOM 2876 C CA . GLU A 1 370 ? 12.614 -11.650 -15.965 1.00 84.75 370 GLU A CA 1
ATOM 2877 C C . GLU A 1 370 ? 13.490 -10.868 -16.953 1.00 84.75 370 GLU A C 1
ATOM 2879 O O . GLU A 1 370 ? 14.716 -10.984 -16.946 1.00 84.75 370 GLU A O 1
ATOM 2884 N N . LEU A 1 371 ? 12.856 -10.065 -17.811 1.00 84.06 371 LEU A N 1
ATOM 2885 C CA . LEU A 1 371 ? 13.543 -9.045 -18.609 1.00 84.06 371 LEU A CA 1
ATOM 2886 C C . LEU A 1 371 ? 13.660 -7.766 -17.776 1.00 84.06 371 LEU A C 1
ATOM 2888 O O . LEU A 1 371 ? 12.647 -7.118 -17.520 1.00 84.06 371 LEU A O 1
ATOM 2892 N N . CYS A 1 372 ? 14.873 -7.398 -17.356 1.00 83.38 372 CYS A N 1
ATOM 2893 C CA . CYS A 1 372 ? 15.080 -6.241 -16.484 1.00 83.38 372 CYS A CA 1
ATOM 2894 C C . CYS A 1 372 ? 16.375 -5.478 -16.804 1.00 83.38 372 CYS A C 1
ATOM 2896 O O . CYS A 1 372 ? 17.473 -6.041 -16.819 1.00 83.38 372 CYS A O 1
ATOM 2898 N N . GLY A 1 373 ? 16.243 -4.164 -17.012 1.00 81.19 373 GLY A N 1
ATOM 2899 C CA . GLY A 1 373 ? 17.360 -3.217 -17.133 1.00 81.19 373 GLY A CA 1
ATOM 2900 C C . GLY A 1 373 ? 17.832 -2.616 -15.801 1.00 81.19 373 GLY A C 1
ATOM 2901 O O . GLY A 1 373 ? 18.817 -1.884 -15.802 1.00 81.19 373 GLY A O 1
ATOM 2902 N N . GLY A 1 374 ? 17.147 -2.926 -14.694 1.00 80.44 374 GLY A N 1
ATOM 2903 C CA . GLY A 1 374 ? 17.399 -2.411 -13.344 1.00 80.44 374 GLY A CA 1
ATOM 2904 C C . GLY A 1 374 ? 18.697 -2.899 -12.700 1.00 80.44 374 GLY A C 1
ATOM 2905 O O . GLY A 1 374 ? 19.312 -3.881 -13.140 1.00 80.44 37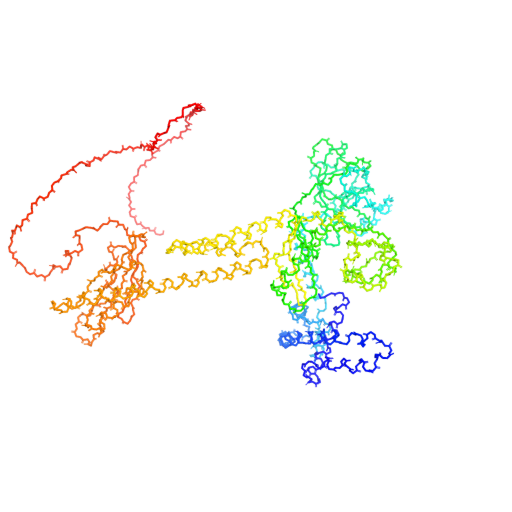4 GLY A O 1
ATOM 2906 N N . THR A 1 375 ? 19.110 -2.229 -11.626 1.00 81.38 375 THR A N 1
ATOM 2907 C CA . THR A 1 375 ? 20.206 -2.708 -10.771 1.00 81.38 375 THR A CA 1
ATOM 2908 C C . THR A 1 375 ? 19.661 -3.719 -9.754 1.00 81.38 375 THR A C 1
ATOM 2910 O O . THR A 1 375 ? 18.502 -3.664 -9.349 1.00 81.38 375 THR A O 1
ATOM 2913 N N . HIS A 1 376 ? 20.469 -4.714 -9.383 1.00 86.00 376 HIS A N 1
ATOM 2914 C CA . HIS A 1 376 ? 20.063 -5.784 -8.465 1.00 86.00 376 HIS A CA 1
ATOM 2915 C C . HIS A 1 376 ? 21.185 -6.077 -7.464 1.00 86.00 376 HIS A C 1
ATOM 2917 O O . HIS A 1 376 ? 22.364 -5.943 -7.792 1.00 86.00 376 HIS A O 1
ATOM 2923 N N . ILE A 1 377 ? 20.791 -6.527 -6.271 1.00 89.44 377 ILE A N 1
ATOM 2924 C CA . ILE A 1 377 ? 21.669 -7.174 -5.283 1.00 89.44 377 ILE A CA 1
ATOM 2925 C C . ILE A 1 377 ? 22.350 -8.412 -5.879 1.00 89.44 377 ILE A C 1
ATOM 2927 O O . ILE A 1 377 ? 21.765 -9.074 -6.738 1.00 89.44 377 ILE A O 1
ATOM 2931 N N . SER A 1 378 ? 23.551 -8.762 -5.409 1.00 90.88 378 SER A N 1
ATOM 2932 C CA . SER A 1 378 ? 24.283 -9.934 -5.927 1.00 90.88 378 SER A CA 1
ATOM 2933 C C . SER A 1 378 ? 23.734 -11.264 -5.396 1.00 90.88 378 SER A C 1
ATOM 2935 O O . SER A 1 378 ? 23.808 -12.291 -6.070 1.00 90.88 378 SER A O 1
ATOM 2937 N N . ASN A 1 379 ? 23.154 -11.250 -4.194 1.00 95.44 379 ASN A N 1
ATOM 2938 C CA . ASN A 1 379 ? 22.604 -12.413 -3.509 1.00 95.44 379 ASN A CA 1
ATOM 2939 C C . ASN A 1 379 ? 21.408 -12.009 -2.625 1.00 95.44 379 ASN A C 1
ATOM 2941 O O . ASN A 1 379 ? 21.436 -10.965 -1.968 1.00 95.44 379 ASN A O 1
ATOM 2945 N N . THR A 1 380 ? 20.362 -12.841 -2.552 1.00 94.75 380 THR A N 1
ATOM 2946 C CA . THR A 1 380 ? 19.109 -12.520 -1.835 1.00 94.75 380 THR A CA 1
ATOM 2947 C C . THR A 1 380 ? 19.296 -12.164 -0.357 1.00 94.75 380 THR A C 1
ATOM 2949 O O . THR A 1 380 ? 18.477 -11.419 0.186 1.00 94.75 380 THR A O 1
ATOM 2952 N N . ARG A 1 381 ? 20.381 -12.609 0.295 1.00 95.12 381 ARG A N 1
ATOM 2953 C CA . ARG A 1 381 ? 20.711 -12.250 1.689 1.00 95.12 381 ARG A CA 1
ATOM 2954 C C . ARG A 1 381 ? 20.879 -10.746 1.921 1.00 95.12 381 ARG A C 1
ATOM 2956 O O . ARG A 1 381 ? 20.635 -10.272 3.027 1.00 95.12 381 ARG A O 1
ATOM 2963 N N . GLU A 1 382 ? 21.260 -9.985 0.893 1.00 92.56 382 GLU A N 1
ATOM 2964 C CA . GLU A 1 382 ? 21.462 -8.530 0.972 1.00 92.56 382 GLU A CA 1
ATOM 2965 C C . GLU A 1 382 ? 20.159 -7.778 1.280 1.00 92.56 382 GLU A C 1
ATOM 2967 O O . GLU A 1 382 ? 20.187 -6.725 1.917 1.00 92.56 382 GLU A O 1
ATOM 2972 N N . ALA A 1 383 ? 19.002 -8.359 0.940 1.00 91.88 383 ALA A N 1
ATOM 2973 C CA . ALA A 1 383 ? 17.703 -7.831 1.348 1.00 91.88 383 ALA A CA 1
ATOM 2974 C C . ALA A 1 383 ? 17.454 -7.932 2.870 1.00 91.88 383 ALA A C 1
ATOM 2976 O O . ALA A 1 383 ? 16.552 -7.259 3.364 1.00 91.88 383 ALA A O 1
ATOM 2977 N N . LYS A 1 384 ? 18.246 -8.729 3.612 1.00 95.00 384 LYS A N 1
ATOM 2978 C CA . LYS A 1 384 ? 18.208 -9.041 5.064 1.00 95.00 384 LYS A CA 1
ATOM 2979 C C . LYS A 1 384 ? 16.906 -9.664 5.591 1.00 95.00 384 LYS A C 1
ATOM 2981 O O . LYS A 1 384 ? 16.948 -10.671 6.289 1.00 95.00 384 LYS A O 1
ATOM 2986 N N . ALA A 1 385 ? 15.765 -9.046 5.304 1.00 95.94 385 ALA A N 1
ATOM 2987 C CA . ALA A 1 385 ? 14.424 -9.439 5.719 1.00 95.94 385 ALA A CA 1
ATOM 2988 C C . ALA A 1 385 ? 13.379 -8.780 4.801 1.00 95.94 385 ALA A C 1
ATOM 2990 O O . ALA A 1 385 ? 13.641 -7.734 4.210 1.00 95.94 385 ALA A O 1
ATOM 2991 N N . PHE A 1 386 ? 12.176 -9.348 4.726 1.00 96.50 386 PHE A N 1
ATOM 2992 C CA . PHE A 1 386 ? 11.047 -8.812 3.957 1.00 96.50 386 PHE A CA 1
ATOM 2993 C C . PHE A 1 386 ? 9.799 -8.710 4.840 1.00 96.50 386 PHE A C 1
ATOM 2995 O O . PHE A 1 386 ? 9.381 -9.704 5.430 1.00 96.50 386 PHE A O 1
ATOM 3002 N N . ALA A 1 387 ? 9.193 -7.526 4.934 1.00 97.44 387 ALA A N 1
ATOM 3003 C CA . ALA A 1 387 ? 7.996 -7.274 5.740 1.00 97.44 387 ALA A CA 1
ATOM 3004 C C . ALA A 1 387 ? 6.846 -6.802 4.842 1.00 97.44 387 ALA A C 1
ATOM 3006 O O . ALA A 1 387 ? 6.926 -5.728 4.246 1.00 97.44 387 ALA A O 1
ATOM 3007 N N . LEU A 1 388 ? 5.762 -7.575 4.751 1.00 95.31 388 LEU A N 1
ATOM 3008 C CA . LEU A 1 388 ? 4.655 -7.311 3.830 1.00 95.31 388 LEU A CA 1
ATOM 3009 C C . LEU A 1 388 ? 3.572 -6.464 4.517 1.00 95.31 388 LEU A C 1
ATOM 3011 O O . LEU A 1 388 ? 2.729 -6.977 5.252 1.00 95.31 388 LEU A O 1
ATOM 3015 N N . VAL A 1 389 ? 3.616 -5.146 4.315 1.00 95.56 389 VAL A N 1
ATOM 3016 C CA . VAL A 1 389 ? 2.910 -4.142 5.136 1.00 95.56 389 VAL A CA 1
ATOM 3017 C C . VAL A 1 389 ? 1.439 -3.963 4.751 1.00 95.56 389 VAL A C 1
ATOM 3019 O O . VAL A 1 389 ? 0.590 -3.821 5.636 1.00 95.56 389 VAL A O 1
ATOM 3022 N N . SER A 1 390 ? 1.108 -3.961 3.457 1.00 93.50 390 SER A N 1
ATOM 3023 C CA . SER A 1 390 ? -0.272 -3.770 2.985 1.00 93.50 390 SER A CA 1
ATOM 3024 C C . SER A 1 390 ? -0.570 -4.471 1.660 1.00 93.50 390 SER A C 1
ATOM 3026 O O . SER A 1 390 ? 0.329 -4.815 0.894 1.00 93.50 390 SER A O 1
ATOM 3028 N N . GLU A 1 391 ? -1.866 -4.659 1.401 1.00 89.31 391 GLU A N 1
ATOM 3029 C CA . GLU A 1 391 ? -2.427 -5.062 0.112 1.00 89.31 391 GLU A CA 1
ATOM 3030 C C . GLU A 1 391 ? -3.700 -4.239 -0.135 1.00 89.31 391 GLU A C 1
ATOM 3032 O O . GLU A 1 391 ? -4.582 -4.195 0.729 1.00 89.31 391 GLU A O 1
ATOM 3037 N N . GLU A 1 392 ? -3.776 -3.550 -1.274 1.00 89.81 392 GLU A N 1
ATOM 3038 C CA . GLU A 1 392 ? -4.886 -2.664 -1.641 1.00 89.81 392 GLU A CA 1
ATOM 3039 C C . GLU A 1 392 ? -5.295 -2.777 -3.122 1.00 89.81 392 GLU A C 1
ATOM 3041 O O . GLU A 1 392 ? -4.506 -3.136 -3.994 1.00 89.81 392 GLU A O 1
ATOM 3046 N N . SER A 1 393 ? -6.553 -2.444 -3.436 1.00 83.94 393 SER A N 1
ATOM 3047 C CA . SER A 1 393 ? -7.053 -2.435 -4.820 1.00 83.94 393 SER A CA 1
ATOM 3048 C C . SER A 1 393 ? -6.762 -1.080 -5.468 1.00 83.94 393 SER A C 1
ATOM 3050 O O . SER A 1 393 ? -7.336 -0.078 -5.049 1.00 83.94 393 SER A O 1
ATOM 3052 N N . VAL A 1 394 ? -5.922 -1.049 -6.506 1.00 70.69 394 VAL A N 1
ATOM 3053 C CA . VAL A 1 394 ? -5.586 0.189 -7.243 1.00 70.69 394 VAL A CA 1
ATOM 3054 C C . VAL A 1 394 ? -6.625 0.479 -8.323 1.00 70.69 394 VAL A C 1
ATOM 3056 O O . VAL A 1 394 ? -7.058 1.614 -8.499 1.00 70.69 394 VAL A O 1
ATOM 3059 N N . ALA A 1 395 ? -7.052 -0.561 -9.038 1.00 62.91 395 ALA A N 1
ATOM 3060 C CA . ALA A 1 395 ? -8.078 -0.481 -10.069 1.00 62.91 395 ALA A CA 1
ATOM 3061 C C . ALA A 1 395 ? -8.893 -1.783 -10.112 1.00 62.91 395 ALA A C 1
ATOM 3063 O O . ALA A 1 395 ? -8.616 -2.741 -9.385 1.00 62.91 395 ALA A O 1
ATOM 3064 N N . LYS A 1 396 ? -9.908 -1.845 -10.981 1.00 61.81 396 LYS A N 1
ATOM 3065 C CA . LYS A 1 396 ? -10.638 -3.092 -11.241 1.00 61.81 396 LYS A CA 1
ATOM 3066 C C . LYS A 1 396 ? -9.659 -4.161 -11.748 1.00 61.81 396 LYS A C 1
ATOM 3068 O O . LYS A 1 396 ? -9.029 -3.965 -12.782 1.00 61.81 396 LYS A O 1
ATOM 3073 N N . GLY A 1 397 ? -9.558 -5.274 -11.022 1.00 60.44 397 GLY A N 1
ATOM 3074 C CA . GLY A 1 397 ? -8.677 -6.398 -11.353 1.00 60.44 397 GLY A CA 1
ATOM 3075 C C . GLY A 1 397 ? -7.186 -6.177 -11.065 1.00 60.44 397 GLY A C 1
ATOM 3076 O O . GLY A 1 397 ? -6.413 -7.104 -11.279 1.00 60.44 397 GLY A O 1
ATOM 3077 N N . ILE A 1 398 ? -6.774 -5.002 -10.566 1.00 68.12 398 ILE A N 1
ATOM 3078 C CA . ILE A 1 398 ? -5.366 -4.669 -10.287 1.00 68.12 398 ILE A CA 1
ATOM 3079 C C . ILE A 1 398 ? -5.199 -4.324 -8.809 1.00 68.12 398 ILE A C 1
ATOM 3081 O O . ILE A 1 398 ? -5.925 -3.490 -8.254 1.00 68.12 398 ILE A O 1
ATOM 3085 N N . ARG A 1 399 ? -4.217 -4.965 -8.180 1.00 77.62 399 ARG A N 1
ATOM 3086 C CA . ARG A 1 399 ? -3.931 -4.881 -6.748 1.00 77.62 399 ARG A CA 1
ATOM 3087 C C . ARG A 1 399 ? -2.472 -4.524 -6.521 1.00 77.62 399 ARG A C 1
ATOM 3089 O O . ARG A 1 399 ? -1.634 -4.848 -7.354 1.00 77.62 399 ARG A O 1
ATOM 3096 N N . ARG A 1 400 ? -2.187 -3.878 -5.396 1.00 83.38 400 ARG A N 1
ATOM 3097 C CA . ARG A 1 400 ? -0.861 -3.413 -4.989 1.00 83.38 400 ARG A CA 1
ATOM 3098 C C . ARG A 1 400 ? -0.496 -4.023 -3.655 1.00 83.38 400 ARG A C 1
ATOM 3100 O O . ARG A 1 400 ? -1.227 -3.846 -2.685 1.00 83.38 400 ARG A O 1
ATOM 3107 N N . MET A 1 401 ? 0.647 -4.690 -3.592 1.00 86.12 401 MET A N 1
ATOM 3108 C CA . MET A 1 401 ? 1.325 -4.982 -2.333 1.00 86.12 401 MET A CA 1
ATOM 3109 C C . MET A 1 401 ? 2.328 -3.873 -2.034 1.00 86.12 401 MET A C 1
ATOM 3111 O O . MET A 1 401 ? 3.049 -3.440 -2.929 1.00 86.12 401 MET A O 1
ATOM 3115 N N . THR A 1 402 ? 2.402 -3.433 -0.778 1.00 92.06 402 THR A N 1
ATOM 3116 C CA . THR A 1 402 ? 3.525 -2.615 -0.293 1.00 92.06 402 THR A CA 1
ATOM 3117 C C . THR A 1 402 ? 4.295 -3.408 0.749 1.00 92.06 402 THR A C 1
ATOM 3119 O O . THR A 1 402 ? 3.702 -3.928 1.699 1.00 92.06 402 THR A O 1
ATOM 3122 N N . ALA A 1 403 ? 5.611 -3.487 0.586 1.00 93.44 403 ALA A N 1
ATOM 3123 C CA . ALA A 1 403 ? 6.507 -4.190 1.493 1.00 93.44 403 ALA A CA 1
ATOM 3124 C C . ALA A 1 403 ? 7.753 -3.355 1.800 1.00 93.44 403 ALA A C 1
ATOM 3126 O O . ALA A 1 403 ? 8.116 -2.453 1.047 1.00 93.44 403 ALA A O 1
ATOM 3127 N N . PHE A 1 404 ? 8.411 -3.670 2.909 1.00 94.94 404 PHE A N 1
ATOM 3128 C CA . PHE A 1 404 ? 9.724 -3.140 3.261 1.00 94.94 404 PHE A CA 1
ATOM 3129 C C . PHE A 1 404 ? 10.770 -4.251 3.151 1.00 94.94 404 PHE A C 1
ATOM 3131 O O . PHE A 1 404 ? 10.458 -5.426 3.366 1.00 94.94 404 PHE A O 1
ATOM 3138 N N . THR A 1 405 ? 12.014 -3.865 2.889 1.00 93.62 405 THR A N 1
ATOM 3139 C CA . THR A 1 405 ? 13.201 -4.725 2.969 1.00 93.62 405 THR A CA 1
ATOM 3140 C C . THR A 1 405 ? 14.212 -4.151 3.966 1.00 93.62 405 THR A C 1
ATOM 3142 O O . THR A 1 405 ? 13.977 -3.099 4.575 1.00 93.62 405 THR A O 1
ATOM 3145 N N . ALA A 1 406 ? 15.324 -4.857 4.169 1.00 92.81 406 ALA A N 1
ATOM 3146 C CA . ALA A 1 406 ? 16.473 -4.417 4.951 1.00 92.81 406 ALA A CA 1
ATOM 3147 C C . ALA A 1 406 ? 16.089 -3.889 6.351 1.00 92.81 406 ALA A C 1
ATOM 3149 O O . ALA A 1 406 ? 15.263 -4.473 7.057 1.00 92.81 406 ALA A O 1
ATOM 3150 N N . ASP A 1 407 ? 16.688 -2.777 6.774 1.00 91.00 407 ASP A N 1
ATOM 3151 C CA . ASP A 1 407 ? 16.526 -2.254 8.132 1.00 91.00 407 ASP A CA 1
ATOM 3152 C C . ASP A 1 407 ? 15.117 -1.679 8.369 1.00 91.00 407 ASP A C 1
ATOM 3154 O O . ASP A 1 407 ? 14.672 -1.599 9.513 1.00 91.00 407 ASP A O 1
ATOM 3158 N N . CYS A 1 408 ? 14.383 -1.322 7.309 1.00 93.12 408 CYS A N 1
ATOM 3159 C CA . CYS A 1 408 ? 12.972 -0.935 7.388 1.00 93.12 408 CYS A CA 1
ATOM 3160 C C . CYS A 1 408 ? 12.072 -2.143 7.693 1.00 93.12 408 CYS A C 1
ATOM 3162 O O . CYS A 1 408 ? 11.168 -2.036 8.524 1.00 93.12 408 CYS A O 1
ATOM 3164 N N . ALA A 1 409 ? 12.355 -3.313 7.106 1.00 95.94 409 ALA A N 1
ATOM 3165 C CA . ALA A 1 409 ? 11.668 -4.558 7.451 1.00 95.94 409 ALA A CA 1
ATOM 3166 C C . ALA A 1 409 ? 11.934 -4.973 8.905 1.00 95.94 409 ALA A C 1
ATOM 3168 O O . ALA A 1 409 ? 10.993 -5.296 9.631 1.00 95.94 409 ALA A O 1
ATOM 3169 N N . LEU A 1 410 ? 13.193 -4.903 9.356 1.00 95.44 410 LEU A N 1
ATOM 3170 C CA . LEU A 1 410 ? 13.570 -5.224 10.738 1.00 95.44 410 LEU A CA 1
ATOM 3171 C C . LEU A 1 410 ? 12.839 -4.321 11.747 1.00 95.44 410 LEU A C 1
ATOM 3173 O O . LEU A 1 410 ? 12.141 -4.834 12.622 1.00 95.44 410 LEU A O 1
ATOM 3177 N N . LYS A 1 411 ? 12.871 -2.994 11.555 1.00 96.19 411 LYS A N 1
ATOM 3178 C CA . LYS A 1 411 ? 12.129 -2.025 12.391 1.00 96.19 411 LYS A CA 1
ATOM 3179 C C . LYS A 1 411 ? 10.616 -2.289 12.401 1.00 96.19 411 LYS A C 1
ATOM 3181 O O . LYS A 1 411 ? 9.965 -2.120 13.431 1.00 96.19 411 LYS A O 1
ATOM 3186 N N . ALA A 1 412 ? 10.039 -2.725 11.279 1.00 96.75 412 ALA A N 1
ATOM 3187 C CA . ALA A 1 412 ? 8.621 -3.072 11.192 1.00 96.75 412 ALA A CA 1
ATOM 3188 C C . ALA A 1 412 ? 8.272 -4.381 11.930 1.00 96.75 412 ALA A C 1
ATOM 3190 O O . ALA A 1 412 ? 7.181 -4.490 12.496 1.00 96.75 412 ALA A O 1
ATOM 3191 N N . PHE A 1 413 ? 9.185 -5.355 11.989 1.00 97.06 413 PHE A N 1
ATOM 3192 C CA . PHE A 1 413 ? 9.032 -6.539 12.840 1.00 97.06 413 PHE A CA 1
ATOM 3193 C C . PHE A 1 413 ? 9.178 -6.195 14.332 1.00 97.06 413 PHE A C 1
ATOM 3195 O O . PHE A 1 413 ? 8.307 -6.561 15.122 1.00 97.06 413 PHE A O 1
ATOM 3202 N N . GLU A 1 414 ? 10.199 -5.421 14.711 1.00 96.94 414 GLU A N 1
ATOM 3203 C CA . GLU A 1 414 ? 10.412 -4.944 16.087 1.00 96.94 414 GLU A CA 1
ATOM 3204 C C . GLU A 1 414 ? 9.209 -4.145 16.614 1.00 96.94 414 GLU A C 1
ATOM 3206 O O . GLU A 1 414 ? 8.727 -4.386 17.723 1.00 96.94 414 GLU A O 1
ATOM 3211 N N . LEU A 1 415 ? 8.660 -3.235 15.800 1.00 96.88 415 LEU A N 1
ATOM 3212 C CA . LEU A 1 415 ? 7.460 -2.469 16.138 1.00 96.88 415 LEU A CA 1
ATOM 3213 C C . LEU A 1 415 ? 6.219 -3.366 16.275 1.00 96.88 415 LEU A C 1
ATOM 3215 O O . LEU A 1 415 ? 5.387 -3.125 17.153 1.00 96.88 415 LEU A O 1
ATOM 3219 N N . ALA A 1 416 ? 6.084 -4.407 15.445 1.00 96.62 416 ALA A N 1
ATOM 3220 C CA . ALA A 1 416 ? 4.988 -5.367 15.560 1.00 96.62 416 ALA A CA 1
ATOM 3221 C C . ALA A 1 416 ? 5.048 -6.140 16.886 1.00 96.62 416 ALA A C 1
ATOM 3223 O O . ALA A 1 416 ? 4.020 -6.301 17.548 1.00 96.62 416 ALA A O 1
ATOM 3224 N N . ASP A 1 417 ? 6.240 -6.574 17.294 1.00 96.50 417 ASP A N 1
ATOM 3225 C CA . ASP A 1 417 ? 6.428 -7.362 18.514 1.00 96.50 417 ASP A CA 1
ATOM 3226 C C . ASP A 1 417 ? 6.357 -6.488 19.774 1.00 96.50 417 ASP A C 1
ATOM 3228 O O . ASP A 1 417 ? 5.732 -6.886 20.757 1.00 96.50 417 ASP A O 1
ATOM 3232 N N . SER A 1 418 ? 6.850 -5.247 19.709 1.00 96.75 418 SER A N 1
ATOM 3233 C CA . SER A 1 418 ? 6.644 -4.218 20.738 1.00 96.75 418 SER A CA 1
ATOM 3234 C C . SER A 1 418 ? 5.152 -3.931 20.972 1.00 96.75 418 SER A C 1
ATOM 3236 O O . SER A 1 418 ? 4.666 -4.031 22.101 1.00 96.75 418 SER A O 1
ATOM 3238 N N . LEU A 1 419 ? 4.379 -3.671 19.907 1.00 95.94 419 LEU A N 1
ATOM 3239 C CA . LEU A 1 419 ? 2.926 -3.463 20.000 1.00 95.94 419 LEU A CA 1
ATOM 3240 C C . LEU A 1 419 ? 2.185 -4.729 20.453 1.00 95.94 419 LEU A C 1
ATOM 3242 O O . LEU A 1 419 ? 1.223 -4.644 21.220 1.00 95.94 419 LEU A O 1
ATOM 3246 N N . GLY A 1 420 ? 2.631 -5.906 20.008 1.00 94.06 420 GLY A N 1
ATOM 3247 C CA . GLY A 1 420 ? 2.114 -7.194 20.460 1.00 94.06 420 GLY A CA 1
ATOM 3248 C C . GLY A 1 420 ? 2.307 -7.397 21.963 1.00 94.06 420 GLY A C 1
ATOM 3249 O O . GLY A 1 420 ? 1.377 -7.840 22.642 1.00 94.06 420 GLY A O 1
ATOM 3250 N N . GLN A 1 421 ? 3.473 -7.019 22.489 1.00 93.75 421 GLN A N 1
ATOM 3251 C CA . GLN A 1 421 ? 3.790 -7.111 23.908 1.00 93.75 421 GLN A CA 1
ATOM 3252 C C . GLN A 1 421 ? 3.041 -6.069 24.746 1.00 93.75 421 GLN A C 1
ATOM 3254 O O . GLN A 1 421 ? 2.449 -6.436 25.757 1.00 93.75 421 GLN A O 1
ATOM 3259 N N . GLU A 1 422 ? 2.941 -4.813 24.301 1.00 93.38 422 GLU A N 1
ATOM 3260 C CA . GLU A 1 422 ? 2.134 -3.805 25.004 1.00 93.38 422 GLU A CA 1
ATOM 3261 C C . GLU A 1 422 ? 0.648 -4.187 25.105 1.00 93.38 422 GLU A C 1
ATOM 3263 O O . GLU A 1 422 ? -0.012 -3.828 26.082 1.00 93.38 422 GLU A O 1
ATOM 3268 N N . ILE A 1 423 ? 0.112 -4.928 24.128 1.00 92.31 423 ILE A N 1
ATOM 3269 C CA . ILE A 1 423 ? -1.234 -5.509 24.224 1.00 92.31 423 ILE A CA 1
ATOM 3270 C C . ILE A 1 423 ? -1.264 -6.651 25.242 1.00 92.31 423 ILE A C 1
ATOM 3272 O O . ILE A 1 423 ? -2.174 -6.676 26.067 1.00 92.31 423 ILE A O 1
ATOM 3276 N N . ASN A 1 424 ? -0.290 -7.571 25.222 1.00 90.19 424 ASN A N 1
ATOM 3277 C CA . ASN A 1 424 ? -0.196 -8.659 26.207 1.00 90.19 424 ASN A CA 1
ATOM 3278 C C . ASN A 1 424 ? -0.112 -8.118 27.649 1.00 90.19 424 ASN A C 1
ATOM 3280 O O . ASN A 1 424 ? -0.722 -8.683 28.554 1.00 90.19 424 ASN A O 1
ATOM 3284 N N . ASP A 1 425 ? 0.614 -7.020 27.865 1.00 90.19 425 ASP A N 1
ATOM 3285 C CA . ASP A 1 425 ? 0.732 -6.371 29.173 1.00 90.19 425 ASP A CA 1
ATOM 3286 C C . ASP A 1 425 ? -0.513 -5.558 29.546 1.00 90.19 425 ASP A C 1
ATOM 3288 O O . ASP A 1 425 ? -0.865 -5.496 30.722 1.00 90.19 425 ASP A O 1
ATOM 3292 N N . ALA A 1 426 ? -1.251 -5.012 28.575 1.00 89.19 426 ALA A N 1
ATOM 3293 C CA . ALA A 1 426 ? -2.534 -4.368 28.847 1.00 89.19 426 ALA A CA 1
ATOM 3294 C C . ALA A 1 426 ? -3.589 -5.347 29.407 1.00 89.19 426 ALA A C 1
ATOM 3296 O O . ALA A 1 426 ? -4.411 -4.927 30.212 1.00 89.19 426 ALA A O 1
ATOM 3297 N N . TYR A 1 427 ? -3.524 -6.652 29.102 1.00 85.50 427 TYR A N 1
ATOM 3298 C CA . TYR A 1 427 ? -4.364 -7.670 29.769 1.00 85.50 427 TYR A CA 1
ATOM 3299 C C . TYR A 1 427 ? -4.098 -7.813 31.284 1.00 85.50 427 TYR A C 1
ATOM 3301 O O . TYR A 1 427 ? -4.873 -8.476 31.968 1.00 85.50 427 TYR A O 1
ATOM 3309 N N . LYS A 1 428 ? -3.027 -7.206 31.820 1.00 86.94 428 LYS A N 1
ATOM 3310 C CA . LYS A 1 428 ? -2.662 -7.215 33.250 1.00 86.94 428 LYS A CA 1
ATOM 3311 C C . LYS A 1 428 ? -3.099 -5.943 33.996 1.00 86.94 428 LYS A C 1
ATOM 3313 O O . LYS A 1 428 ? -2.799 -5.803 35.178 1.00 86.94 428 LYS A O 1
ATOM 3318 N N . ILE A 1 429 ? -3.738 -4.992 33.309 1.00 82.56 429 ILE A N 1
ATOM 3319 C CA . ILE A 1 429 ? -4.131 -3.683 33.852 1.00 82.56 429 ILE A CA 1
ATOM 3320 C C . ILE A 1 429 ? -5.650 -3.656 34.035 1.00 82.56 429 ILE A C 1
ATOM 3322 O O . ILE A 1 429 ? -6.386 -4.018 33.123 1.00 82.56 429 ILE A O 1
ATOM 3326 N N . GLU A 1 430 ? -6.127 -3.164 35.178 1.00 75.69 430 GLU A N 1
ATOM 3327 C CA . GLU A 1 430 ? -7.559 -3.025 35.467 1.00 75.69 430 GLU A CA 1
ATOM 3328 C C . GLU A 1 430 ? -8.020 -1.553 35.537 1.00 75.69 430 GLU A C 1
ATOM 3330 O O . GLU A 1 430 ? -7.223 -0.610 35.587 1.00 75.69 430 GLU A O 1
ATOM 3335 N N . GLY A 1 431 ? -9.341 -1.352 35.543 1.00 71.44 431 GLY A N 1
ATOM 3336 C CA . GLY A 1 431 ? -9.978 -0.054 35.783 1.00 71.44 431 GLY A CA 1
ATOM 3337 C C . GLY A 1 431 ? -9.735 1.010 34.703 1.00 71.44 431 GLY A C 1
ATOM 3338 O O . GLY A 1 431 ? -9.452 0.720 33.542 1.00 71.44 431 GLY A O 1
ATOM 3339 N N . SER A 1 432 ? -9.849 2.283 35.091 1.00 69.44 432 SER A N 1
ATOM 3340 C CA . SER A 1 432 ? -9.797 3.438 34.175 1.00 69.44 432 SER A CA 1
ATOM 3341 C C . SER A 1 432 ? -8.437 3.654 33.491 1.00 69.44 432 SER A C 1
ATOM 3343 O O . SER A 1 432 ? -8.353 4.347 32.474 1.00 69.44 432 SER A O 1
ATOM 3345 N N . MET A 1 433 ? -7.366 3.042 34.009 1.00 77.50 433 MET A N 1
ATOM 3346 C CA . MET A 1 433 ? -6.046 3.040 33.369 1.00 77.50 433 MET A CA 1
ATOM 3347 C C . MET A 1 433 ? -6.020 2.131 32.133 1.00 77.50 433 MET A C 1
ATOM 3349 O O . MET A 1 433 ? -5.409 2.498 31.125 1.00 77.50 433 MET A O 1
ATOM 3353 N N . LEU A 1 434 ? -6.744 1.003 32.166 1.00 83.38 434 LEU A N 1
ATOM 3354 C CA . LEU A 1 434 ? -6.897 0.121 31.009 1.00 83.38 434 LEU A CA 1
ATOM 3355 C C . LEU A 1 434 ? -7.585 0.850 29.850 1.00 83.38 434 LEU A C 1
ATOM 3357 O O . LEU A 1 434 ? -7.110 0.783 28.721 1.00 83.38 434 LEU A O 1
ATOM 3361 N N . GLU A 1 435 ? -8.660 1.594 30.119 1.00 82.62 435 GLU A N 1
ATOM 3362 C CA . GLU A 1 435 ? -9.422 2.312 29.086 1.00 82.62 435 GLU A CA 1
ATOM 3363 C C . GLU A 1 435 ? -8.544 3.295 28.298 1.00 82.62 435 GLU A C 1
ATOM 3365 O O . GLU A 1 435 ? -8.519 3.279 27.064 1.00 82.62 435 GLU A O 1
ATOM 3370 N N . LYS A 1 436 ? -7.757 4.108 29.019 1.00 84.88 436 LYS A N 1
ATOM 3371 C CA . LYS A 1 436 ? -6.808 5.064 28.431 1.00 84.88 436 LYS A CA 1
ATOM 3372 C C . LYS A 1 436 ? -5.713 4.351 27.632 1.00 84.88 436 LYS A C 1
ATOM 3374 O O . LYS A 1 436 ? -5.400 4.772 26.516 1.00 84.88 436 LYS A O 1
ATOM 3379 N N . LYS A 1 437 ? -5.159 3.252 28.163 1.00 88.50 437 LYS A N 1
ATOM 3380 C CA . LYS A 1 437 ? -4.131 2.452 27.478 1.00 88.50 437 LYS A CA 1
ATOM 3381 C C . LYS A 1 437 ? -4.677 1.805 26.201 1.00 88.50 437 LYS A C 1
ATOM 3383 O O . LYS A 1 437 ? -4.022 1.884 25.169 1.00 88.50 437 LYS A O 1
ATOM 3388 N N . VAL A 1 438 ? -5.885 1.242 26.232 1.00 90.12 438 VAL A N 1
ATOM 3389 C CA . VAL A 1 438 ? -6.553 0.624 25.072 1.00 90.12 438 VAL A CA 1
ATOM 3390 C C . VAL A 1 438 ? -6.870 1.654 23.986 1.00 90.12 438 VAL A C 1
ATOM 3392 O O . VAL A 1 438 ? -6.621 1.388 22.811 1.00 90.12 438 VAL A O 1
ATOM 3395 N N . ALA A 1 439 ? -7.345 2.849 24.352 1.00 88.06 439 ALA A N 1
ATOM 3396 C CA . ALA A 1 439 ? -7.563 3.935 23.395 1.00 88.06 439 ALA A CA 1
ATOM 3397 C C . ALA A 1 439 ? -6.252 4.384 22.716 1.00 88.06 439 ALA A C 1
ATOM 3399 O O . ALA A 1 439 ? -6.207 4.515 21.492 1.00 88.06 439 ALA A O 1
ATOM 3400 N N . SER A 1 440 ? -5.176 4.548 23.496 1.00 91.75 440 SER A N 1
ATOM 3401 C CA . SER A 1 440 ? -3.839 4.915 23.004 1.00 91.75 440 SER A CA 1
ATOM 3402 C C . SER A 1 440 ? -3.199 3.830 22.125 1.00 91.75 440 SER A C 1
ATOM 3404 O O . SER A 1 440 ? -2.619 4.131 21.081 1.00 91.75 440 SER A O 1
ATOM 3406 N N . LEU A 1 441 ? -3.330 2.555 22.503 1.00 93.00 441 LEU A N 1
ATOM 3407 C CA . LEU A 1 441 ? -2.830 1.441 21.699 1.00 93.00 441 LEU A CA 1
ATOM 3408 C C . LEU A 1 441 ? -3.619 1.282 20.398 1.00 93.00 441 LEU A C 1
ATOM 3410 O O . LEU A 1 441 ? -3.018 0.970 19.375 1.00 93.00 441 LEU A O 1
ATOM 3414 N N . LYS A 1 442 ? -4.937 1.530 20.395 1.00 92.75 442 LYS A N 1
ATOM 3415 C CA . LYS A 1 442 ? -5.753 1.438 19.177 1.00 92.75 442 LYS A CA 1
ATOM 3416 C C . LYS A 1 442 ? -5.252 2.385 18.083 1.00 92.75 442 LYS A C 1
ATOM 3418 O O . LYS A 1 442 ? -5.065 1.936 16.957 1.00 92.75 442 LYS A O 1
ATOM 3423 N N . SER A 1 443 ? -5.020 3.665 18.388 1.00 92.44 443 SER A N 1
ATOM 3424 C CA . SER A 1 443 ? -4.546 4.626 17.378 1.00 92.44 443 SER A CA 1
ATOM 3425 C C . SER A 1 443 ? -3.145 4.281 16.867 1.00 92.44 443 SER A C 1
ATOM 3427 O O . SER A 1 443 ? -2.919 4.313 15.659 1.00 92.44 443 SER A O 1
ATOM 3429 N N . ARG A 1 444 ? -2.234 3.860 17.757 1.00 94.44 444 ARG A N 1
ATOM 3430 C CA . ARG A 1 444 ? -0.890 3.390 17.379 1.00 94.44 444 ARG A CA 1
ATOM 3431 C C . ARG A 1 444 ? -0.935 2.154 16.476 1.00 94.44 444 ARG A C 1
ATOM 3433 O O . ARG A 1 444 ? -0.260 2.140 15.456 1.00 94.44 444 ARG A O 1
ATOM 3440 N N . VAL A 1 445 ? -1.754 1.152 16.802 1.00 94.12 445 VAL A N 1
ATOM 3441 C CA . VAL A 1 445 ? -1.923 -0.068 15.989 1.00 94.12 445 VAL A CA 1
ATOM 3442 C C . VAL A 1 445 ? -2.517 0.234 14.613 1.00 94.12 445 VAL A C 1
ATOM 3444 O O . VAL A 1 445 ? -2.119 -0.397 13.637 1.00 94.12 445 VAL A O 1
ATOM 3447 N N . GLU A 1 446 ? -3.450 1.182 14.501 1.00 91.81 446 GLU A N 1
ATOM 3448 C CA . GLU A 1 446 ? -3.988 1.583 13.196 1.00 91.81 446 GLU A CA 1
ATOM 3449 C C . GLU A 1 446 ? -2.929 2.287 12.333 1.00 91.81 446 GLU A C 1
ATOM 3451 O O . GLU A 1 446 ? -2.736 1.898 11.178 1.00 91.81 446 GLU A O 1
ATOM 3456 N N . ALA A 1 447 ? -2.185 3.241 12.903 1.00 93.00 447 ALA A N 1
ATOM 3457 C CA . ALA A 1 447 ? -1.149 3.998 12.195 1.00 93.00 447 ALA A CA 1
ATOM 3458 C C . ALA A 1 447 ? 0.121 3.185 11.861 1.00 93.00 447 ALA A C 1
ATOM 3460 O O . ALA A 1 447 ? 0.812 3.507 10.900 1.00 93.00 447 ALA A O 1
ATOM 3461 N N . ALA A 1 448 ? 0.440 2.136 12.626 1.00 94.06 448 ALA A N 1
ATOM 3462 C CA . ALA A 1 448 ? 1.696 1.398 12.488 1.00 94.06 448 ALA A CA 1
ATOM 3463 C C . ALA A 1 448 ? 1.861 0.725 11.110 1.00 94.06 448 ALA A C 1
ATOM 3465 O O . ALA A 1 448 ? 1.036 -0.103 10.707 1.00 94.06 448 ALA A O 1
ATOM 3466 N N . GLN A 1 449 ? 2.959 1.032 10.416 1.00 94.69 449 GLN A N 1
ATOM 3467 C CA . GLN A 1 449 ? 3.414 0.302 9.231 1.00 94.69 449 GLN A CA 1
ATOM 3468 C C . GLN A 1 449 ? 4.198 -0.934 9.683 1.00 94.69 449 GLN A C 1
ATOM 3470 O O . GLN A 1 449 ? 5.393 -0.882 9.951 1.00 94.69 449 GLN A O 1
ATOM 3475 N N . ILE A 1 450 ? 3.469 -2.034 9.842 1.00 96.81 450 ILE A N 1
ATOM 3476 C CA . ILE A 1 450 ? 3.954 -3.331 10.321 1.00 96.81 450 ILE A CA 1
ATOM 3477 C C . ILE A 1 450 ? 3.355 -4.444 9.446 1.00 96.81 450 ILE A C 1
ATOM 3479 O O . ILE A 1 450 ? 2.283 -4.213 8.876 1.00 96.81 450 ILE A O 1
ATOM 3483 N N . PRO A 1 451 ? 3.980 -5.637 9.362 1.00 97.25 451 PRO A N 1
ATOM 3484 C CA . PRO A 1 451 ? 3.464 -6.790 8.622 1.00 97.25 451 PRO A CA 1
ATOM 3485 C C . PRO A 1 451 ? 1.951 -6.981 8.738 1.00 97.25 451 PRO A C 1
ATOM 3487 O O . PRO A 1 451 ? 1.429 -7.136 9.845 1.00 97.25 451 PRO A O 1
ATOM 3490 N N . ALA A 1 452 ? 1.238 -7.021 7.612 1.00 94.75 452 ALA A N 1
ATOM 3491 C CA . ALA A 1 452 ? -0.216 -7.180 7.556 1.00 94.75 452 ALA A CA 1
ATOM 3492 C C . ALA A 1 452 ? -0.677 -8.447 8.303 1.00 94.75 452 ALA A C 1
ATOM 3494 O O . ALA A 1 452 ? -1.671 -8.428 9.037 1.00 94.75 452 ALA A O 1
ATOM 3495 N N . SER A 1 453 ? 0.113 -9.520 8.182 1.00 93.19 453 SER A N 1
ATOM 3496 C CA . SER A 1 453 ? -0.062 -10.811 8.856 1.00 93.19 453 SER A CA 1
ATOM 3497 C C . SER A 1 453 ? -0.074 -10.685 10.392 1.00 93.19 453 SER A C 1
ATOM 3499 O O . SER A 1 453 ? -0.910 -11.303 11.060 1.00 93.19 453 SER A O 1
ATOM 3501 N N . ARG A 1 454 ? 0.817 -9.852 10.957 1.00 95.06 454 ARG A N 1
ATOM 3502 C CA . ARG A 1 454 ? 0.913 -9.548 12.395 1.00 95.06 454 ARG A CA 1
ATOM 3503 C C . ARG A 1 454 ? -0.106 -8.483 12.806 1.00 95.06 454 ARG A C 1
ATOM 3505 O O . ARG A 1 454 ? -0.760 -8.647 13.834 1.00 95.06 454 ARG A O 1
ATOM 3512 N N . LYS A 1 455 ? -0.320 -7.447 11.985 1.00 95.50 455 LYS A N 1
ATOM 3513 C CA . LYS A 1 455 ? -1.297 -6.364 12.202 1.00 95.50 455 LYS A CA 1
ATOM 3514 C C . LYS A 1 455 ? -2.713 -6.912 12.384 1.00 95.50 455 LYS A C 1
ATOM 3516 O O . LYS A 1 455 ? -3.414 -6.484 13.297 1.00 95.50 455 LYS A O 1
ATOM 3521 N N . ALA A 1 456 ? -3.111 -7.907 11.591 1.00 93.94 456 ALA A N 1
ATOM 3522 C CA . ALA A 1 456 ? -4.384 -8.607 11.759 1.00 93.94 456 ALA A CA 1
ATOM 3523 C C . ALA A 1 456 ? -4.489 -9.325 13.120 1.00 93.94 456 ALA A C 1
ATOM 3525 O O . ALA A 1 456 ? -5.452 -9.110 13.855 1.00 93.94 456 ALA A O 1
ATOM 3526 N N . ASN A 1 457 ? -3.473 -10.105 13.509 1.00 93.81 457 ASN A N 1
ATOM 3527 C CA . ASN A 1 457 ? -3.440 -10.810 14.799 1.00 93.81 457 ASN A CA 1
ATOM 3528 C C . ASN A 1 457 ? -3.496 -9.832 15.995 1.00 93.81 457 ASN A C 1
ATOM 3530 O O . ASN A 1 457 ? -4.229 -10.050 16.964 1.00 93.81 457 ASN A O 1
ATOM 3534 N N . ILE A 1 458 ? -2.759 -8.723 15.898 1.00 94.81 458 ILE A N 1
ATOM 3535 C CA . ILE A 1 458 ? -2.732 -7.609 16.857 1.00 94.81 458 ILE A CA 1
ATOM 3536 C C . ILE A 1 458 ? -4.119 -6.950 16.962 1.00 94.81 458 ILE A C 1
ATOM 3538 O O . ILE A 1 458 ? -4.618 -6.753 18.072 1.00 94.81 458 ILE A O 1
ATOM 3542 N N . LYS A 1 459 ? -4.798 -6.685 15.835 1.00 94.50 459 LYS A N 1
ATOM 3543 C CA . LYS A 1 459 ? -6.179 -6.168 15.820 1.00 94.50 459 LYS A CA 1
ATOM 3544 C C . LYS A 1 459 ? -7.181 -7.134 16.459 1.00 94.50 459 LYS A C 1
ATOM 3546 O O . LYS A 1 459 ? -8.044 -6.686 17.211 1.00 94.50 459 LYS A O 1
ATOM 3551 N N . THR A 1 460 ? -7.058 -8.442 16.235 1.00 93.94 460 THR A N 1
ATOM 3552 C CA . THR A 1 460 ? -7.922 -9.447 16.882 1.00 93.94 460 THR A CA 1
ATOM 3553 C C . THR A 1 460 ? -7.762 -9.426 18.406 1.00 93.94 460 THR A C 1
ATOM 3555 O O . THR A 1 460 ? -8.760 -9.315 19.123 1.00 93.94 460 THR A O 1
ATOM 3558 N N . LYS A 1 461 ? -6.519 -9.414 18.918 1.00 93.19 461 LYS A N 1
ATOM 3559 C CA . LYS A 1 461 ? -6.242 -9.253 20.360 1.00 93.19 461 LYS A CA 1
ATOM 3560 C C . LYS A 1 461 ? -6.779 -7.929 20.922 1.00 93.19 461 LYS A C 1
ATOM 3562 O O . LYS A 1 461 ? -7.293 -7.909 22.039 1.00 93.19 461 LYS A O 1
ATOM 3567 N N . MET A 1 462 ? -6.675 -6.841 20.158 1.00 92.62 462 MET A N 1
ATOM 3568 C CA . MET A 1 462 ? -7.166 -5.508 20.525 1.00 92.62 462 MET A CA 1
ATOM 3569 C C . MET A 1 462 ? -8.702 -5.456 20.620 1.00 92.62 462 MET A C 1
ATOM 3571 O O . MET A 1 462 ? -9.244 -4.870 21.557 1.00 92.62 462 MET A O 1
ATOM 3575 N N . THR A 1 463 ? -9.417 -6.103 19.696 1.00 92.06 463 THR A N 1
ATOM 3576 C CA . THR A 1 463 ? -10.889 -6.194 19.719 1.00 92.06 463 THR A CA 1
ATOM 3577 C C . THR A 1 463 ? -11.390 -7.003 20.919 1.00 92.06 463 THR A C 1
ATOM 3579 O O . THR A 1 463 ? -12.348 -6.586 21.570 1.00 92.06 463 THR A O 1
ATOM 3582 N N . ALA A 1 464 ? -10.720 -8.108 21.267 1.00 91.56 464 ALA A N 1
ATOM 3583 C CA . ALA A 1 464 ? -11.040 -8.882 22.469 1.00 91.56 464 ALA A CA 1
ATOM 3584 C C . ALA A 1 464 ? -10.836 -8.059 23.759 1.00 91.56 464 ALA A C 1
ATOM 3586 O O . ALA A 1 464 ? -11.724 -8.011 24.610 1.00 91.56 464 ALA A O 1
ATOM 3587 N N . LEU A 1 465 ? -9.728 -7.315 23.861 1.00 89.81 465 LEU A N 1
ATOM 3588 C CA . LEU A 1 465 ? -9.456 -6.439 25.005 1.00 89.81 465 LEU A CA 1
ATOM 3589 C C . LEU A 1 465 ? -10.495 -5.304 25.126 1.00 89.81 465 LEU A C 1
ATOM 3591 O O . LEU A 1 465 ? -10.974 -5.005 26.219 1.00 89.81 465 LEU A O 1
ATOM 3595 N N . GLN A 1 466 ? -10.927 -4.723 24.000 1.00 90.50 466 GLN A N 1
ATOM 3596 C CA . GLN A 1 466 ? -12.024 -3.742 23.961 1.00 90.50 466 GLN A CA 1
ATOM 3597 C C . GLN A 1 466 ? -13.383 -4.333 24.375 1.00 90.50 466 GLN A C 1
ATOM 3599 O O . GLN A 1 466 ? -14.226 -3.601 24.902 1.00 90.50 466 GLN A O 1
ATOM 3604 N N . ALA A 1 467 ? -13.621 -5.630 24.156 1.00 90.19 467 ALA A N 1
ATOM 3605 C CA . ALA A 1 467 ? -14.837 -6.300 24.612 1.00 90.19 467 ALA A CA 1
ATOM 3606 C C . ALA A 1 467 ? -14.845 -6.483 26.140 1.00 90.19 467 ALA A C 1
ATOM 3608 O O . ALA A 1 467 ? -15.849 -6.165 26.781 1.00 90.19 467 ALA A O 1
ATOM 3609 N N . GLU A 1 468 ? -13.723 -6.899 26.739 1.00 86.19 468 GLU A N 1
ATOM 3610 C CA . GLU A 1 468 ? -13.606 -7.014 28.199 1.00 86.19 468 GLU A CA 1
ATOM 3611 C C . GLU A 1 468 ? -13.677 -5.645 28.901 1.00 86.19 468 GLU A C 1
ATOM 3613 O O . GLU A 1 468 ? -14.368 -5.533 29.913 1.00 86.19 468 GLU A O 1
ATOM 3618 N N . VAL A 1 469 ? -13.107 -4.576 28.322 1.00 87.81 469 VAL A N 1
ATOM 3619 C CA . VAL A 1 469 ? -13.315 -3.193 28.810 1.00 87.81 469 VAL A CA 1
ATOM 3620 C C . VAL A 1 469 ? -14.805 -2.838 28.855 1.00 87.81 469 VAL A C 1
ATOM 3622 O O . VAL A 1 469 ? -15.316 -2.458 29.906 1.00 87.81 469 VAL A O 1
ATOM 3625 N N . LYS A 1 470 ? -15.544 -3.022 27.751 1.00 87.94 470 LYS A N 1
ATOM 3626 C CA . LYS A 1 470 ? -16.990 -2.719 27.697 1.00 87.94 470 LYS A CA 1
ATOM 3627 C C . LYS A 1 470 ? -17.809 -3.556 28.685 1.00 87.94 470 LYS A C 1
ATOM 3629 O O . LYS A 1 470 ? -18.791 -3.078 29.249 1.00 87.94 470 LYS A O 1
ATOM 3634 N N . LYS A 1 471 ? -17.410 -4.807 28.908 1.00 87.75 471 LYS A N 1
ATOM 3635 C CA . LYS A 1 471 ? -18.024 -5.741 29.864 1.00 87.75 471 LYS A CA 1
ATOM 3636 C C . LYS A 1 471 ? -17.757 -5.323 31.317 1.00 87.75 471 LYS A C 1
ATOM 3638 O O . LYS A 1 471 ? -18.669 -5.411 32.138 1.00 87.75 471 LYS A O 1
ATOM 3643 N N . ALA A 1 472 ? -16.560 -4.820 31.628 1.00 84.31 472 ALA A N 1
ATOM 3644 C CA . ALA A 1 472 ? -16.237 -4.222 32.923 1.00 84.31 472 ALA A CA 1
ATOM 3645 C C . ALA A 1 472 ? -17.027 -2.921 33.153 1.00 84.31 472 ALA A C 1
ATOM 3647 O O . ALA A 1 472 ? -17.718 -2.804 34.165 1.00 84.31 472 ALA A O 1
ATOM 3648 N N . GLN A 1 473 ? -17.037 -2.006 32.176 1.00 84.25 473 GLN A N 1
ATOM 3649 C CA . GLN A 1 473 ? -17.855 -0.785 32.199 1.00 84.25 473 GLN A CA 1
ATOM 3650 C C . GLN A 1 473 ? -19.341 -1.091 32.440 1.00 84.25 473 GLN A C 1
ATOM 3652 O O . GLN A 1 473 ? -19.966 -0.469 33.297 1.00 84.25 473 GLN A O 1
ATOM 3657 N N . LYS A 1 474 ? -19.905 -2.095 31.752 1.00 87.50 474 LYS A N 1
ATOM 3658 C CA . LYS A 1 474 ? -21.302 -2.514 31.946 1.00 87.50 474 LYS A CA 1
ATOM 3659 C C . LYS A 1 474 ? -21.567 -3.025 33.365 1.00 87.50 474 LYS A C 1
ATOM 3661 O O . LYS A 1 474 ? -22.574 -2.643 33.951 1.00 87.50 474 LYS A O 1
ATOM 3666 N N . LYS A 1 475 ? -20.668 -3.834 33.944 1.00 87.06 475 LYS A N 1
ATOM 3667 C CA . LYS A 1 475 ? -20.778 -4.280 35.348 1.00 87.06 475 LYS A CA 1
ATOM 3668 C C . LYS A 1 475 ? -20.753 -3.104 36.330 1.00 87.06 475 LYS A C 1
ATOM 3670 O O . LYS A 1 475 ? -21.534 -3.101 37.278 1.00 87.06 475 LYS A O 1
ATOM 3675 N N . ILE A 1 476 ? -19.885 -2.116 36.098 1.00 85.38 476 ILE A N 1
ATOM 3676 C CA . ILE A 1 476 ? -19.786 -0.906 36.927 1.00 85.38 476 ILE A CA 1
ATOM 3677 C C . ILE A 1 476 ? -21.081 -0.089 36.826 1.00 85.38 476 ILE A C 1
ATOM 3679 O O . ILE A 1 476 ? -21.675 0.218 37.854 1.00 85.38 476 ILE A O 1
ATOM 3683 N N . ALA A 1 477 ? -21.589 0.166 35.617 1.00 86.56 477 ALA A N 1
ATOM 3684 C CA . ALA A 1 477 ? -22.856 0.873 35.414 1.00 86.56 477 ALA A CA 1
ATOM 3685 C C . ALA A 1 477 ? -24.056 0.134 36.048 1.00 86.56 477 ALA A C 1
ATOM 3687 O O . ALA A 1 477 ? -24.890 0.744 36.713 1.00 86.56 477 ALA A O 1
ATOM 3688 N N . GLU A 1 478 ? -24.130 -1.197 35.925 1.00 89.88 478 GLU A N 1
ATOM 3689 C CA . GLU A 1 478 ? -25.165 -2.007 36.588 1.00 89.88 478 GLU A CA 1
ATOM 3690 C C . GLU A 1 478 ? -25.080 -1.952 38.124 1.00 89.88 478 GLU A C 1
ATOM 3692 O O . GLU A 1 478 ? -26.112 -2.035 38.795 1.00 89.88 478 GLU A O 1
ATOM 3697 N N . ALA A 1 479 ? -23.879 -1.811 38.693 1.00 89.88 479 ALA A N 1
ATOM 3698 C CA . ALA A 1 479 ? -23.679 -1.617 40.128 1.00 89.88 479 ALA A CA 1
ATOM 3699 C C . ALA A 1 479 ? -24.046 -0.188 40.569 1.00 89.88 479 ALA A C 1
ATOM 3701 O O . ALA A 1 479 ? -24.780 -0.028 41.546 1.00 89.88 479 ALA A O 1
ATOM 3702 N N . ASN A 1 480 ? -23.623 0.832 39.815 1.00 90.94 480 ASN A N 1
ATOM 3703 C CA . ASN A 1 480 ? -23.971 2.238 40.032 1.00 90.94 480 ASN A CA 1
ATOM 3704 C C . ASN A 1 480 ? -25.489 2.447 40.028 1.00 90.94 480 ASN A C 1
ATOM 3706 O O . ASN A 1 480 ? -26.027 3.041 40.959 1.00 90.94 480 ASN A O 1
ATOM 3710 N N . VAL A 1 481 ? -26.196 1.904 39.029 1.00 92.50 481 VAL A N 1
ATOM 3711 C CA . VAL A 1 481 ? -27.666 1.949 38.946 1.00 92.50 481 VAL A CA 1
ATOM 3712 C C . VAL A 1 481 ? -28.301 1.350 40.203 1.00 92.50 481 VAL A C 1
ATOM 3714 O O . VAL A 1 481 ? -29.175 1.972 40.802 1.00 92.50 481 VAL A O 1
ATOM 3717 N N . LYS A 1 482 ? -27.853 0.166 40.647 1.00 92.56 482 LYS A N 1
ATOM 3718 C CA . LYS A 1 482 ? -28.383 -0.484 41.860 1.00 92.56 482 LYS A CA 1
ATOM 3719 C C . LYS A 1 482 ? -28.119 0.345 43.120 1.00 92.56 482 LYS A C 1
ATOM 3721 O O . LYS A 1 482 ? -29.022 0.471 43.946 1.00 92.56 482 LYS A O 1
ATOM 3726 N N . LYS A 1 483 ? -26.923 0.930 43.249 1.00 92.19 483 LYS A N 1
ATOM 3727 C CA . LYS A 1 483 ? -26.545 1.804 44.368 1.00 92.19 483 LYS A CA 1
ATOM 3728 C C . LYS A 1 483 ? -27.404 3.070 44.402 1.00 92.19 483 LYS A C 1
ATOM 3730 O O . LYS A 1 483 ? -28.116 3.286 45.378 1.00 92.19 483 LYS A O 1
ATOM 3735 N N . ALA A 1 484 ? -27.403 3.849 43.319 1.00 93.00 484 ALA A N 1
ATOM 3736 C CA . ALA A 1 484 ? -28.122 5.118 43.234 1.00 93.00 484 ALA A CA 1
ATOM 3737 C C . ALA A 1 484 ? -29.636 4.941 43.434 1.00 93.00 484 ALA A C 1
ATOM 3739 O O . ALA A 1 484 ? -30.244 5.702 44.183 1.00 93.00 484 ALA A O 1
ATOM 3740 N N . VAL A 1 485 ? -30.245 3.908 42.832 1.00 93.50 485 VAL A N 1
ATOM 3741 C CA . VAL A 1 485 ? -31.661 3.573 43.067 1.00 93.50 485 VAL A CA 1
ATOM 3742 C C . VAL A 1 485 ? -31.895 3.217 44.539 1.00 93.50 485 VAL A C 1
ATOM 3744 O O . VAL A 1 485 ? -32.833 3.730 45.138 1.00 93.50 485 VAL A O 1
ATOM 3747 N N . GLY A 1 486 ? -31.051 2.377 45.147 1.00 92.25 486 GLY A N 1
ATOM 3748 C CA . GLY A 1 486 ? -31.202 1.974 46.549 1.00 92.25 486 GLY A CA 1
ATOM 3749 C C . GLY A 1 486 ? -31.052 3.126 47.551 1.00 92.25 486 GLY A C 1
ATOM 3750 O O . GLY A 1 486 ? -31.755 3.158 48.559 1.00 92.25 486 GLY A O 1
ATOM 3751 N N . GLU A 1 487 ? -30.166 4.082 47.274 1.00 92.88 487 GLU A N 1
ATOM 3752 C CA . GLU A 1 487 ? -29.952 5.281 48.093 1.00 92.88 487 GLU A CA 1
ATOM 3753 C C . GLU A 1 487 ? -31.100 6.293 47.922 1.00 92.88 487 GLU A C 1
ATOM 3755 O O . GLU A 1 487 ? -31.681 6.732 48.918 1.00 92.88 487 GLU A O 1
ATOM 3760 N N . ALA A 1 488 ? -31.514 6.579 46.682 1.00 92.56 488 ALA A N 1
ATOM 3761 C CA . ALA A 1 488 ? -32.634 7.479 46.397 1.00 92.56 488 ALA A CA 1
ATOM 3762 C C . ALA A 1 488 ? -33.981 6.943 46.915 1.00 92.56 488 ALA A C 1
ATOM 3764 O O . ALA A 1 488 ? -34.783 7.711 47.445 1.00 92.56 488 ALA A O 1
ATOM 3765 N N . MET A 1 489 ? -34.221 5.629 46.830 1.00 91.81 489 MET A N 1
ATOM 3766 C CA . MET A 1 489 ? -35.426 4.998 47.383 1.00 91.81 489 MET A CA 1
ATOM 3767 C C . MET A 1 489 ? -35.517 5.170 48.903 1.00 91.81 489 MET A C 1
ATOM 3769 O O . MET A 1 489 ? -36.555 5.607 49.395 1.00 91.81 489 MET A O 1
ATOM 3773 N N . LYS A 1 490 ? -34.429 4.915 49.645 1.00 91.88 490 LYS A N 1
ATOM 3774 C CA . LYS A 1 490 ? -34.385 5.118 51.106 1.00 91.88 490 LYS A CA 1
ATOM 3775 C C . LYS A 1 490 ? -34.626 6.578 51.490 1.00 91.88 490 LYS A C 1
ATOM 3777 O O . LYS A 1 490 ? -35.372 6.859 52.428 1.00 91.88 490 LYS A O 1
ATOM 3782 N N . ALA A 1 491 ? -34.023 7.514 50.755 1.00 91.06 491 ALA A N 1
ATOM 3783 C CA . ALA A 1 491 ? -34.228 8.941 50.981 1.00 91.06 491 ALA A CA 1
ATOM 3784 C C . ALA A 1 491 ? -35.683 9.365 50.700 1.00 91.06 491 ALA A C 1
ATOM 3786 O O . ALA A 1 491 ? -36.251 10.153 51.460 1.00 91.06 491 ALA A O 1
ATOM 3787 N N . ALA A 1 492 ? -36.312 8.822 49.653 1.00 89.75 492 ALA A N 1
ATOM 3788 C CA . ALA A 1 492 ? -37.716 9.075 49.332 1.00 89.75 492 ALA A CA 1
ATOM 3789 C C . ALA A 1 492 ? -38.678 8.436 50.352 1.00 89.75 492 ALA A C 1
ATOM 3791 O O . ALA A 1 492 ? -39.712 9.021 50.661 1.00 89.75 492 ALA A O 1
ATOM 3792 N N . GLU A 1 493 ? -38.334 7.281 50.927 1.00 90.50 493 GLU A N 1
ATOM 3793 C CA . GLU A 1 493 ? -39.107 6.628 51.995 1.00 90.50 493 GLU A CA 1
ATOM 3794 C C . GLU A 1 493 ? -39.055 7.394 53.319 1.00 90.50 493 GLU A C 1
ATOM 3796 O O . GLU A 1 493 ? -40.097 7.593 53.945 1.00 90.50 493 GLU A O 1
ATOM 3801 N N . SER A 1 494 ? -37.882 7.901 53.711 1.00 89.38 494 SER A N 1
ATOM 3802 C CA . SER A 1 494 ? -37.771 8.821 54.850 1.00 89.38 494 SER A CA 1
ATOM 3803 C C . SER A 1 494 ? -38.551 10.112 54.592 1.00 89.38 494 SER A C 1
ATOM 3805 O O . SER A 1 494 ? -39.322 10.534 55.448 1.00 89.38 494 SER A O 1
ATOM 3807 N N . ALA A 1 495 ? -38.437 10.702 53.396 1.00 88.81 495 ALA A N 1
ATOM 3808 C CA . ALA A 1 495 ? -39.173 11.916 53.046 1.00 88.81 495 ALA A CA 1
ATOM 3809 C C . ALA A 1 495 ? -40.701 11.724 53.079 1.00 88.81 495 ALA A C 1
ATOM 3811 O O . ALA A 1 495 ? -41.403 12.565 53.639 1.00 88.81 495 ALA A O 1
ATOM 3812 N N . ALA A 1 496 ? -41.208 10.607 52.547 1.00 86.44 496 ALA A N 1
ATOM 3813 C CA . ALA A 1 496 ? -42.627 10.259 52.597 1.00 86.44 496 ALA A CA 1
ATOM 3814 C C . ALA A 1 496 ? -43.120 10.057 54.041 1.00 86.44 496 ALA A C 1
ATOM 3816 O O . ALA A 1 496 ? -44.181 10.563 54.402 1.00 86.44 496 ALA A O 1
ATOM 3817 N N . SER A 1 497 ? -42.332 9.365 54.871 1.00 86.81 497 SER A N 1
ATOM 3818 C CA . SER A 1 497 ? -42.652 9.110 56.285 1.00 86.81 497 SER A CA 1
ATOM 3819 C C . SER A 1 497 ? -42.679 10.399 57.116 1.00 86.81 497 SER A C 1
ATOM 3821 O O . SER A 1 497 ? -43.527 10.553 57.990 1.00 86.81 497 SER A O 1
ATOM 3823 N N . ASP A 1 498 ? -41.810 11.358 56.787 1.00 87.50 498 ASP A N 1
ATOM 3824 C CA . ASP A 1 498 ? -41.778 12.702 57.376 1.00 87.50 498 ASP A CA 1
ATOM 3825 C C . ASP A 1 498 ? -42.875 13.646 56.825 1.00 87.50 498 ASP A C 1
ATOM 3827 O O . ASP A 1 498 ? -42.898 14.831 57.166 1.00 87.50 498 ASP A O 1
ATOM 3831 N N . GLY A 1 499 ? -43.746 13.177 55.922 1.00 81.81 499 GLY A N 1
ATOM 3832 C CA . GLY A 1 499 ? -44.796 13.987 55.290 1.00 81.81 499 GLY A CA 1
ATOM 3833 C C . GLY A 1 499 ? -44.290 15.044 54.295 1.00 81.81 499 GLY A C 1
ATOM 3834 O O . GLY A 1 499 ? -45.004 16.003 53.993 1.00 81.81 499 GLY A O 1
ATOM 3835 N N . LYS A 1 500 ? -43.059 14.914 53.784 1.00 83.31 500 LYS A N 1
ATOM 3836 C CA . LYS A 1 500 ? -42.440 15.877 52.859 1.00 83.31 500 LYS A CA 1
ATOM 3837 C C . LYS A 1 500 ? -42.860 15.586 51.417 1.00 83.31 500 LYS A C 1
ATOM 3839 O O . LYS A 1 500 ? -42.621 14.500 50.902 1.00 83.31 500 LYS A O 1
ATOM 3844 N N . GLY A 1 501 ? -43.381 16.596 50.716 1.00 82.38 501 GLY A N 1
ATOM 3845 C CA . GLY A 1 501 ? -43.745 16.503 49.289 1.00 82.38 501 GLY A CA 1
ATOM 3846 C C . GLY A 1 501 ? -42.564 16.390 48.306 1.00 82.38 501 GLY A C 1
ATOM 3847 O O . GLY A 1 501 ? -42.772 16.303 47.094 1.00 82.38 501 GLY A O 1
ATOM 3848 N N . PHE A 1 502 ? -41.323 16.413 48.804 1.00 88.62 502 PHE A N 1
ATOM 3849 C CA . PHE A 1 502 ? -40.112 16.319 47.996 1.00 88.62 502 PHE A CA 1
ATOM 3850 C C . PHE A 1 502 ? -38.979 15.575 48.718 1.00 88.62 502 PHE A C 1
ATOM 3852 O O . PHE A 1 502 ? -38.914 15.542 49.947 1.00 88.62 502 PHE A O 1
ATOM 3859 N N . CYS A 1 503 ? -38.053 15.031 47.932 1.00 90.12 503 CYS A N 1
ATOM 3860 C CA . CYS A 1 503 ? -36.828 14.373 48.363 1.00 90.12 503 CYS A CA 1
ATOM 3861 C C . CYS A 1 503 ? -35.626 14.963 47.605 1.00 90.12 503 CYS A C 1
ATOM 3863 O O . CYS A 1 503 ? -35.691 15.179 46.394 1.00 90.12 503 CYS A O 1
ATOM 3865 N N . VAL A 1 504 ? -34.522 15.203 48.317 1.00 92.44 504 VAL A N 1
ATOM 3866 C CA . VAL A 1 504 ? -33.226 15.584 47.740 1.00 92.44 504 VAL A CA 1
ATOM 3867 C C . VAL A 1 504 ? -32.149 14.709 48.377 1.00 92.44 504 VAL A C 1
ATOM 3869 O O . VAL A 1 504 ? -32.060 14.675 49.605 1.00 92.44 504 VAL A O 1
ATOM 3872 N N . CYS A 1 505 ? -31.325 14.024 47.581 1.00 92.00 505 CYS A N 1
ATOM 3873 C CA . CYS A 1 505 ? -30.244 13.180 48.102 1.00 92.00 505 CYS A CA 1
ATOM 3874 C C . CYS A 1 505 ? -28.960 13.207 47.256 1.00 92.00 505 CYS A C 1
ATOM 3876 O O . CYS A 1 505 ? -29.005 13.292 46.025 1.00 92.00 505 CYS A O 1
ATOM 3878 N N . ARG A 1 506 ? -27.816 13.061 47.939 1.00 91.75 506 ARG A N 1
ATOM 3879 C CA . ARG A 1 506 ? -26.528 12.695 47.333 1.00 91.75 506 ARG A CA 1
ATOM 3880 C C . ARG A 1 506 ? -26.494 11.179 47.116 1.00 91.75 506 ARG A C 1
ATOM 3882 O O . ARG A 1 506 ? -26.948 10.440 47.986 1.00 91.75 506 ARG A O 1
ATOM 3889 N N . VAL A 1 507 ? -25.931 10.739 45.996 1.00 92.19 507 VAL A N 1
ATOM 3890 C CA . VAL A 1 507 ? -25.536 9.345 45.735 1.00 92.19 507 VAL A CA 1
ATOM 3891 C C . VAL A 1 507 ? -24.115 9.340 45.184 1.00 92.19 507 VAL A C 1
ATOM 3893 O O . VAL A 1 507 ? -23.775 10.184 44.359 1.00 92.19 507 VAL A O 1
ATOM 3896 N N . ASP A 1 508 ? -23.268 8.411 45.616 1.00 89.12 508 ASP A N 1
ATOM 3897 C CA . ASP A 1 508 ? -21.856 8.407 45.204 1.00 89.12 508 ASP A CA 1
ATOM 3898 C C . ASP A 1 508 ? -21.626 7.422 44.048 1.00 89.12 508 ASP A C 1
ATOM 3900 O O . ASP A 1 508 ? -21.227 6.274 44.269 1.00 89.12 508 ASP A O 1
ATOM 3904 N N . VAL A 1 509 ? -21.907 7.870 42.816 1.00 89.31 509 VAL A N 1
ATOM 3905 C CA . VAL A 1 509 ? -21.693 7.115 41.557 1.00 89.31 509 VAL A CA 1
ATOM 3906 C C . VAL A 1 509 ? -20.861 7.891 40.520 1.00 89.31 509 VAL A C 1
ATOM 3908 O O . VAL A 1 509 ? -20.865 7.578 39.329 1.00 89.31 509 VAL A O 1
ATOM 3911 N N . GLY A 1 510 ? -20.138 8.928 40.957 1.00 86.75 510 GLY A N 1
ATOM 3912 C CA . GLY A 1 510 ? -19.302 9.765 40.096 1.00 86.75 510 GLY A CA 1
ATOM 3913 C C . GLY A 1 510 ? -20.103 10.467 38.993 1.00 86.75 510 GLY A C 1
ATOM 3914 O O . GLY A 1 510 ? -21.147 11.065 39.255 1.00 86.75 510 GLY A O 1
ATOM 3915 N N . GLN A 1 511 ? -19.624 10.384 37.749 1.00 85.94 511 GLN A N 1
ATOM 3916 C CA . GLN A 1 511 ? -20.251 11.007 36.572 1.00 85.94 511 GLN A CA 1
ATOM 3917 C C . GLN A 1 511 ? -21.347 10.143 35.897 1.00 85.94 511 GLN A C 1
ATOM 3919 O O . GLN A 1 511 ? -21.756 10.456 34.777 1.00 85.94 511 GLN A O 1
ATOM 3924 N N . ASP A 1 512 ? -21.837 9.065 36.526 1.00 87.81 512 ASP A N 1
ATOM 3925 C CA . ASP A 1 512 ? -22.830 8.158 35.922 1.00 87.81 512 ASP A CA 1
ATOM 3926 C C . ASP A 1 512 ? -24.247 8.771 35.854 1.00 87.81 512 ASP A C 1
ATOM 3928 O O . ASP A 1 512 ? -25.140 8.511 36.666 1.00 87.81 512 ASP A O 1
ATOM 3932 N N . ALA A 1 513 ? -24.465 9.598 34.831 1.00 88.44 513 ALA A N 1
ATOM 3933 C CA . ALA A 1 513 ? -25.740 10.257 34.559 1.00 88.44 513 ALA A CA 1
ATOM 3934 C C . ALA A 1 513 ? -26.882 9.296 34.179 1.00 88.44 513 ALA A C 1
ATOM 3936 O O . ALA A 1 513 ? -28.046 9.706 34.213 1.00 88.44 513 ALA A O 1
ATOM 3937 N N . ALA A 1 514 ? -26.585 8.037 33.835 1.00 90.44 514 ALA A N 1
ATOM 3938 C CA . ALA A 1 514 ? -27.607 7.017 33.620 1.00 90.44 514 ALA A CA 1
ATOM 3939 C C . ALA A 1 514 ? -28.111 6.478 34.967 1.00 90.44 514 ALA A C 1
ATOM 3941 O O . ALA A 1 514 ? -29.318 6.482 35.205 1.00 90.44 514 ALA A O 1
ATOM 3942 N N . ALA A 1 515 ? -27.201 6.121 35.881 1.00 92.19 515 ALA A N 1
ATOM 3943 C CA . ALA A 1 515 ? -27.536 5.702 37.241 1.00 92.19 515 ALA A CA 1
ATOM 3944 C C . ALA A 1 515 ? -28.304 6.782 38.021 1.00 92.19 515 ALA A C 1
ATOM 3946 O O . ALA A 1 515 ? -29.341 6.488 38.616 1.00 92.19 515 ALA A O 1
ATOM 3947 N N . VAL A 1 516 ? -27.851 8.040 37.960 1.00 92.25 516 VAL A N 1
ATOM 3948 C CA . VAL A 1 516 ? -28.524 9.178 38.616 1.00 92.25 516 VAL A CA 1
ATOM 3949 C C . VAL A 1 516 ? -29.943 9.392 38.064 1.00 92.25 516 VAL A C 1
ATOM 3951 O O . VAL A 1 516 ? -30.878 9.610 38.832 1.00 92.25 516 VAL A O 1
ATOM 3954 N N . ARG A 1 517 ? -30.142 9.281 36.743 1.00 92.38 517 ARG A N 1
ATOM 3955 C CA . ARG A 1 517 ? -31.462 9.434 36.104 1.00 92.38 517 ARG A CA 1
ATOM 3956 C C . ARG A 1 517 ? -32.421 8.294 36.451 1.00 92.38 517 ARG A C 1
ATOM 3958 O O . ARG A 1 517 ? -33.587 8.543 36.743 1.00 92.38 517 ARG A O 1
ATOM 3965 N N . GLU A 1 518 ? -31.933 7.059 36.429 1.00 92.44 518 GLU A N 1
ATOM 3966 C CA . GLU A 1 518 ? -32.714 5.861 36.755 1.00 92.44 518 GLU A CA 1
ATOM 3967 C C . GLU A 1 518 ? -33.167 5.859 38.227 1.00 92.44 518 GLU A C 1
ATOM 3969 O O . GLU A 1 518 ? -34.297 5.473 38.537 1.00 92.44 518 GLU A O 1
ATOM 3974 N N . ALA A 1 519 ? -32.316 6.363 39.129 1.00 93.31 519 ALA A N 1
ATOM 3975 C CA . ALA A 1 519 ? -32.638 6.572 40.538 1.00 93.31 519 ALA A CA 1
ATOM 3976 C C . ALA A 1 519 ? -33.778 7.582 40.742 1.00 93.31 519 ALA A C 1
ATOM 3978 O O . ALA A 1 519 ? -34.742 7.279 41.445 1.00 93.31 519 ALA A O 1
ATOM 3979 N N . VAL A 1 520 ? -33.705 8.745 40.080 1.00 92.94 520 VAL A N 1
ATOM 3980 C CA . VAL A 1 520 ? -34.759 9.777 40.105 1.00 92.94 520 VAL A CA 1
ATOM 3981 C C . VAL A 1 520 ? -36.101 9.221 39.636 1.00 92.94 520 VAL A C 1
ATOM 3983 O O . VAL A 1 520 ? -37.111 9.412 40.312 1.00 92.94 520 VAL A O 1
ATOM 3986 N N . LEU A 1 521 ? -36.117 8.526 38.493 1.00 91.69 521 LEU A N 1
ATOM 3987 C CA . LEU A 1 521 ? -37.349 7.995 37.905 1.00 91.69 521 LEU A CA 1
ATOM 3988 C C . LEU A 1 521 ? -38.018 6.979 38.838 1.00 91.69 521 LEU A C 1
ATOM 3990 O O . LEU A 1 521 ? -39.187 7.145 39.176 1.00 91.69 521 LEU A O 1
ATOM 3994 N N . LYS A 1 522 ? -37.272 5.986 39.338 1.00 92.19 522 LYS A N 1
ATOM 3995 C CA . LYS A 1 522 ? -37.822 4.962 40.242 1.00 92.19 522 LYS A CA 1
ATOM 3996 C C . LYS A 1 522 ? -38.302 5.533 41.576 1.00 92.19 522 LYS A C 1
ATOM 3998 O O . LYS A 1 522 ? -39.375 5.148 42.036 1.00 92.19 522 LYS A O 1
ATOM 4003 N N . ALA A 1 523 ? -37.559 6.469 42.166 1.00 90.31 523 ALA A N 1
ATOM 4004 C CA . ALA A 1 523 ? -37.953 7.112 43.418 1.00 90.31 523 ALA A CA 1
ATOM 4005 C C . ALA A 1 523 ? -39.211 7.988 43.261 1.00 90.31 523 ALA A C 1
ATOM 4007 O O . ALA A 1 523 ? -40.092 7.942 44.122 1.00 90.31 523 ALA A O 1
ATOM 4008 N N . ARG A 1 524 ? -39.346 8.725 42.145 1.00 89.50 524 ARG A N 1
ATOM 4009 C CA . ARG A 1 524 ? -40.582 9.450 41.802 1.00 89.50 524 ARG A CA 1
ATOM 4010 C C . ARG A 1 524 ? -41.747 8.476 41.624 1.00 89.50 524 ARG A C 1
ATOM 4012 O O . ARG A 1 524 ? -42.775 8.627 42.280 1.00 89.50 524 ARG A O 1
ATOM 4019 N N . ASP A 1 525 ? -41.583 7.476 40.760 1.00 87.56 525 ASP A N 1
ATOM 4020 C CA . ASP A 1 525 ? -42.683 6.625 40.291 1.00 87.56 525 ASP A CA 1
ATOM 4021 C C . ASP A 1 525 ? -43.229 5.689 41.380 1.00 87.56 525 ASP A C 1
ATOM 4023 O O . ASP A 1 525 ? -44.417 5.380 41.377 1.00 87.56 525 ASP A O 1
ATOM 4027 N N . GLN A 1 526 ? -42.402 5.277 42.350 1.00 85.75 526 GLN A N 1
ATOM 4028 C CA . GLN A 1 526 ? -42.846 4.422 43.460 1.00 85.75 526 GLN A CA 1
ATOM 4029 C C . GLN A 1 526 ? -43.394 5.180 44.678 1.00 85.75 526 GLN A C 1
ATOM 4031 O O . GLN A 1 526 ? -44.025 4.552 45.529 1.00 85.75 526 GLN A O 1
ATOM 4036 N N . LYS A 1 527 ? -43.136 6.491 44.813 1.00 82.69 527 LYS A N 1
ATOM 4037 C CA . LYS A 1 527 ? -43.519 7.273 46.010 1.00 82.69 527 LYS A CA 1
ATOM 4038 C C . LYS A 1 527 ? -44.402 8.487 45.722 1.00 82.69 527 LYS A C 1
ATOM 4040 O O . LYS A 1 527 ? -44.940 9.060 46.662 1.00 82.69 527 LYS A O 1
ATOM 4045 N N . GLY A 1 528 ? -44.569 8.886 44.459 1.00 82.25 528 GLY A N 1
ATOM 4046 C CA . GLY A 1 528 ? -45.380 10.048 44.084 1.00 82.25 528 GLY A CA 1
ATOM 4047 C C . GLY A 1 528 ? -44.812 11.384 44.576 1.00 82.25 528 GLY A C 1
ATOM 4048 O O . GLY A 1 528 ? -45.566 12.336 44.751 1.00 82.25 528 GLY A O 1
ATOM 4049 N N . LEU A 1 529 ? -43.498 11.457 44.819 1.00 85.56 529 LEU A N 1
ATOM 4050 C CA . LEU A 1 529 ? -42.805 12.642 45.338 1.00 85.56 529 LEU A CA 1
ATOM 4051 C C . LEU A 1 529 ? -41.984 13.352 44.259 1.00 85.56 529 LEU A C 1
ATOM 4053 O O . LEU A 1 529 ? -41.538 12.736 43.291 1.00 85.56 529 LEU A O 1
ATOM 4057 N N . SER A 1 530 ? -41.720 14.642 44.471 1.00 90.06 530 SER A N 1
ATOM 4058 C CA . SER A 1 530 ? -40.714 15.385 43.699 1.00 90.06 530 SER A CA 1
ATOM 4059 C C . SER A 1 530 ? -39.315 14.954 44.136 1.00 90.06 530 SER A C 1
ATOM 4061 O O . SER A 1 530 ? -38.972 15.128 45.302 1.00 90.06 530 SER A O 1
ATOM 4063 N N . VAL A 1 531 ? -38.497 14.394 43.245 1.00 92.12 531 VAL A N 1
ATOM 4064 C CA . VAL A 1 531 ? -37.180 13.832 43.598 1.00 92.12 531 VAL A CA 1
ATOM 4065 C C . VAL A 1 531 ? -36.064 14.533 42.835 1.00 92.12 531 VAL A C 1
ATOM 4067 O O . VAL A 1 531 ? -36.120 14.634 41.612 1.00 92.12 531 VAL A O 1
ATOM 4070 N N . MET A 1 532 ? -35.017 14.944 43.550 1.00 93.12 532 MET A N 1
ATOM 4071 C CA . MET A 1 532 ? -33.737 15.371 42.985 1.00 93.12 532 MET A CA 1
ATOM 4072 C C . MET A 1 532 ? -32.603 14.500 43.532 1.00 93.12 532 MET A C 1
ATOM 4074 O O . MET A 1 532 ? -32.454 14.337 44.743 1.00 93.12 532 MET A O 1
ATOM 4078 N N . VAL A 1 533 ? -31.777 13.974 42.632 1.00 94.31 533 VAL A N 1
ATOM 4079 C CA . VAL A 1 533 ? -30.574 13.204 42.957 1.00 94.31 533 VAL A CA 1
ATOM 4080 C C . VAL A 1 533 ? -29.366 13.928 42.377 1.00 94.31 533 VAL A C 1
ATOM 4082 O O . VAL A 1 533 ? -29.384 14.340 41.213 1.00 94.31 533 VAL A O 1
ATOM 4085 N N . PHE A 1 534 ? -28.305 14.058 43.169 1.00 92.94 534 PHE A N 1
ATOM 4086 C CA . PHE A 1 534 ? -27.014 14.550 42.698 1.00 92.94 534 PHE A CA 1
ATOM 4087 C C . PHE A 1 534 ? -25.883 13.579 43.037 1.00 92.94 534 PHE A C 1
ATOM 4089 O O . PHE A 1 534 ? -25.900 12.920 44.075 1.00 92.94 534 PHE A O 1
ATOM 4096 N N . SER A 1 535 ? -24.898 13.499 42.148 1.00 92.06 535 SER A N 1
ATOM 4097 C CA . SER A 1 535 ? -23.692 12.687 42.299 1.00 92.06 535 SER A CA 1
ATOM 4098 C C . SER A 1 535 ? -22.462 13.536 42.019 1.00 92.06 535 SER A C 1
ATOM 4100 O O . SER A 1 535 ? -22.466 14.371 41.111 1.00 92.06 535 SER A O 1
ATOM 4102 N N . THR A 1 536 ? -21.416 13.328 42.812 1.00 87.75 536 THR A N 1
ATOM 4103 C CA . THR A 1 536 ? -20.147 14.055 42.739 1.00 87.75 536 THR A CA 1
ATOM 4104 C C . THR A 1 536 ? -19.018 13.112 42.353 1.00 87.75 536 THR A C 1
ATOM 4106 O O . THR A 1 536 ? -18.900 12.019 42.903 1.00 87.75 536 THR A O 1
ATOM 4109 N N . ASP A 1 537 ? -18.166 13.549 41.431 1.00 82.62 537 ASP A N 1
ATOM 4110 C CA . ASP A 1 537 ? -16.904 12.889 41.106 1.00 82.62 537 ASP A CA 1
ATOM 4111 C C . ASP A 1 537 ? -15.738 13.728 41.633 1.00 82.62 537 ASP A C 1
ATOM 4113 O O . ASP A 1 537 ? -15.329 14.716 41.021 1.00 82.62 537 ASP A O 1
ATOM 4117 N N . GLU A 1 538 ? -15.217 13.322 42.788 1.00 77.38 538 GLU A N 1
ATOM 4118 C CA . GLU A 1 538 ? -14.120 13.990 43.498 1.00 77.38 538 GLU A CA 1
ATOM 4119 C C . GLU A 1 538 ? -12.782 13.878 42.738 1.00 77.38 538 GLU A C 1
ATOM 4121 O O . GLU A 1 538 ? -11.896 14.706 42.929 1.00 77.38 538 GLU A O 1
ATOM 4126 N N . ALA A 1 539 ? -12.643 12.924 41.805 1.00 73.62 539 ALA A N 1
ATOM 4127 C CA . ALA A 1 539 ? -11.452 12.791 40.962 1.00 73.62 539 ALA A CA 1
ATOM 4128 C C . ALA A 1 539 ? -11.453 13.734 39.741 1.00 73.62 539 ALA A C 1
ATOM 4130 O O . ALA A 1 539 ? -10.416 13.896 39.094 1.00 73.62 539 ALA A O 1
ATOM 4131 N N . SER A 1 540 ? -12.593 14.354 39.406 1.00 75.94 540 SER A N 1
ATOM 4132 C CA . SER A 1 540 ? -12.694 15.342 38.319 1.00 75.94 540 SER A CA 1
ATOM 4133 C C . SER A 1 540 ? -13.304 16.687 38.724 1.00 75.94 540 SER A C 1
ATOM 4135 O O . SER A 1 540 ? -13.383 17.578 37.880 1.00 75.94 540 SER A O 1
ATOM 4137 N N . ASN A 1 541 ? -13.704 16.849 39.992 1.00 79.00 541 ASN A N 1
ATOM 4138 C CA . ASN A 1 541 ? -14.424 18.012 40.519 1.00 79.00 541 ASN A CA 1
ATOM 4139 C C . ASN A 1 541 ? -15.660 18.374 39.680 1.00 79.00 541 ASN A C 1
ATOM 4141 O O . ASN A 1 541 ? -15.844 19.522 39.274 1.00 79.00 541 ASN A O 1
ATOM 4145 N N . LYS A 1 542 ? -16.520 17.379 39.424 1.00 82.62 542 LYS A N 1
ATOM 4146 C CA . LYS A 1 542 ? -17.771 17.544 38.666 1.00 82.62 542 LYS A CA 1
ATOM 4147 C C . LYS A 1 542 ? -18.990 17.050 39.429 1.00 82.62 542 LYS A C 1
ATOM 4149 O O . LYS A 1 542 ? -18.922 16.069 40.169 1.00 82.62 542 LYS A O 1
ATOM 4154 N N . VAL A 1 543 ? -20.125 17.699 39.169 1.00 86.75 543 VAL A N 1
ATOM 4155 C CA . VAL A 1 543 ? -21.450 17.295 39.659 1.00 86.75 543 VAL A CA 1
ATOM 4156 C C . VAL A 1 543 ? -22.330 16.877 38.485 1.00 86.75 543 VAL A C 1
ATOM 4158 O O . VAL A 1 543 ? -22.373 17.555 37.456 1.00 86.75 543 VAL A O 1
ATOM 4161 N N . VAL A 1 544 ? -23.072 15.788 38.669 1.00 90.38 544 VAL A N 1
ATOM 4162 C CA . VAL A 1 544 ? -24.205 15.390 37.828 1.00 90.38 544 VAL A CA 1
ATOM 4163 C C . VAL A 1 544 ? -25.475 15.492 38.665 1.00 90.38 544 VAL A C 1
ATOM 4165 O O . VAL A 1 544 ? -25.559 14.886 39.731 1.00 90.38 544 VAL A O 1
ATOM 4168 N N . VAL A 1 545 ? -26.471 16.235 38.183 1.00 91.38 545 VAL A N 1
ATOM 4169 C CA . VAL A 1 545 ? -27.764 16.430 38.856 1.00 91.38 545 VAL A CA 1
ATOM 4170 C C . VAL A 1 545 ? -28.890 15.979 37.936 1.00 91.38 545 VAL A C 1
ATOM 4172 O O . VAL A 1 545 ? -28.904 16.296 36.746 1.00 91.38 545 VAL A O 1
ATOM 4175 N N . CYS A 1 546 ? -29.879 15.278 38.478 1.00 92.81 546 CYS A N 1
ATOM 4176 C CA . CYS A 1 546 ? -31.137 15.014 37.791 1.00 92.81 546 CYS A CA 1
ATOM 4177 C C . CYS A 1 546 ? -32.302 15.213 38.764 1.00 92.81 546 CYS A C 1
ATOM 4179 O O . CYS A 1 546 ? -32.186 14.900 39.948 1.00 92.81 546 CYS A O 1
ATOM 4181 N N . ALA A 1 547 ? -33.419 15.743 38.274 1.00 91.62 547 ALA A N 1
ATOM 4182 C CA . ALA A 1 547 ? -34.634 15.888 39.061 1.00 91.62 547 ALA A CA 1
ATOM 4183 C C . ALA A 1 547 ? -35.872 15.561 38.232 1.00 91.62 547 ALA A C 1
ATOM 4185 O O . ALA A 1 547 ? -35.895 15.773 37.015 1.00 91.62 547 ALA A O 1
ATOM 4186 N N . ALA A 1 548 ? -36.905 15.067 38.906 1.00 90.62 548 ALA A N 1
ATOM 4187 C CA . ALA A 1 548 ? -38.214 14.834 38.330 1.00 90.62 548 ALA A CA 1
ATOM 4188 C C . ALA A 1 548 ? -39.325 15.177 39.323 1.00 90.62 548 ALA A C 1
ATOM 4190 O O . ALA A 1 548 ? -39.206 14.942 40.526 1.00 90.62 548 ALA A O 1
ATOM 4191 N N . VAL A 1 549 ? -40.428 15.695 38.794 1.00 88.12 549 VAL A N 1
ATOM 4192 C CA . VAL A 1 549 ? -41.640 16.035 39.549 1.00 88.12 549 VAL A CA 1
ATOM 4193 C C . VAL A 1 549 ? -42.790 15.172 39.008 1.00 88.12 549 VAL A C 1
ATOM 4195 O O . VAL A 1 549 ? -42.854 14.952 37.792 1.00 88.12 549 VAL A O 1
ATOM 4198 N N . PRO A 1 550 ? -43.666 14.615 39.865 1.00 82.94 550 PRO A N 1
ATOM 4199 C CA . PRO A 1 550 ? -44.886 13.941 39.428 1.00 82.94 550 PRO A CA 1
ATOM 4200 C C . PRO A 1 550 ? -45.779 14.914 38.654 1.00 82.94 550 PRO A C 1
ATOM 4202 O O . PRO A 1 550 ? -45.966 16.048 39.082 1.00 82.94 550 PRO A O 1
ATOM 4205 N N . GLN A 1 551 ? -46.350 14.480 37.531 1.00 70.38 551 GLN A N 1
ATOM 4206 C CA . GLN A 1 551 ? -47.276 15.321 36.767 1.00 70.38 551 GLN A CA 1
ATOM 4207 C C . GLN A 1 551 ? -48.609 15.411 37.525 1.00 70.38 551 GLN A C 1
ATOM 4209 O O . GLN A 1 551 ? -49.244 14.385 37.780 1.00 70.38 551 GLN A O 1
ATOM 4214 N N . GLY A 1 552 ? -49.008 16.617 37.935 1.00 58.81 552 GLY A N 1
ATOM 4215 C CA . GLY A 1 552 ? -50.186 16.828 38.766 1.00 58.81 552 GLY A CA 1
ATOM 4216 C C . GLY A 1 552 ? -51.468 16.970 37.948 1.00 58.81 552 GLY A C 1
ATOM 4217 O O . GLY A 1 552 ? -51.540 17.739 36.993 1.00 58.81 552 GLY A O 1
ATOM 4218 N N . ASN A 1 553 ? -52.545 16.311 38.382 1.00 46.78 553 ASN A N 1
ATOM 4219 C CA . ASN A 1 553 ? -53.891 16.703 37.957 1.00 46.78 553 ASN A CA 1
ATOM 4220 C C . ASN A 1 553 ? -54.241 18.028 38.658 1.00 46.78 553 ASN A C 1
ATOM 4222 O O . ASN A 1 553 ? -54.649 18.042 39.820 1.00 46.78 553 ASN A O 1
ATOM 4226 N N . GLY A 1 554 ? -53.987 19.135 37.954 1.00 45.38 554 GLY A N 1
ATOM 4227 C CA . GLY A 1 554 ? -53.737 20.466 38.513 1.00 45.38 554 GLY A CA 1
ATOM 4228 C C . GLY A 1 554 ? -54.678 20.958 39.620 1.00 45.38 554 GLY A C 1
ATOM 4229 O O . GLY A 1 554 ? -55.870 21.179 39.397 1.00 45.38 554 GLY A O 1
ATOM 4230 N N . LYS A 1 555 ? -54.092 21.227 40.798 1.00 40.34 555 LYS A N 1
ATOM 4231 C CA . LYS A 1 555 ? -54.642 22.083 41.871 1.00 40.34 555 LYS A CA 1
ATOM 4232 C C . LYS A 1 555 ? -53.554 22.513 42.874 1.00 40.34 555 LYS A C 1
ATOM 4234 O O . LYS A 1 555 ? -53.573 22.163 44.048 1.00 40.34 555 LYS A O 1
ATOM 4239 N N . GLY A 1 556 ? -52.588 23.295 42.395 1.00 47.97 556 GLY A N 1
ATOM 4240 C CA . GLY A 1 556 ? -51.515 23.886 43.203 1.00 47.97 556 GLY A CA 1
ATOM 4241 C C . GLY A 1 556 ? -50.543 24.696 42.343 1.00 47.97 556 GLY A C 1
ATOM 4242 O O . GLY A 1 556 ? -50.669 24.705 41.120 1.00 47.97 556 GLY A O 1
ATOM 4243 N N . LYS A 1 557 ? -49.560 25.363 42.964 1.00 50.34 557 LYS A N 1
ATOM 4244 C CA . LYS A 1 557 ? -48.358 25.792 42.232 1.00 50.34 557 LYS A CA 1
ATOM 4245 C C . LYS A 1 557 ? -47.497 24.555 41.992 1.00 50.34 557 LYS A C 1
ATOM 4247 O O . LYS A 1 557 ? -46.871 24.069 42.931 1.00 50.34 557 LYS A O 1
ATOM 4252 N N . GLU A 1 558 ? -47.495 24.045 40.767 1.00 65.88 558 GLU A N 1
ATOM 4253 C CA . GLU A 1 558 ? -46.582 22.971 40.377 1.00 65.88 558 GLU A CA 1
ATOM 4254 C C . GLU A 1 558 ? -45.129 23.466 40.402 1.00 65.88 558 GLU A C 1
ATOM 4256 O O . GLU A 1 558 ? -44.844 24.624 40.089 1.00 65.88 558 GLU A O 1
ATOM 4261 N N . LEU A 1 559 ? -44.213 22.588 40.812 1.00 74.44 559 LEU A N 1
ATOM 4262 C CA . LEU A 1 559 ? -42.779 22.859 40.841 1.00 74.44 559 LEU A CA 1
ATOM 4263 C C . LEU A 1 559 ? -42.204 22.597 39.445 1.00 74.44 559 LEU A C 1
ATOM 4265 O O . LEU A 1 559 ? -42.123 21.444 39.021 1.00 74.44 559 LEU A O 1
ATOM 4269 N N . GLU A 1 560 ? -41.813 23.647 38.719 1.00 84.75 560 GLU A N 1
ATOM 4270 C CA . GLU A 1 560 ? -41.216 23.476 37.392 1.00 84.75 560 GLU A CA 1
ATOM 4271 C C . GLU A 1 560 ? -39.811 22.864 37.522 1.00 84.75 560 GLU A C 1
ATOM 4273 O O . GLU A 1 560 ? -38.974 23.289 38.321 1.00 84.75 560 GLU A O 1
ATOM 4278 N N . VAL A 1 561 ? -39.565 21.796 36.762 1.00 84.94 561 VAL A N 1
ATOM 4279 C CA . VAL A 1 561 ? -38.394 20.926 36.942 1.00 84.94 561 VAL A CA 1
ATOM 4280 C C . VAL A 1 561 ? -37.120 21.577 36.406 1.00 84.94 561 VAL A C 1
ATOM 4282 O O . VAL A 1 561 ? -36.038 21.361 36.953 1.00 84.94 561 VAL A O 1
ATOM 4285 N N . SER A 1 562 ? -37.234 22.387 35.355 1.00 85.06 562 SER A N 1
ATOM 4286 C CA . SER A 1 562 ? -36.112 23.114 34.759 1.00 85.06 562 SER A CA 1
ATOM 4287 C C . SER A 1 562 ? -35.658 24.262 35.668 1.00 85.06 562 SER A C 1
ATOM 4289 O O . SER A 1 562 ? -34.456 24.400 35.885 1.00 85.06 562 SER A O 1
ATOM 4291 N N . GLU A 1 563 ? -36.589 25.019 36.262 1.00 86.62 563 GLU A N 1
ATOM 4292 C CA . GLU A 1 563 ? -36.340 26.008 37.320 1.00 86.62 563 GLU A CA 1
ATOM 4293 C C . GLU A 1 563 ? -35.706 25.361 38.556 1.00 86.62 563 GLU A C 1
ATOM 4295 O O . GLU A 1 563 ? -34.696 25.860 39.053 1.00 86.62 563 GLU A O 1
ATOM 4300 N N . TRP A 1 564 ? -36.233 24.222 39.028 1.00 88.25 564 TRP A N 1
ATOM 4301 C CA . TRP A 1 564 ? -35.685 23.537 40.204 1.00 88.25 564 TRP A CA 1
ATOM 4302 C C . TRP A 1 564 ? -34.241 23.067 39.979 1.00 88.25 564 TRP A C 1
ATOM 4304 O O . TRP A 1 564 ? -33.380 23.289 40.833 1.00 88.25 564 TRP A O 1
ATOM 4314 N N . VAL A 1 565 ? -33.937 22.487 38.810 1.00 87.38 565 VAL A N 1
ATOM 4315 C CA . VAL A 1 565 ? -32.556 22.128 38.447 1.00 87.38 565 VAL A CA 1
ATOM 4316 C C . VAL A 1 565 ? -31.698 23.377 38.222 1.00 87.38 565 VAL A C 1
ATOM 4318 O O . VAL A 1 565 ? -30.564 23.399 38.684 1.00 87.38 565 VAL A O 1
ATOM 4321 N N . ALA A 1 566 ? -32.200 24.435 37.578 1.00 87.38 566 ALA A N 1
ATOM 4322 C CA . ALA A 1 566 ? -31.440 25.674 37.384 1.00 87.38 566 ALA A CA 1
ATOM 4323 C C . ALA A 1 566 ? -31.035 26.317 38.723 1.00 87.38 566 ALA A C 1
ATOM 4325 O O . ALA A 1 566 ? -29.866 26.651 38.907 1.00 87.38 566 ALA A O 1
ATOM 4326 N N . ALA A 1 567 ? -31.959 26.398 39.685 1.00 87.25 567 ALA A N 1
ATOM 4327 C CA . ALA A 1 567 ? -31.687 26.885 41.036 1.00 87.25 567 ALA A CA 1
ATOM 4328 C C . ALA A 1 567 ? -30.692 25.992 41.803 1.00 87.25 567 ALA A C 1
ATOM 4330 O O . ALA A 1 567 ? -29.890 26.501 42.582 1.00 87.25 567 ALA A O 1
ATOM 4331 N N . ALA A 1 568 ? -30.694 24.675 41.562 1.00 86.00 568 ALA A N 1
ATOM 4332 C CA . ALA A 1 568 ? -29.716 23.752 42.144 1.00 86.00 568 ALA A CA 1
ATOM 4333 C C . ALA A 1 568 ? -28.323 23.831 41.483 1.00 86.00 568 ALA A C 1
ATOM 4335 O O . ALA A 1 568 ? -27.320 23.622 42.163 1.00 86.00 568 ALA A O 1
ATOM 4336 N N . MET A 1 569 ? -28.240 24.155 40.186 1.00 85.81 569 MET A N 1
ATOM 4337 C CA . MET A 1 569 ? -26.966 24.344 39.474 1.00 85.81 569 MET A CA 1
ATOM 4338 C C . MET A 1 569 ? -26.357 25.743 39.685 1.00 85.81 569 MET A C 1
ATOM 4340 O O . MET A 1 569 ? -25.142 25.896 39.565 1.00 85.81 569 MET A O 1
ATOM 4344 N N . GLN A 1 570 ? -27.162 26.762 40.016 1.00 84.88 570 GLN A N 1
ATOM 4345 C CA . GLN A 1 570 ? -26.705 28.151 40.174 1.00 84.88 570 GLN A CA 1
ATOM 4346 C C . GLN A 1 570 ? -25.541 28.322 41.179 1.00 84.88 570 GLN A C 1
ATOM 4348 O O . GLN A 1 570 ? -24.581 29.005 40.823 1.00 84.88 570 GLN A O 1
ATOM 4353 N N . PRO A 1 571 ? -25.527 27.695 42.378 1.00 82.50 571 PRO A N 1
ATOM 4354 C CA . PRO A 1 571 ? -24.415 27.824 43.330 1.00 82.50 571 PRO A CA 1
ATOM 4355 C C . PRO A 1 571 ? -23.095 27.188 42.866 1.00 82.50 571 PRO A C 1
ATOM 4357 O O . PRO A 1 571 ? -22.070 27.386 43.512 1.00 82.50 571 PRO A O 1
ATOM 4360 N N . ILE A 1 572 ? -23.122 26.404 41.783 1.00 78.25 572 ILE A N 1
ATOM 4361 C CA . ILE A 1 572 ? -21.962 25.714 41.203 1.00 78.25 572 ILE A CA 1
ATOM 4362 C C . ILE A 1 572 ? -21.698 26.135 39.746 1.00 78.25 572 ILE A C 1
ATOM 4364 O O . ILE A 1 572 ? -20.961 25.452 39.050 1.00 78.25 572 ILE A O 1
ATOM 4368 N N . ASN A 1 573 ? -22.299 27.238 39.270 1.00 79.06 573 ASN A N 1
ATOM 4369 C CA . ASN A 1 573 ? -22.167 2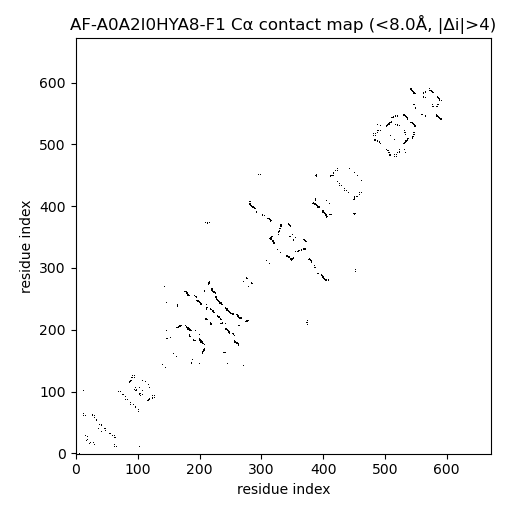7.781 37.902 1.00 79.06 573 ASN A CA 1
ATOM 4370 C C . ASN A 1 573 ? -22.469 26.798 36.742 1.00 79.06 573 ASN A C 1
ATOM 4372 O O . ASN A 1 573 ? -22.189 27.099 35.577 1.00 79.06 573 ASN A O 1
ATOM 4376 N N . GLY A 1 574 ? -23.060 25.639 37.037 1.00 76.81 574 GLY A N 1
ATOM 4377 C CA . GLY A 1 574 ? -23.262 24.568 36.066 1.00 76.81 574 GLY A CA 1
ATOM 4378 C C . GLY A 1 574 ? -24.456 24.792 35.138 1.00 76.81 574 GLY A C 1
ATOM 4379 O O . GLY A 1 574 ? -25.321 25.637 35.373 1.00 76.81 574 GLY A O 1
ATOM 4380 N N . ARG A 1 575 ? -24.534 24.000 34.063 1.00 79.88 575 ARG A N 1
ATOM 4381 C CA . ARG A 1 575 ? -25.569 24.154 33.028 1.00 79.88 575 ARG A CA 1
ATOM 4382 C C . ARG A 1 575 ? -26.711 23.163 33.238 1.00 79.88 575 ARG A C 1
ATOM 4384 O O . ARG A 1 575 ? -26.476 21.964 33.379 1.00 79.88 575 ARG A O 1
ATOM 4391 N N . SER A 1 576 ? -27.950 23.651 33.196 1.00 80.12 576 SER A N 1
ATOM 4392 C CA . SER A 1 576 ? -29.164 22.830 33.147 1.00 80.12 576 SER A CA 1
ATOM 4393 C C . SER A 1 576 ? -29.628 22.602 31.702 1.00 80.12 576 SER A C 1
ATOM 4395 O O . SER A 1 576 ? -29.544 23.485 30.847 1.00 80.12 576 SER A O 1
ATOM 4397 N N . GLY A 1 577 ? -30.120 21.397 31.409 1.00 74.12 577 GLY A N 1
ATOM 4398 C CA . GLY A 1 577 ? -30.845 21.105 30.172 1.00 74.12 577 GLY A CA 1
ATOM 4399 C C . GLY A 1 577 ? -32.322 21.491 30.286 1.00 74.12 577 GLY A C 1
ATOM 4400 O O . GLY A 1 577 ? -32.904 21.395 31.365 1.00 74.12 577 GLY A O 1
ATOM 4401 N N . LYS A 1 578 ? -32.951 21.879 29.167 1.00 65.62 578 LYS A N 1
ATOM 4402 C CA . LYS A 1 578 ? -34.407 22.102 29.110 1.00 65.62 578 LYS A CA 1
ATOM 4403 C C . LYS A 1 578 ? -35.144 20.808 29.477 1.00 65.62 578 LYS A C 1
ATOM 4405 O O . LYS A 1 578 ? -34.912 19.780 28.838 1.00 65.62 578 LYS A O 1
ATOM 4410 N N . GLY A 1 579 ? -36.010 20.860 30.490 1.00 66.12 579 GLY A N 1
ATOM 4411 C CA . GLY A 1 579 ? -36.771 19.700 30.944 1.00 66.12 579 GLY A CA 1
ATOM 4412 C C . GLY A 1 579 ? -37.771 19.193 29.902 1.00 66.12 579 GLY A C 1
ATOM 4413 O O . GLY A 1 579 ? -38.230 19.935 29.032 1.00 66.12 579 GLY A O 1
ATOM 4414 N N . LYS A 1 580 ? -38.130 17.909 29.989 1.00 69.75 580 LYS A N 1
ATOM 4415 C CA . LYS A 1 580 ? -39.192 17.301 29.173 1.00 69.75 580 LYS A CA 1
ATOM 4416 C C . LYS A 1 580 ? -39.955 16.259 29.990 1.00 69.75 580 LYS A C 1
ATOM 4418 O O . LYS A 1 580 ? -39.344 15.459 30.690 1.00 69.75 580 LYS A O 1
ATOM 4423 N N . ALA A 1 581 ? -41.287 16.270 29.893 1.00 67.06 581 ALA A N 1
ATOM 4424 C CA . ALA A 1 581 ? -42.188 15.329 30.576 1.00 67.06 581 ALA A CA 1
ATOM 4425 C C . ALA A 1 581 ? -41.984 15.218 32.110 1.00 67.06 581 ALA A C 1
ATOM 4427 O O . ALA A 1 581 ? -42.155 14.145 32.690 1.00 67.06 581 ALA A O 1
ATOM 4428 N N . GLY A 1 582 ? -41.625 16.323 32.774 1.00 72.19 582 GLY A N 1
ATOM 4429 C CA . GLY A 1 582 ? -41.394 16.346 34.223 1.00 72.19 582 GLY A CA 1
ATOM 4430 C C . GLY A 1 582 ? -40.051 15.747 34.662 1.00 72.19 582 GLY A C 1
ATOM 4431 O O . GLY A 1 582 ? -39.948 15.288 35.794 1.00 72.19 582 GLY A O 1
ATOM 4432 N N . LEU A 1 583 ? -39.041 15.732 33.783 1.00 84.81 583 LEU A N 1
ATOM 4433 C CA . LEU A 1 583 ? -37.658 15.319 34.053 1.00 84.81 583 LEU A CA 1
ATOM 4434 C C . LEU A 1 583 ? -36.684 16.371 33.490 1.00 84.81 583 LEU A C 1
ATOM 4436 O O . LEU A 1 583 ? -36.822 16.774 32.333 1.00 84.81 583 LEU A O 1
ATOM 4440 N N . ALA A 1 584 ? -35.673 16.769 34.265 1.00 85.44 584 ALA A N 1
ATOM 4441 C CA . ALA A 1 584 ? -34.549 17.584 33.795 1.00 85.44 584 ALA A CA 1
ATOM 4442 C C . ALA A 1 584 ? -33.217 17.101 34.397 1.00 85.44 584 ALA A C 1
ATOM 4444 O O . ALA A 1 584 ? -33.182 16.377 35.394 1.00 85.44 584 ALA A O 1
ATOM 4445 N N . SER A 1 585 ? -32.101 17.497 33.785 1.00 86.38 585 SER A N 1
ATOM 4446 C CA . SER A 1 585 ? -30.753 17.174 34.263 1.00 86.38 585 SER A CA 1
ATOM 4447 C C . SER A 1 585 ? -29.792 18.334 34.039 1.00 86.38 585 SER A C 1
ATOM 4449 O O . SER A 1 585 ? -29.888 19.024 33.023 1.00 86.38 585 SER A O 1
ATOM 4451 N N . GLY A 1 586 ? -28.857 18.517 34.965 1.00 82.25 586 GLY A N 1
ATOM 4452 C CA . GLY A 1 586 ? -27.771 19.485 34.881 1.00 82.25 586 GLY A CA 1
ATOM 4453 C C . GLY A 1 586 ? -26.416 18.819 35.090 1.00 82.25 586 GLY A C 1
ATOM 4454 O O . GLY A 1 586 ? -26.312 17.774 35.734 1.00 82.25 586 GLY A O 1
ATOM 4455 N N . GLN A 1 587 ? -25.377 19.418 34.521 1.00 81.12 587 GLN A N 1
ATOM 4456 C CA . GLN A 1 587 ? -23.99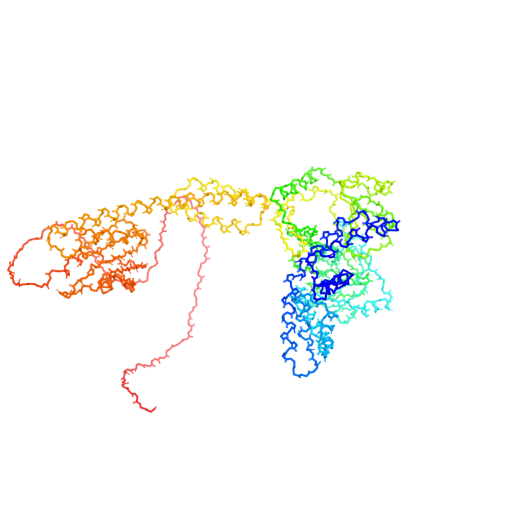9 18.974 34.698 1.00 81.12 587 GLN A CA 1
ATOM 4457 C C . GLN A 1 587 ? -23.070 20.185 34.722 1.00 81.12 587 GLN A C 1
ATOM 4459 O O . GLN A 1 587 ? -23.293 21.174 34.016 1.00 81.12 587 GLN A O 1
ATOM 4464 N N . ASP A 1 588 ? -22.033 20.097 35.547 1.00 71.88 588 ASP A N 1
ATOM 4465 C CA . ASP A 1 588 ? -20.980 21.103 35.632 1.00 71.88 588 ASP A CA 1
ATOM 4466 C C . ASP A 1 588 ? -19.610 20.559 35.175 1.00 71.88 588 ASP A C 1
ATOM 4468 O O . ASP A 1 588 ? -19.397 19.346 35.069 1.00 71.88 588 ASP A O 1
ATOM 4472 N N . PHE A 1 589 ? -18.691 21.475 34.865 1.00 54.66 589 PHE A N 1
ATOM 4473 C CA . PHE A 1 589 ? -17.335 21.208 34.402 1.00 54.66 589 PHE A CA 1
ATOM 4474 C C . PHE A 1 589 ? -16.231 21.607 35.403 1.00 54.66 589 PHE A C 1
ATOM 4476 O O . PHE A 1 589 ? -15.084 21.254 35.132 1.00 54.66 589 PHE A O 1
ATOM 4483 N N . SER A 1 590 ? -16.526 22.313 36.508 1.00 42.66 590 SER A N 1
ATOM 4484 C CA . SER A 1 590 ? -15.529 22.777 37.489 1.00 42.66 590 SER A CA 1
ATOM 4485 C C . SER A 1 590 ? -16.142 23.238 38.831 1.00 42.66 590 SER A C 1
ATOM 4487 O O . SER A 1 590 ? -16.403 24.431 39.025 1.00 42.66 590 SER A O 1
ATOM 4489 N N . ILE A 1 591 ? -16.218 22.343 39.824 1.00 49.50 591 ILE A N 1
ATOM 4490 C CA . ILE A 1 591 ? -16.478 22.737 41.220 1.00 49.50 591 ILE A CA 1
ATOM 4491 C C . ILE A 1 591 ? -15.313 23.601 41.729 1.00 49.50 591 ILE A C 1
ATOM 4493 O O . ILE A 1 591 ? -14.203 23.111 41.937 1.00 49.50 591 ILE A O 1
ATOM 4497 N N . VAL A 1 592 ? -15.584 24.877 42.010 1.00 36.47 592 VAL A N 1
ATOM 4498 C CA . VAL A 1 592 ? -14.707 25.721 42.835 1.00 36.47 592 VAL A CA 1
ATOM 4499 C C . VAL A 1 592 ? -15.086 25.514 44.305 1.00 36.47 592 VAL A C 1
ATOM 4501 O O . VAL A 1 592 ? -16.258 25.618 44.669 1.00 36.47 592 VAL A O 1
ATOM 4504 N N . CYS A 1 593 ? -14.109 25.203 45.161 1.00 34.78 593 CYS A N 1
ATOM 4505 C CA . CYS A 1 593 ? -14.350 24.863 46.566 1.00 34.78 593 CYS A CA 1
ATOM 4506 C C . CYS A 1 593 ? -15.000 26.005 47.366 1.00 34.78 593 CYS A C 1
ATOM 4508 O O . CYS A 1 593 ? -14.327 26.934 47.805 1.00 34.78 593 CYS A O 1
ATOM 4510 N N . CYS A 1 594 ? -16.302 25.881 47.634 1.00 30.12 594 CYS A N 1
ATOM 4511 C CA . CYS A 1 594 ? -17.020 26.718 48.599 1.00 30.12 594 CYS A CA 1
ATOM 4512 C C . CYS A 1 594 ? -18.112 25.933 49.360 1.00 30.12 594 CYS A C 1
ATOM 4514 O O . CYS A 1 594 ? -19.210 26.426 49.605 1.00 30.12 594 CYS A O 1
ATOM 4516 N N . TRP A 1 595 ? -17.826 24.672 49.710 1.00 35.31 595 TRP A N 1
ATOM 4517 C CA . TRP A 1 595 ? -18.763 23.787 50.414 1.00 35.31 595 TRP A CA 1
ATOM 4518 C C . TRP A 1 595 ? -18.434 23.643 51.903 1.00 35.31 595 TRP A C 1
ATOM 4520 O O . TRP A 1 595 ? -17.814 22.688 52.363 1.00 35.31 595 TRP A O 1
ATOM 4530 N N . SER A 1 596 ? -18.916 24.614 52.673 1.00 30.58 596 SER A N 1
ATOM 4531 C CA . SER A 1 596 ? -19.208 24.485 54.103 1.00 30.58 596 SER A CA 1
ATOM 4532 C C . SER A 1 596 ? -20.344 25.447 54.473 1.00 30.58 596 SER A C 1
ATOM 4534 O O . SER A 1 596 ? -20.493 26.505 53.868 1.00 30.58 596 SER A O 1
ATOM 4536 N N . ILE A 1 597 ? -21.153 25.075 55.471 1.00 31.50 597 ILE A N 1
ATOM 4537 C CA . ILE A 1 597 ? -22.177 25.904 56.149 1.00 31.50 597 ILE A CA 1
ATOM 4538 C C . ILE A 1 597 ? -23.447 26.279 55.336 1.00 31.50 597 ILE A C 1
ATOM 4540 O O . ILE A 1 597 ? -24.545 26.193 55.887 1.00 31.50 597 ILE A O 1
ATOM 4544 N N . SER A 1 598 ? -23.371 26.679 54.062 1.00 28.69 598 SER A N 1
ATOM 4545 C CA . SER A 1 598 ? -24.484 27.420 53.419 1.00 28.69 598 SER A CA 1
ATOM 4546 C C . SER A 1 598 ? -25.750 26.619 53.050 1.00 28.69 598 SER A C 1
ATOM 4548 O O . SER A 1 598 ? -26.856 27.145 53.190 1.00 28.69 598 SER A O 1
ATOM 4550 N N . PHE A 1 599 ? -25.641 25.366 52.587 1.00 34.41 599 PHE A N 1
ATOM 4551 C CA . PHE A 1 599 ? -26.759 24.685 51.896 1.00 34.41 599 PHE A CA 1
ATOM 4552 C C . PHE A 1 599 ? -27.974 24.365 52.795 1.00 34.41 599 PHE A C 1
ATOM 4554 O O . PHE A 1 599 ? -29.113 24.372 52.334 1.00 34.41 599 PHE A O 1
ATOM 4561 N N . VAL A 1 600 ? -27.765 24.138 54.098 1.00 29.88 600 VAL A N 1
ATOM 4562 C CA . VAL A 1 600 ? -28.836 23.739 55.039 1.00 29.88 600 VAL A CA 1
ATOM 4563 C C . VAL A 1 600 ? -29.717 24.923 55.477 1.00 29.88 600 VAL A C 1
ATOM 4565 O O . VAL A 1 600 ? -30.858 24.727 55.897 1.00 29.88 600 VAL A O 1
ATOM 4568 N N . ARG A 1 601 ? -29.237 26.172 55.365 1.00 28.72 601 ARG A N 1
ATOM 4569 C CA . ARG A 1 601 ? -29.969 27.355 55.862 1.00 28.72 601 ARG A CA 1
ATOM 4570 C C . ARG A 1 601 ? -31.105 27.832 54.949 1.00 28.72 601 ARG A C 1
ATOM 4572 O O . ARG A 1 601 ? -32.064 28.409 55.456 1.00 28.72 601 ARG A O 1
ATOM 4579 N N . TYR A 1 602 ? -31.037 27.594 53.637 1.00 32.81 602 TYR A N 1
ATOM 4580 C CA . TYR A 1 602 ? -31.901 28.299 52.675 1.00 32.81 602 TYR A CA 1
ATOM 4581 C C . TYR A 1 602 ? -33.362 27.803 52.607 1.00 32.81 602 TYR A C 1
ATOM 4583 O O . TYR A 1 602 ? -34.224 28.492 52.072 1.00 32.81 602 TYR A O 1
ATOM 4591 N N . ILE A 1 603 ? -33.675 26.636 53.182 1.00 33.16 603 ILE A N 1
ATOM 4592 C CA . ILE A 1 603 ? -35.021 26.027 53.117 1.00 33.16 603 ILE A CA 1
ATOM 4593 C C . ILE A 1 603 ? -35.932 26.462 54.289 1.00 33.16 603 ILE A C 1
ATOM 4595 O O . ILE A 1 603 ? -37.142 26.251 54.244 1.00 33.16 603 ILE A O 1
ATOM 4599 N N . LYS A 1 604 ? -35.397 27.093 55.348 1.00 28.55 604 LYS A N 1
ATOM 4600 C CA . LYS A 1 604 ? -36.098 27.211 56.647 1.00 28.55 604 LYS A CA 1
ATOM 4601 C C . LYS A 1 604 ? -36.662 28.597 57.013 1.00 28.55 604 LYS A C 1
ATOM 4603 O O . LYS A 1 604 ? -36.976 28.815 58.179 1.00 28.55 604 LYS A O 1
ATOM 4608 N N . PHE A 1 605 ? -36.823 29.523 56.061 1.00 27.91 605 PHE A N 1
ATOM 4609 C CA . PHE A 1 605 ? -37.231 30.913 56.346 1.00 27.91 605 PHE A CA 1
ATOM 4610 C C . PHE A 1 605 ? -38.588 31.338 55.748 1.00 27.91 605 PHE A C 1
ATOM 4612 O O . PHE A 1 605 ? -38.661 32.219 54.892 1.00 27.91 605 PHE A O 1
ATOM 4619 N N . ARG A 1 606 ? -39.695 30.750 56.239 1.00 31.84 606 ARG A N 1
ATOM 4620 C CA . ARG A 1 606 ? -41.039 31.351 56.072 1.00 31.84 606 ARG A CA 1
ATOM 4621 C C . ARG A 1 606 ? -42.095 30.952 57.123 1.00 31.84 606 ARG A C 1
ATOM 4623 O O . ARG A 1 606 ? -43.189 30.531 56.762 1.00 31.84 606 ARG A O 1
ATOM 4630 N N . SER A 1 607 ? -41.801 31.124 58.416 1.00 25.66 607 SER A N 1
ATOM 4631 C CA . SER A 1 607 ? -42.845 31.258 59.454 1.00 25.66 607 SER A CA 1
ATOM 4632 C C . SER A 1 607 ? -42.355 32.051 60.682 1.00 25.66 607 SER A C 1
ATOM 4634 O O . SER A 1 607 ? -41.197 32.455 60.734 1.00 25.66 607 SER A O 1
ATOM 4636 N N . MET A 1 608 ? -43.280 32.322 61.604 1.00 27.36 608 MET A N 1
ATOM 4637 C CA . MET A 1 608 ? -43.262 33.316 62.691 1.00 27.36 608 MET A CA 1
ATOM 4638 C C . MET A 1 608 ? -42.162 33.199 63.767 1.00 27.36 608 MET A C 1
ATOM 4640 O O . MET A 1 608 ? -41.564 32.150 63.986 1.00 27.36 608 MET A O 1
ATOM 4644 N N . TYR A 1 609 ? -42.002 34.319 64.488 1.00 30.12 609 TYR A N 1
ATOM 4645 C CA . TYR A 1 609 ? -41.391 34.495 65.814 1.00 30.12 609 TYR A CA 1
ATOM 4646 C C . TYR A 1 609 ? -41.396 33.257 66.736 1.00 30.12 609 TYR A C 1
ATOM 4648 O O . TYR A 1 609 ? -42.467 32.732 67.034 1.00 30.12 609 TYR A O 1
ATOM 4656 N N . LEU A 1 610 ? -40.247 32.971 67.368 1.00 24.42 610 LEU A N 1
ATOM 4657 C CA . LEU A 1 610 ? -40.130 33.021 68.837 1.00 24.42 610 LEU A CA 1
ATOM 4658 C C . LEU A 1 610 ? -38.660 33.184 69.298 1.00 24.42 610 LEU A C 1
ATOM 4660 O O . LEU A 1 610 ? -37.770 33.430 68.485 1.00 24.42 610 LEU A O 1
ATOM 4664 N N . LEU A 1 611 ? -38.438 33.134 70.614 1.00 24.27 611 LEU A N 1
ATOM 4665 C CA . LEU A 1 611 ? -37.227 33.548 71.329 1.00 24.27 611 LEU A CA 1
ATOM 4666 C C . LEU A 1 611 ? -36.149 32.451 71.501 1.00 24.27 611 LEU A C 1
ATOM 4668 O O . LEU A 1 611 ? -36.459 31.343 71.915 1.00 24.27 611 LEU A O 1
ATOM 4672 N N . ALA A 1 612 ? -34.891 32.893 71.359 1.00 25.08 612 ALA A N 1
ATOM 4673 C CA . ALA A 1 612 ? -33.773 32.708 72.305 1.00 25.08 612 ALA A CA 1
ATOM 4674 C C . ALA A 1 612 ? -32.958 31.386 72.439 1.00 25.08 612 ALA A C 1
ATOM 4676 O O . ALA A 1 612 ? -33.486 30.286 72.515 1.00 25.08 612 ALA A O 1
ATOM 4677 N N . LEU A 1 613 ? -31.649 31.631 72.655 1.00 23.73 613 LEU A N 1
ATOM 4678 C CA . LEU A 1 613 ? -30.639 30.917 73.470 1.00 23.73 613 LEU A CA 1
ATOM 4679 C C . LEU A 1 613 ? -29.976 29.595 73.007 1.00 23.73 613 LEU A C 1
ATOM 4681 O O . LEU A 1 613 ? -30.631 28.584 72.794 1.00 23.73 613 LEU A O 1
ATOM 4685 N N . TRP A 1 614 ? -28.631 29.652 73.068 1.00 25.39 614 TRP A N 1
ATOM 4686 C CA . TRP A 1 614 ? -27.659 28.606 73.458 1.00 25.39 614 TRP A CA 1
ATOM 4687 C C . TRP A 1 614 ? -27.462 27.350 72.569 1.00 25.39 614 TRP A C 1
ATOM 4689 O O . TRP A 1 614 ? -28.378 26.875 71.911 1.00 25.39 614 TRP A O 1
ATOM 4699 N N . ASP A 1 615 ? -26.259 26.760 72.486 1.00 24.02 615 ASP A N 1
ATOM 4700 C CA . ASP A 1 615 ? -24.926 27.260 72.891 1.00 24.02 615 ASP A CA 1
ATOM 4701 C C . ASP A 1 615 ? -23.818 26.742 71.952 1.00 24.02 615 ASP A C 1
ATOM 4703 O O . ASP A 1 615 ? -24.068 25.853 71.133 1.00 24.02 615 ASP A O 1
ATOM 4707 N N . LEU A 1 616 ? -22.603 27.299 72.042 1.00 25.08 616 LEU A N 1
ATOM 4708 C CA . LEU A 1 616 ? -21.487 26.940 71.155 1.00 25.08 616 LEU A CA 1
ATOM 4709 C C . LEU A 1 616 ? -20.127 27.000 71.877 1.00 25.08 616 LEU A C 1
ATOM 4711 O O . LEU A 1 616 ? -19.541 28.070 72.022 1.00 25.08 616 LEU A O 1
ATOM 4715 N N . GLU A 1 617 ? -19.584 25.841 72.264 1.00 26.03 617 GLU A N 1
ATOM 4716 C CA . GLU A 1 617 ? -18.238 25.729 72.843 1.00 26.03 617 GLU A CA 1
ATOM 4717 C C . GLU A 1 617 ? -17.295 24.808 72.047 1.00 26.03 617 GLU A C 1
ATOM 4719 O O . GLU A 1 617 ? -17.655 23.702 71.656 1.00 26.03 617 GLU A O 1
ATOM 4724 N N . LYS A 1 618 ? -16.040 25.273 71.947 1.00 25.72 618 LYS A N 1
ATOM 4725 C CA . LYS A 1 618 ? -14.783 24.501 71.877 1.00 25.72 618 LYS A CA 1
ATOM 4726 C C . LYS A 1 618 ? -14.604 23.503 70.718 1.00 25.72 618 LYS A C 1
ATOM 4728 O O . LYS A 1 618 ? -14.900 22.319 70.835 1.00 25.72 618 LYS A O 1
ATOM 4733 N N . LEU A 1 619 ? -13.806 23.920 69.732 1.00 24.00 619 LEU A N 1
ATOM 4734 C CA . LEU A 1 619 ? -12.347 23.791 69.900 1.00 24.00 619 LEU A CA 1
ATOM 4735 C C . LEU A 1 619 ? -11.562 24.796 69.037 1.00 24.00 619 LEU A C 1
ATOM 4737 O O . LEU A 1 619 ? -11.968 25.154 67.935 1.00 24.00 619 LEU A O 1
ATOM 4741 N N . GLU A 1 620 ? -10.452 25.271 69.596 1.00 26.08 620 GLU A N 1
ATOM 4742 C CA . GLU A 1 620 ? -9.516 26.256 69.033 1.00 26.08 620 GLU A CA 1
ATOM 4743 C C . GLU A 1 620 ? -8.334 25.512 68.342 1.00 26.08 620 GLU A C 1
ATOM 4745 O O . GLU A 1 620 ? -8.303 24.284 68.356 1.00 26.08 620 GLU A O 1
ATOM 4750 N N . CYS A 1 621 ? -7.306 26.115 67.726 1.00 23.53 621 CYS A N 1
ATOM 4751 C CA . CYS A 1 621 ? -6.903 27.518 67.553 1.00 23.53 621 CYS A CA 1
ATOM 4752 C C . CYS A 1 621 ? -5.963 27.645 66.324 1.00 23.53 621 CYS A C 1
ATOM 4754 O O . CYS A 1 621 ? -5.443 26.632 65.858 1.00 23.53 621 CYS A O 1
ATOM 4756 N N . GLY A 1 622 ? -5.655 28.867 65.858 1.00 23.98 622 GLY A N 1
ATOM 4757 C CA . GLY A 1 622 ? -4.511 29.110 64.954 1.00 23.98 622 GLY A CA 1
ATOM 4758 C C . GLY A 1 622 ? -4.701 30.193 63.882 1.00 23.98 622 GLY A C 1
ATOM 4759 O O . GLY A 1 622 ? -5.132 29.896 62.772 1.00 23.98 622 GLY A O 1
ATOM 4760 N N . GLY A 1 623 ? -4.322 31.441 64.188 1.00 23.08 623 GLY A N 1
ATOM 4761 C CA . GLY A 1 623 ? -4.045 32.474 63.171 1.00 23.08 623 GLY A CA 1
ATOM 4762 C C . GLY A 1 623 ? -2.643 32.313 62.547 1.00 23.08 623 GLY A C 1
ATOM 4763 O O . GLY A 1 623 ? -1.914 31.393 62.902 1.00 23.08 623 GLY A O 1
ATOM 4764 N N . LEU A 1 624 ? -2.175 33.184 61.647 1.00 24.75 624 LEU A N 1
ATOM 4765 C CA . LEU A 1 624 ? -2.689 34.496 61.219 1.00 24.75 624 LEU A CA 1
ATOM 4766 C C . LEU A 1 624 ? -2.795 34.593 59.681 1.00 24.75 624 LEU A C 1
ATOM 4768 O O . LEU A 1 624 ? -2.159 33.836 58.952 1.00 24.75 624 LEU A O 1
ATOM 4772 N N . ILE A 1 625 ? -3.533 35.601 59.203 1.00 24.14 625 ILE A N 1
ATOM 4773 C CA . ILE A 1 625 ? -3.424 36.134 57.836 1.00 24.14 625 ILE A CA 1
ATOM 4774 C C . ILE A 1 625 ? -2.592 37.422 57.899 1.00 24.14 625 ILE A C 1
ATOM 4776 O O . ILE A 1 625 ? -2.879 38.284 58.727 1.00 24.14 625 ILE A O 1
ATOM 4780 N N . ASP A 1 626 ? -1.611 37.564 57.006 1.00 22.64 626 ASP A N 1
ATOM 4781 C CA . ASP A 1 626 ? -0.898 38.821 56.738 1.00 22.64 626 ASP A CA 1
ATOM 4782 C C . ASP A 1 626 ? -1.069 39.213 55.258 1.00 22.64 626 ASP A C 1
ATOM 4784 O O . ASP A 1 626 ? -1.228 38.354 54.388 1.00 22.64 626 ASP A O 1
ATOM 4788 N N . VAL A 1 627 ? -1.071 40.516 54.969 1.00 30.83 627 VAL A N 1
ATOM 4789 C CA . VAL A 1 627 ? -1.397 41.096 53.655 1.00 30.83 627 VAL A CA 1
ATOM 4790 C C . VAL A 1 627 ? -0.162 41.805 53.092 1.00 30.83 627 VAL A C 1
ATOM 4792 O O . VAL A 1 627 ? -0.069 43.031 53.061 1.00 30.83 627 VAL A O 1
ATOM 4795 N N . GLY A 1 628 ? 0.813 41.008 52.646 1.00 24.27 628 GLY A N 1
ATOM 4796 C CA . GLY A 1 628 ? 2.107 41.481 52.145 1.00 24.27 628 GLY A CA 1
ATOM 4797 C C . GLY A 1 628 ? 2.292 41.292 50.637 1.00 24.27 628 GLY A C 1
ATOM 4798 O O . GLY A 1 628 ? 2.476 40.176 50.155 1.00 24.27 628 GLY A O 1
ATOM 4799 N N . SER A 1 629 ? 2.321 42.385 49.873 1.00 29.33 629 SER A N 1
ATOM 4800 C CA . SER A 1 629 ? 2.634 42.357 48.439 1.00 29.33 629 SER A CA 1
ATOM 4801 C C . SER A 1 629 ? 4.145 42.247 48.181 1.00 29.33 629 SER A C 1
ATOM 4803 O O . SER A 1 629 ? 4.913 43.140 48.540 1.00 29.33 629 SER A O 1
ATOM 4805 N N . ARG A 1 630 ? 4.597 41.176 47.506 1.00 25.08 630 ARG A N 1
ATOM 4806 C CA . ARG A 1 630 ? 5.954 41.069 46.923 1.00 25.08 630 ARG A CA 1
ATOM 4807 C C . ARG A 1 630 ? 6.041 40.001 45.830 1.00 25.08 630 ARG A C 1
ATOM 4809 O O . ARG A 1 630 ? 5.418 38.951 45.923 1.00 25.08 630 ARG A O 1
ATOM 4816 N N . LYS A 1 631 ? 6.875 40.258 44.815 1.00 27.09 631 LYS A N 1
ATOM 4817 C CA . LYS A 1 631 ? 7.380 39.222 43.900 1.00 27.09 631 LYS A CA 1
ATOM 4818 C C . LYS A 1 631 ? 8.466 38.423 44.625 1.00 27.09 631 LYS A C 1
ATOM 4820 O O . LYS A 1 631 ? 9.503 39.005 44.935 1.00 27.09 631 LYS A O 1
ATOM 4825 N N . THR A 1 632 ? 8.285 37.115 44.791 1.00 23.30 632 THR A N 1
ATOM 4826 C CA . THR A 1 632 ? 9.369 36.206 45.203 1.00 23.30 632 THR A CA 1
ATOM 4827 C C . THR A 1 632 ? 9.249 34.881 44.454 1.00 23.30 632 THR A C 1
ATOM 4829 O O . THR A 1 632 ? 8.164 34.314 44.359 1.00 23.30 632 THR A O 1
ATOM 4832 N N . VAL A 1 633 ? 10.366 34.398 43.909 1.00 23.47 633 VAL A N 1
ATOM 4833 C CA . VAL A 1 633 ? 10.477 33.066 43.295 1.00 23.47 633 VAL A CA 1
ATOM 4834 C C . VAL A 1 633 ? 10.594 32.018 44.400 1.00 23.47 633 VAL A C 1
ATOM 4836 O O . VAL A 1 633 ? 11.362 32.217 45.338 1.00 23.47 633 VAL A O 1
ATOM 4839 N N . PHE A 1 634 ? 9.900 30.887 44.263 1.00 20.66 634 PHE A N 1
ATOM 4840 C CA . PHE A 1 634 ? 10.110 29.714 45.111 1.00 20.66 634 PHE A CA 1
ATOM 4841 C C . PHE A 1 634 ? 10.668 28.548 44.296 1.00 20.66 634 PHE A C 1
ATOM 4843 O O . PHE A 1 634 ? 9.967 27.946 43.486 1.00 20.66 634 PHE A O 1
ATOM 4850 N N . SER A 1 635 ? 11.932 28.222 44.558 1.00 20.81 635 SER A N 1
ATOM 4851 C CA . SER A 1 635 ? 12.572 26.977 44.133 1.00 20.81 635 SER A CA 1
ATOM 4852 C C . SER A 1 635 ? 12.625 26.029 45.327 1.00 20.81 635 SER A C 1
ATOM 4854 O O . SER A 1 635 ? 13.082 26.425 46.399 1.00 20.81 635 SER A O 1
ATOM 4856 N N . VAL A 1 636 ? 12.199 24.778 45.152 1.00 20.75 636 VAL A N 1
ATOM 4857 C CA . VAL A 1 636 ? 12.350 23.725 46.168 1.00 20.75 636 VAL A CA 1
ATOM 4858 C C . VAL A 1 636 ? 13.541 22.851 45.785 1.00 20.75 636 VAL A C 1
ATOM 4860 O O . VAL A 1 636 ? 13.604 22.348 44.667 1.00 20.75 636 VAL A O 1
ATOM 4863 N N . VAL A 1 637 ? 14.482 22.673 46.713 1.00 21.86 637 VAL A N 1
ATOM 4864 C CA . VAL A 1 637 ? 15.661 21.812 46.545 1.00 21.86 637 VAL A CA 1
ATOM 4865 C C . VAL A 1 637 ? 15.577 20.668 47.550 1.00 21.86 637 VAL A C 1
ATOM 4867 O O . VAL A 1 637 ? 15.398 20.903 48.743 1.00 21.86 637 VAL A O 1
ATOM 4870 N N . ILE A 1 638 ? 15.726 19.436 47.065 1.00 22.89 638 ILE A N 1
ATOM 4871 C CA . ILE A 1 638 ? 15.836 18.220 47.878 1.00 22.89 638 ILE A CA 1
ATOM 4872 C C . ILE A 1 638 ? 17.296 17.742 47.779 1.00 22.89 638 ILE A C 1
ATOM 4874 O O . ILE A 1 638 ? 17.822 17.686 46.666 1.00 22.89 638 ILE A O 1
ATOM 4878 N N . PRO A 1 639 ? 17.984 17.439 48.895 1.00 22.44 639 PRO A N 1
ATOM 4879 C CA . PRO A 1 639 ? 19.410 17.132 48.871 1.00 22.44 639 PRO A CA 1
ATOM 4880 C C . PRO A 1 639 ? 19.705 15.680 48.469 1.00 22.44 639 PRO A C 1
ATOM 4882 O O . PRO A 1 639 ? 19.106 14.744 48.995 1.00 22.44 639 PRO A O 1
ATOM 4885 N N . LEU A 1 640 ? 20.724 15.498 47.626 1.00 27.28 640 LEU A N 1
ATOM 4886 C CA . LEU A 1 640 ? 21.486 14.254 47.485 1.00 27.28 640 LEU A CA 1
ATOM 4887 C C . LEU A 1 640 ? 22.993 14.590 47.472 1.00 27.28 640 LEU A C 1
ATOM 4889 O O . LEU A 1 640 ? 23.370 15.640 46.944 1.00 27.28 640 LEU A O 1
ATOM 4893 N N . PRO A 1 641 ? 23.865 13.757 48.072 1.00 25.44 641 PRO A N 1
ATOM 4894 C CA . PRO A 1 641 ? 25.285 14.069 48.213 1.00 25.44 641 PRO A CA 1
ATOM 4895 C C . PRO A 1 641 ? 26.077 13.759 46.930 1.00 25.44 641 PRO A C 1
ATOM 4897 O O . PRO A 1 641 ? 26.185 12.606 46.524 1.00 25.44 641 PRO A O 1
ATOM 4900 N N . GLY A 1 642 ? 26.670 14.790 46.318 1.00 28.50 642 GLY A N 1
ATOM 4901 C CA . GLY A 1 642 ? 27.503 14.674 45.111 1.00 28.50 642 GLY A CA 1
ATOM 4902 C C . GLY A 1 642 ? 27.927 16.042 44.568 1.00 28.50 642 GLY A C 1
ATOM 4903 O O . GLY A 1 642 ? 27.211 16.656 43.786 1.00 28.50 642 GLY A O 1
ATOM 4904 N N . ALA A 1 643 ? 29.069 16.547 45.029 1.00 24.69 643 ALA A N 1
ATOM 4905 C CA . ALA A 1 643 ? 29.613 17.878 44.722 1.00 24.69 643 ALA A CA 1
ATOM 4906 C C . ALA A 1 643 ? 30.527 17.851 43.462 1.00 24.69 643 ALA A C 1
ATOM 4908 O O . ALA A 1 643 ? 31.064 16.788 43.170 1.00 24.69 643 ALA A O 1
ATOM 4909 N N . ILE A 1 644 ? 30.834 18.923 42.701 1.00 22.66 644 ILE A N 1
ATOM 4910 C CA . ILE A 1 644 ? 30.404 20.348 42.621 1.00 22.66 644 ILE A CA 1
ATOM 4911 C C . ILE A 1 644 ? 30.902 20.947 41.260 1.00 22.66 644 ILE A C 1
ATOM 4913 O O . ILE A 1 644 ? 31.642 20.270 40.555 1.00 22.66 644 ILE A O 1
ATOM 4917 N N . ALA A 1 645 ? 30.578 22.224 40.963 1.00 20.88 645 ALA A N 1
ATOM 4918 C CA . ALA A 1 645 ? 31.098 23.134 39.897 1.00 20.88 645 ALA A CA 1
ATOM 4919 C C . ALA A 1 645 ? 30.319 23.157 38.547 1.00 20.88 645 ALA A C 1
ATOM 4921 O O . ALA A 1 645 ? 30.344 22.158 37.842 1.00 20.88 645 ALA A O 1
ATOM 4922 N N . VAL A 1 646 ? 29.557 24.185 38.092 1.00 21.33 646 VAL A N 1
ATOM 4923 C CA . VAL A 1 646 ? 29.268 25.628 38.425 1.00 21.33 646 VAL A CA 1
ATOM 4924 C C . VAL A 1 646 ? 29.998 26.671 37.528 1.00 21.33 646 VAL A C 1
ATOM 4926 O O . VAL A 1 646 ? 31.078 26.374 37.037 1.00 21.33 646 VAL A O 1
ATOM 4929 N N . ILE A 1 647 ? 29.425 27.900 37.404 1.00 19.78 647 ILE A N 1
ATOM 4930 C CA . ILE A 1 647 ? 29.922 29.159 36.747 1.00 19.78 647 ILE A CA 1
ATOM 4931 C C . ILE A 1 647 ? 29.563 29.270 35.234 1.00 19.78 647 ILE A C 1
ATOM 4933 O O . ILE A 1 647 ? 29.727 28.286 34.531 1.00 19.78 647 ILE A O 1
ATOM 4937 N N . SER A 1 648 ? 29.112 30.384 34.601 1.00 20.55 648 SER A N 1
ATOM 4938 C CA . SER A 1 648 ? 28.427 31.681 34.939 1.00 20.55 648 SER A CA 1
ATOM 4939 C C . SER A 1 648 ? 27.987 32.383 33.612 1.00 20.55 648 SER A C 1
ATOM 4941 O O . SER A 1 648 ? 28.437 31.940 32.566 1.00 20.55 648 SER A O 1
ATOM 4943 N N . GLY A 1 649 ? 27.201 33.475 33.497 1.00 20.09 649 GLY A N 1
ATOM 4944 C CA . GLY A 1 649 ? 26.440 34.314 34.449 1.00 20.09 649 GLY A CA 1
ATOM 4945 C C . GLY A 1 649 ? 26.681 35.848 34.309 1.00 20.09 649 GLY A C 1
ATOM 4946 O O . GLY A 1 649 ? 27.812 36.275 34.518 1.00 20.09 649 GLY A O 1
ATOM 4947 N N . LYS A 1 650 ? 25.610 36.667 34.131 1.00 22.17 650 LYS A N 1
ATOM 4948 C CA . LYS A 1 650 ? 25.549 38.172 33.998 1.00 22.17 650 LYS A CA 1
ATOM 4949 C C . LYS A 1 650 ? 25.808 38.727 32.562 1.00 22.17 650 LYS A C 1
ATOM 4951 O O . LYS A 1 650 ? 26.361 37.993 31.758 1.00 22.17 650 LYS A O 1
ATOM 4956 N N . ARG A 1 651 ? 25.423 39.964 32.155 1.00 22.92 651 ARG A N 1
ATOM 4957 C CA . ARG A 1 651 ? 24.887 41.171 32.862 1.00 22.92 651 ARG A CA 1
ATOM 4958 C C . ARG A 1 651 ? 24.023 42.101 31.958 1.00 22.92 651 ARG A C 1
ATOM 4960 O O . ARG A 1 651 ? 23.860 41.827 30.778 1.00 22.92 651 ARG A O 1
ATOM 4967 N N . ASP A 1 652 ? 23.501 43.185 32.542 1.00 22.56 652 ASP A N 1
ATOM 4968 C CA . ASP A 1 652 ? 22.491 44.145 32.039 1.00 22.56 652 ASP A CA 1
ATOM 4969 C C . ASP A 1 652 ? 23.024 45.342 31.201 1.00 22.56 652 ASP A C 1
ATOM 4971 O O . ASP A 1 652 ? 24.186 45.724 31.342 1.00 22.56 652 ASP A O 1
ATOM 4975 N N . ILE A 1 653 ? 22.131 46.024 30.451 1.00 22.75 653 ILE A N 1
ATOM 4976 C CA . ILE A 1 653 ? 22.251 47.428 29.963 1.00 22.75 653 ILE A CA 1
ATOM 4977 C C . ILE A 1 653 ? 20.890 48.155 30.143 1.00 22.75 653 ILE A C 1
ATOM 4979 O O . ILE A 1 653 ? 19.849 47.503 30.209 1.00 22.75 653 ILE A O 1
ATOM 4983 N N . VAL A 1 654 ? 20.889 49.494 30.281 1.00 24.16 654 VAL A N 1
ATOM 4984 C CA . VAL A 1 654 ? 19.746 50.336 30.718 1.00 24.16 654 VAL A CA 1
ATOM 4985 C C . VAL A 1 654 ? 19.543 51.583 29.829 1.00 24.16 654 VAL A C 1
ATOM 4987 O O . VAL A 1 654 ? 20.520 52.191 29.402 1.00 24.16 654 VAL A O 1
ATOM 4990 N N . GLY A 1 655 ? 18.280 52.019 29.665 1.00 23.62 655 GLY A N 1
ATOM 4991 C CA . GLY A 1 655 ? 17.855 53.287 29.027 1.00 23.62 655 GLY A CA 1
ATOM 4992 C C . GLY A 1 655 ? 17.387 53.130 27.569 1.00 23.62 655 GLY A C 1
ATOM 4993 O O . GLY A 1 655 ? 17.776 52.170 26.917 1.00 23.62 655 GLY A O 1
ATOM 4994 N N . SER A 1 656 ? 16.560 54.007 26.983 1.00 23.12 656 SER A N 1
ATOM 4995 C CA . SER A 1 656 ? 15.764 55.167 27.462 1.00 23.12 656 SER A CA 1
ATOM 4996 C C . SER A 1 656 ? 14.838 55.616 26.294 1.00 23.12 656 SER A C 1
ATOM 4998 O O . SER A 1 656 ? 15.151 55.310 25.150 1.00 23.12 656 SER A O 1
ATOM 5000 N N . ALA A 1 657 ? 13.689 56.302 26.408 1.00 25.22 657 ALA A N 1
ATOM 5001 C CA . ALA A 1 657 ? 12.806 56.770 27.500 1.00 25.22 657 ALA A CA 1
ATOM 5002 C C . ALA A 1 657 ? 11.319 56.637 26.991 1.00 25.22 657 ALA A C 1
ATOM 5004 O O . ALA A 1 657 ? 11.090 55.778 26.149 1.00 25.22 657 ALA A O 1
ATOM 5005 N N . CYS A 1 658 ? 10.240 57.351 27.370 1.00 23.70 658 CYS A N 1
ATOM 5006 C CA . CYS A 1 658 ? 9.984 58.496 28.264 1.00 23.70 658 CYS A CA 1
ATOM 5007 C C . CYS A 1 658 ? 8.489 58.540 28.722 1.00 23.70 658 CYS A C 1
ATOM 5009 O O . CYS A 1 658 ? 7.787 57.535 28.666 1.00 23.70 658 CYS A O 1
ATOM 5011 N N . LEU A 1 659 ? 8.014 59.713 29.166 1.00 22.06 659 LEU A N 1
ATOM 5012 C CA . LEU A 1 659 ? 6.646 60.111 29.584 1.00 22.06 659 LEU A CA 1
ATOM 5013 C C . LEU A 1 659 ? 6.346 61.532 28.988 1.00 22.06 659 LEU A C 1
ATOM 5015 O O . LEU A 1 659 ? 7.259 62.024 28.314 1.00 22.06 659 LEU A O 1
ATOM 5019 N N . PRO A 1 660 ? 5.189 62.239 29.182 1.00 39.94 660 PRO A N 1
ATOM 5020 C CA . PRO A 1 660 ? 4.130 62.041 30.199 1.00 39.94 660 PRO A CA 1
ATOM 5021 C C . PRO A 1 660 ? 2.636 62.351 29.836 1.00 39.94 660 PRO A C 1
ATOM 5023 O O . PRO A 1 660 ? 2.362 63.043 28.868 1.00 39.94 660 PRO A O 1
ATOM 5026 N N . HIS A 1 661 ? 1.717 61.945 30.742 1.00 25.94 661 HIS A N 1
ATOM 5027 C CA . HIS A 1 661 ? 0.474 62.633 31.215 1.00 25.94 661 HIS A CA 1
ATOM 5028 C C . HIS A 1 661 ? -0.634 63.118 30.214 1.00 25.94 661 HIS A C 1
ATOM 5030 O O . HIS A 1 661 ? -0.397 63.284 29.030 1.00 25.94 661 HIS A O 1
ATOM 5036 N N . THR A 1 662 ? -1.911 63.346 30.592 1.00 25.97 662 THR A N 1
ATOM 5037 C CA . THR A 1 662 ? -2.597 63.351 31.915 1.00 25.97 662 THR A CA 1
ATOM 5038 C C . THR A 1 662 ? -4.081 62.938 31.817 1.00 25.97 662 THR A C 1
ATOM 5040 O O . THR A 1 662 ? -4.674 62.954 30.744 1.00 25.97 662 THR A O 1
ATOM 5043 N N . ASP A 1 663 ? -4.677 62.646 32.974 1.00 24.92 663 ASP A N 1
ATOM 5044 C CA . ASP A 1 663 ? -6.097 62.365 33.256 1.00 24.92 663 ASP A CA 1
ATOM 5045 C C . ASP A 1 663 ? -7.124 63.375 32.683 1.00 24.92 663 ASP A C 1
ATOM 5047 O O . ASP A 1 663 ? -6.884 64.582 32.736 1.00 24.92 663 ASP A O 1
ATOM 5051 N N . LYS A 1 664 ? -8.351 62.915 32.348 1.00 25.17 664 LYS A N 1
ATOM 5052 C CA . LYS A 1 664 ? -9.560 63.128 33.196 1.00 25.17 664 LYS A CA 1
ATOM 5053 C C . LYS A 1 664 ? -10.900 62.644 32.600 1.00 25.17 664 LYS A C 1
ATOM 5055 O O . LYS A 1 664 ? -11.174 62.862 31.434 1.00 25.17 664 LYS A O 1
ATOM 5060 N N . MET A 1 665 ? -11.743 62.147 33.518 1.00 24.48 665 MET A N 1
ATOM 5061 C CA . MET A 1 665 ? -13.213 62.300 33.656 1.00 24.48 665 MET A CA 1
ATOM 5062 C C . MET A 1 665 ? -14.173 61.938 32.499 1.00 24.48 665 MET A C 1
ATOM 5064 O O . MET A 1 665 ? -13.932 62.158 31.322 1.00 24.48 665 MET A O 1
ATOM 5068 N N . ALA A 1 666 ? -15.333 61.409 32.897 1.00 25.97 666 ALA A N 1
ATOM 5069 C CA . ALA A 1 666 ? -16.471 61.117 32.029 1.00 25.97 666 ALA A CA 1
ATOM 5070 C C . ALA A 1 666 ? -17.241 62.383 31.617 1.00 25.97 666 ALA A C 1
ATOM 5072 O O . ALA A 1 666 ? -17.268 63.338 32.393 1.00 25.97 666 ALA A O 1
ATOM 5073 N N . GLN A 1 667 ? -17.992 62.314 30.508 1.00 25.92 667 GLN A N 1
ATOM 5074 C CA . GLN A 1 667 ? -19.449 62.510 30.566 1.00 25.92 667 GLN A CA 1
ATOM 5075 C C . GLN A 1 667 ? -20.215 62.013 29.319 1.00 25.92 667 GLN A C 1
ATOM 5077 O O . GLN A 1 667 ? -19.635 61.540 28.348 1.00 25.92 667 GLN A O 1
ATOM 5082 N N . ASP A 1 668 ? -2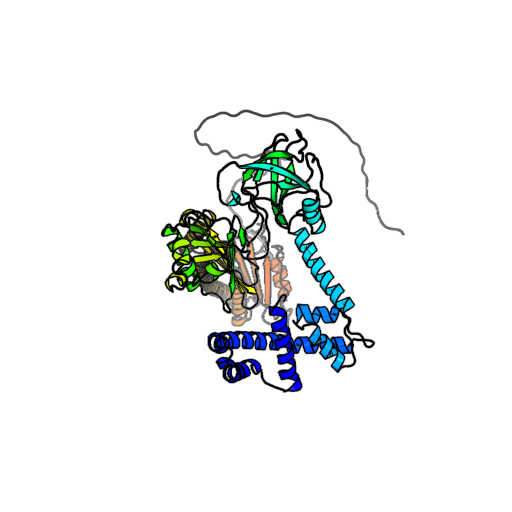1.537 62.076 29.472 1.00 25.56 668 ASP A N 1
ATOM 5083 C CA . ASP A 1 668 ? -22.689 61.744 28.630 1.00 25.56 668 ASP A CA 1
ATOM 5084 C C . ASP A 1 668 ? -22.639 61.794 27.083 1.00 25.56 668 ASP A C 1
ATOM 5086 O O . ASP A 1 668 ? -22.037 62.660 26.465 1.00 25.56 668 ASP A O 1
ATOM 5090 N N . GLN A 1 669 ? -23.472 60.904 26.522 1.00 26.75 669 GLN A N 1
ATOM 5091 C CA . GLN A 1 669 ? -24.467 61.097 25.445 1.00 26.75 669 GLN A CA 1
ATOM 5092 C C . GLN A 1 669 ? -24.078 61.699 24.074 1.00 26.75 669 GLN A C 1
ATOM 5094 O O . GLN A 1 669 ? -23.664 62.840 23.923 1.00 26.75 669 GLN A O 1
ATOM 5099 N N . SER A 1 670 ? -24.426 60.905 23.055 1.00 25.56 670 SER A N 1
ATOM 5100 C CA . SER A 1 670 ? -24.910 61.263 21.710 1.00 25.56 670 SER A CA 1
ATOM 5101 C C . SER A 1 670 ? -25.231 62.731 21.387 1.00 25.56 670 SER A C 1
ATOM 5103 O O . SER A 1 670 ? -26.028 63.345 22.094 1.00 25.56 670 SER A O 1
ATOM 5105 N N . TYR A 1 671 ? -24.877 63.160 20.167 1.00 25.88 671 TYR A N 1
ATOM 5106 C CA . TYR A 1 671 ? -25.879 63.566 19.162 1.00 25.88 671 TYR A CA 1
ATOM 5107 C C . TYR A 1 671 ? -25.299 63.582 17.733 1.00 25.88 671 TYR A C 1
ATOM 5109 O O . TYR A 1 671 ? -24.173 64.036 17.554 1.00 25.88 671 TYR A O 1
ATOM 5117 N N . TYR A 1 672 ? -26.136 63.170 16.765 1.00 33.25 672 TYR A N 1
ATOM 5118 C CA . TYR A 1 672 ? -25.918 63.081 15.303 1.00 33.25 672 TYR A CA 1
ATOM 5119 C C . TYR A 1 672 ? -24.890 62.055 14.793 1.00 33.25 672 TYR A C 1
ATOM 5121 O O . TYR A 1 672 ? -23.697 62.143 15.142 1.00 33.25 672 TYR A O 1
#

Radius of gyration: 40.68 Å; Cα contacts (8 Å, |Δi|>4): 1011; chains: 1; bounding box: 93×90×110 Å

Nearest PDB structures (foldseek):
  2zzf-assembly1_A  TM=6.228E-01  e=6.129E-19  Pyrococcus horikoshii
  2zzg-assembly1_A  TM=6.544E-01  e=1.072E-18  Pyrococcus horikoshii
  3hxx-assembly1_A  TM=9.189E-01  e=2.935E-09  Escherichia coli K-12
  3hy0-assembly1_A  TM=9.202E-01  e=6.068E-09  Escherichia coli K-12
  3hy1-assembly2_B  TM=8.984E-01  e=3.626E-08  Escherichia coli K-12

pLDDT: mean 74.83, std 22.11, range [19.78, 97.44]

Secondary structure (DSSP, 8-state):
--HHHHHHHHHHHHHHHHHHHTS-PPTTHHHHHHHHHHHHHTTT-HHHHHTHHHHHHHHHHHHHHHHHHHHHHHHHHHHHHHH-SSSEE-HHHHHHHHHTT---HHHHHHHHHTTT-EE-HHHHHHHHHHHHHHHHHHHHTTTTT-----HHHHHHHHHTTPPPPB-GGGGSTT--EEEEEEEEE-SS-EESEE-TT-EEEEEESB--SPPSBTTBPPP-EEEEETTEEEEEEEEEEETTEEEEEEEE--SS--EETT-EEEEEE--------SSSEE-SS-EEEEEE-SSPPPHHHHHHHHHHHHHHHHTT-BEEEEEE-HHHHTTSTT-B--TT----SSEEEEEESS-HHHHHHSTT-GGGGGSEEEE--S---SBGGGG--EEEEEEEEEETTEEEEEEEEHHHHHHHHHHHHHHHHHHHHHTT--HHHHHHHHHHHHHHHHH----HHHHHHHHHHHHHHHHHHHHHHHHHHHHHHHHHHHHHHHHHHHHHHTT-SEEEEE---TT-HHHHHHHHHHHHHHH--EEEEEEEETTTTEEEEEEE-PPP-SSS----HHHHHHHHHGGGTPEEPPPBTTEEEEE-S---S--SSSTTTTT--SS-----------------------------------------------------------------

InterPro domains:
  IPR009000 Translation protein, beta-barrel domain superfamily [SSF50447] (196-263)
  IPR012947 Threonyl/alanyl tRNA synthetase, SAD [PF07973] (343-401)
  IPR012947 Threonyl/alanyl tRNA synthetase, SAD [SM00863] (343-402)
  IPR018162 Alanine-tRNA ligase, class IIc, anti-codon-binding domain superfamily [SSF101353] (1-138)
  IPR018163 Threonyl/alanyl tRNA synthetase, class II-like, putative editing domain superfamily [SSF55186] (262-405)
  IPR018164 Alanyl-tRNA synthetase, class IIc, N-terminal [PF01411] (1-264)
  IPR018165 Alanyl-tRNA synthetase, class IIc, core domain [PS50860] (1-415)
  IPR050058 Alanine--tRNA ligase [PTHR11777] (263-588)

Sequence (672 aa):
NEGREYVLRRILRRAVRYGSEVLKAQEGFFNGLVAVVVKLMGDVFPELKQHEVRIREIIAEEEASFGKTLLKGIEKFKKAAQDVQGKILSGQEAFLLWDTYGFPLDLTQLMAEERGLVVDVQGFNSAMEEARERSRSVQIKQNGGAIVMDADATSSLHKKGVAATDDSLKFIWFQDHKSTIRAIYTGNEFLENASCGDEVGLVLETTSFYAEQGGQICDTGLLEGPFGSFEVCNVQIYGGFVLHIGSLSTEAGGMTVGDEVICKEVLGNHVDQKGSIVLPDKLRFDFSHGKQVETELMRKIESIVNEQIKAELDVFAKEATLSEAKRINGLRAVFGEIYPDPVRVVSIGRKVEDLLSDPDNEAWLSYSAELCGGTHISNTREAKAFALVSEESVAKGIRRMTAFTADCALKAFELADSLGQEINDAYKIEGSMLEKKVASLKSRVEAAQIPASRKANIKTKMTALQAEVKKAQKKIAEANVKKAVGEAMKAAESAASDGKGFCVCRVDVGQDAAAVREAVLKARDQKGLSVMVFSTDEASNKVVVCAAVPQGNGKGKELEVSEWVAAAMQPINGRSGKGKAGLASGQDFSIVCCWSISFVRYIKFRSMYLLALWDLEKLECGGLIDVGSRKTVFSVVIPLPGAIAVISGKRDIVGSACLPHTDKMAQDQSYY

Mean predicted aligned error: 19.14 Å

Foldseek 3Di:
DDDPVLVVLQVLLLVLVCCCPPVVHDQLPVLVCLVVCCVVCCVVVVVSVVCNVVVSVVSSVSSVVLVVLVVVLVVLLVVQLVPDPDQERELVSLLCSCPVRVHDSVNSQVVSVVVNHGYDPVRVVVVVVVVVVVVVVVVCVQVPVDQDQDPVNVVVCVVVVHDFEAAVLLQPPDDWDKWFFQWKALSPDIDQKAAAPRWIWTWINYDNWDADDPQEATFWDWKQWPFGIWTFPHWHDDPRTIIGITGDPDRRGMDGHGTMIIDDTDHDAGDDDDAQHDHPQKTKHKDFAQDFDDLVNLVVVQVVLQVQLVVFWFKEKDWDAPVLQVLAPLEDEDPPDDADTGFIKMWTNDYVVVCSVPRNDPVSNVTYIYGDPDHDDRTSNVQVHKAFQDKADPDRRMIMTMIGTDPSQVVQAVLLVVLVVLLVVLVVDDDPVSVVSLVVSVVCLVPRRHHPSSSVVSVVSSVVSVVVVVVVVVVLLVVLLVQLLVQLQVQLVVCVVVVHQEGEDETASAPNLVSQQSNQVNSCVVRVHWYKYKYHHPVQQKIKIKTFHRDDPDDDPGDQRQVVQCVVCVVQVWDKDDDDPRMTIIMHRHGDDDDDDDPVPPPPPDDDDDDDDDDDDDDDDDDDDDDDDDDDDDDDDDDDDDDDDDDDDDDDDDDDDDDDDDDDDDDDDDDD

Organism: Punica granatum (NCBI:txid22663)

Solvent-accessible surface area (backbone atoms only — not comparable to full-atom values): 38513 Å² total; per-residue (Å²): 134,58,75,74,63,34,56,53,52,44,54,51,51,51,50,51,49,44,36,43,76,72,68,63,50,63,94,53,54,70,34,63,45,48,63,57,47,33,71,73,42,26,89,83,40,56,64,46,60,78,38,42,68,62,55,35,52,55,43,37,53,50,47,62,54,43,57,72,29,46,63,56,39,52,51,51,49,55,47,55,70,65,70,44,93,74,49,60,44,55,10,59,61,54,41,46,37,31,73,80,44,64,41,48,66,71,55,56,37,51,63,23,50,79,69,72,30,42,61,37,62,66,47,25,51,49,50,48,49,52,52,49,46,51,52,47,54,50,44,49,74,61,48,77,68,65,78,63,75,54,77,67,58,47,52,45,38,52,73,73,67,52,73,61,31,44,51,78,46,40,76,58,80,99,59,85,40,81,30,36,34,71,40,35,31,63,59,84,54,76,45,65,63,49,56,53,74,48,68,36,31,35,30,35,50,42,40,53,67,43,43,47,49,96,31,40,61,41,42,23,25,38,38,42,37,92,32,43,43,32,43,30,74,38,24,39,70,44,98,52,35,44,34,41,29,28,35,38,76,32,88,79,33,63,45,47,57,65,42,58,31,36,48,42,84,42,94,71,91,85,91,70,85,93,54,54,34,51,50,100,73,36,37,36,47,68,48,83,44,86,66,85,82,49,60,68,56,53,41,49,54,37,46,53,53,38,50,46,26,73,62,55,29,46,46,32,75,46,78,39,49,52,74,60,55,72,48,29,36,58,54,42,69,71,91,86,70,84,78,63,78,62,32,42,38,33,20,49,65,46,53,56,67,60,44,68,74,52,22,76,43,74,71,42,57,80,46,56,34,33,65,49,93,69,78,75,70,64,32,38,43,74,43,73,38,54,26,47,38,46,74,47,77,78,50,94,45,29,29,33,39,34,31,20,44,34,73,51,12,50,53,20,50,53,51,44,50,52,54,46,47,55,52,64,54,46,75,76,47,68,71,76,62,31,57,55,49,52,56,56,47,49,57,51,62,70,70,53,77,24,33,39,51,54,49,51,55,46,49,54,55,50,53,53,52,54,48,53,51,53,53,50,53,48,53,51,50,58,47,33,30,53,50,29,30,56,51,37,37,53,49,37,51,54,22,51,74,71,71,41,75,49,31,77,46,81,36,91,52,29,79,46,61,63,21,39,43,54,11,23,51,53,30,21,74,78,64,72,25,29,22,36,28,36,18,52,20,84,94,69,36,30,45,33,36,23,32,27,34,65,87,70,89,84,86,73,90,77,75,57,35,39,60,54,46,39,64,67,25,54,89,54,76,31,50,58,45,86,45,58,97,44,34,20,44,32,46,39,83,59,62,73,95,75,91,67,87,61,82,78,62,77,83,74,84,85,78,82,91,84,85,84,83,88,86,89,82,88,85,87,86,84,85,85,88,84,93,78,92,75,95,76,89,86,84,88,86,83,91,75,96,81,88,85,89,86,90,86,86,89,87,90,88,86,88,87,87,90,86,82,90,81,90,82,85,88,83,82,82,88,83,136